Protein AF-0000000084338229 (afdb_homodimer)

Secondary structure (DSSP, 8-state):
-EEEEEEETTEEEEEE-PPPP--TT-EEEEEEEEE--HHHHHHHHH--S--TTPBP--EEEEEEEEE-TT--S--TT-EEEE------S-SHHHHTT-GGG-TT---EETBEE--SSSSEEEETT--BTTTEEEPPTT--HHHHTTHHHHHHHHHHHHHH---TT-EEEEE--SHHHHHHHHHHHHTT--EEEEE-S-HHHHHHHHHHT-SEEE-S-SSS-HHHHHHHHH-HHHHHHTSEEEEEE-S--HHHHHHHHHHEEEEEEEEE-S--SS-EEE-HHHHHHTT-EEEE--S-SSHHHHHHHHHHHT----GGGEEEEEEGGGHHHHHHHHH-TTT-SEEEEE--/-EEEEEEETTEEEEEE-PPPP--TT-EEEEEEEEE--HHHHHHHHH--S--TTPBP--EEEEEEEEE-TT--S--TT-EEEE------S-SHHHHTT-GGG-TT---EETBEE--SSSSEEEETT--BTTTEEEPPTT--HHHHHTHHHHHHHHHHHHHH---TT-EEEEE--SHHHHHHHHHHHHTT--EEEEE-S-HHHHHHHHHHT-SEEE-S-SSS-HHHHHHHHH-HHHHHHTSEEEEEE-S--HHHHHHHHHHEEEEEEEEE-S--SS-EEE-HHHHHHTT-EEEE--S-SSHHHHHHHHHHTT-S--GGGEEEEEEGGGHHHHHHHHH-TTT-SEEEEE--

Nearest PDB structures (foldseek):
  1e3j-assembly1_A  TM=9.088E-01  e=7.185E-34  Bemisia argentifolii
  3m6i-assembly1_A  TM=9.185E-01  e=7.037E-32  Neurospora crassa
  6dkh-assembly2_C  TM=8.997E-01  e=7.034E-29  Escherichia coli K-12
  7qul-assembly1_A-2  TM=8.688E-01  e=8.441E-23  Thauera aromatica
  7quy-assembly2_C-2  TM=8.622E-01  e=8.973E-23  Thauera aromatica

Foldseek 3Di:
DWFWFAAAAQDIATDDDDDDDEAQQKWKFQWFKFWDDPVNLCCNHPVDFADGGAGATALTWGFTQGHHNNAPPHDGGFTKAFQFDDADCPDPCNVVQNRLPHPPPDATARGNAHHDRARMGMRGNDHELFTIDGFDPPQDGLNSSLLQLLQLLLQLCVVQVDALDFAEEEEDQFSNSLSNQLNNVVRNHQQYEYEDQAPLSQVVSVVRRHPHYHPCPDPDQVLVVSQVSSHDVSVVQQAGQEYEYAHLDQSRQQSRLNRHGQQHEYEYSYDHPDDHDDPVVSCVVSVYHYYYGRRHGNCSVVSSVCVVVVSDDRVQQELEEDESNCVSVQSVQCVDSNRHRMYMYGDD/DWFWFAAAALDIATDDDDDDDAAQQKWKFQWFKFWDDPVNLCCNHPVPFADGGAGATALTWGFTQGHHNNAPPHDGGFTKAFQFDDFDCPDPCNVVQNRLVHPPPDATARGNAHHDRARMGMRGNDHELFTIDGFDPPQDGLNSSLLQLLQLLLQLCVVQVDALDFAEEEEDQFSNSLSNQLNNVVRNHQHYEYEDQAPLSQVVSVVRRHVHYHNCPDPDQVLVVSQVSSHDVSVVQQAGQEYEYAHLDQSSQQSRLNRHGQQHEYEYSYDHPDDHDDPVVSCVVSVYHYYYGRRHGNCSVVSSVCVVVVSGDRVQQELEEDESNCVSVQSVQCVDSNRHRMYMYRDD

Sequence (696 aa):
MQAVVFDGIEQIRVAEVPEPECGPEDVIVDVVLCGICGSDLASYRRGALIGPGQVMGHEFAGTVSTVGARVEGIEIGDRVTVNPLSHCGRCRQCRTGHAQLCLAGLPHVGYGLPGAFAPRVRVPRARLGANVHVLPDGVDFEAGALVEPYAVALHAVKLSAPDPHCSVAVLGMGPIGLAVTQVLRAHGVTNIVGVERSALRGDLACKLGATVVLDGAGARPLAEEIVDAAGPVAAALGGVDHVFETSGVGALLEAGIAAARPGGTVRVVALHAQPVPLDAGALVGKEITLGGSNCYHDEFAEVLELMRQGVLATSPLVSGVVALEDALTGFLAQLDPERGVKYMVRPAMQAVVFDGIEQIRVAEVPEPECGPEDVIVDVVLCGICGSDLASYRRGALIGPGQVMGHEFAGTVSTVGARVEGIEIGDRVTVNPLSHCGRCRQCRTGHAQLCLAGLPHVGYGLPGAFAPRVRVPRARLGANVHVLPDGVDFEAGALVEPYAVALHAVKLSAPDPHCSVAVLGMGPIGLAVTQVLRAHGVTNIVGVERSALRGDLACKLGATVVLDGAGARPLAEEIVDAAGPVAAALGGVDHVFETSGVGALLEAGIAAARPGGTVRVVALHAQPVPLDAGALVGKEITLGGSNCYHDEFAEVLELMRQGVLATSPLVSGVVALEDALTGFLAQLDPERGVKYMVRPA

Solvent-accessible surface area (backbone atoms only — not comparable to full-atom values): 33988 Å² total; per-residue (Å²): 76,62,27,34,26,32,64,41,63,75,34,70,44,71,41,82,43,82,73,74,75,69,47,49,38,14,26,27,29,39,30,51,30,21,32,64,47,73,67,54,52,43,23,34,69,64,45,73,70,54,59,67,71,37,30,32,35,50,22,29,9,25,30,29,68,41,67,17,84,70,38,63,93,64,52,71,66,42,46,30,23,44,52,38,73,47,60,75,66,68,46,70,35,30,67,68,74,35,34,63,54,32,81,75,72,55,58,17,39,30,36,83,34,56,14,39,40,11,39,53,29,51,41,72,71,43,34,66,78,71,34,32,37,72,53,54,81,90,46,52,50,71,52,33,15,43,38,52,56,40,13,33,22,45,39,44,47,59,76,64,60,73,54,44,85,42,34,35,36,36,35,23,45,43,58,51,24,42,33,32,41,29,48,40,40,72,58,51,32,59,46,31,33,33,32,27,68,34,64,62,34,28,54,49,33,43,74,53,48,28,67,44,62,39,52,75,75,62,96,57,62,54,24,59,52,52,17,57,71,59,30,69,66,23,48,75,55,55,14,24,46,34,26,38,33,40,56,42,46,55,70,55,48,46,31,42,60,65,19,30,12,63,63,13,36,38,38,36,58,35,73,36,91,59,64,26,70,34,58,48,47,58,29,15,70,29,29,22,39,37,28,25,33,46,60,41,69,75,37,54,64,57,43,52,49,40,46,59,71,61,67,52,81,55,68,83,46,54,61,45,76,30,46,42,88,40,40,66,59,37,55,58,41,41,72,33,53,79,71,34,47,28,28,30,31,29,40,105,75,61,27,35,26,33,63,42,63,75,34,71,43,73,41,81,42,82,73,74,73,70,47,50,39,14,26,28,31,38,30,50,30,21,31,65,46,73,66,56,52,43,23,34,69,63,45,72,70,53,59,68,69,37,29,31,35,50,23,29,8,26,29,28,68,40,66,17,83,71,39,62,94,64,52,71,66,41,45,29,23,43,53,37,74,46,62,76,66,69,46,70,36,32,66,69,72,35,33,66,54,33,82,75,72,56,58,16,38,30,34,82,34,55,13,39,41,12,39,54,28,52,41,71,72,44,34,65,78,71,33,33,36,71,53,53,83,89,46,48,51,71,51,32,15,43,38,52,54,41,12,33,21,45,38,43,48,60,76,64,60,74,55,45,86,42,33,34,36,36,35,22,46,42,59,52,24,42,34,31,40,29,49,40,40,72,58,53,31,60,47,28,33,32,32,29,68,33,62,63,33,29,55,50,34,44,74,52,46,26,68,44,61,40,54,74,77,63,95,58,61,54,24,59,52,52,17,57,73,58,29,68,68,22,49,72,54,55,13,24,47,32,28,39,32,40,57,43,46,53,69,54,49,47,30,42,61,64,19,28,10,63,62,13,35,36,38,35,57,33,73,36,90,58,64,26,70,34,58,48,47,58,29,16,68,29,30,24,40,36,27,25,35,46,61,42,70,74,36,54,65,57,43,53,49,39,45,59,72,61,68,51,80,55,67,84,46,54,60,45,77,30,46,44,88,40,40,66,58,37,55,57,40,40,71,32,54,80,71,35,48,29,27,29,30,29,42,106

Structure (mmCIF, N/CA/C/O backbone):
data_AF-0000000084338229-model_v1
#
loop_
_entity.id
_entity.type
_entity.pdbx_description
1 polymer 'Threonine dehydrogenase'
#
loop_
_atom_site.group_PDB
_atom_site.id
_atom_site.type_symbol
_atom_site.label_atom_id
_atom_site.label_alt_id
_atom_site.label_comp_id
_atom_site.label_asym_id
_atom_site.label_entity_id
_atom_site.label_seq_id
_atom_site.pdbx_PDB_ins_code
_atom_site.Cartn_x
_atom_site.Cartn_y
_atom_site.Cartn_z
_atom_site.occupancy
_atom_site.B_iso_or_equiv
_atom_site.auth_seq_id
_atom_site.auth_comp_id
_atom_site.auth_asym_id
_atom_site.auth_atom_id
_atom_site.pdbx_PDB_model_num
ATOM 1 N N . MET A 1 1 ? -13.203 41.5 12.695 1 96.69 1 MET A N 1
ATOM 2 C CA . MET A 1 1 ? -11.742 41.406 12.648 1 96.69 1 MET A CA 1
ATOM 3 C C . MET A 1 1 ? -11.266 41.062 11.242 1 96.69 1 MET A C 1
ATOM 5 O O . MET A 1 1 ? -12.047 40.594 10.414 1 96.69 1 MET A O 1
ATOM 9 N N . GLN A 1 2 ? -10.023 41.375 10.984 1 97.62 2 GLN A N 1
ATOM 10 C CA . GLN A 1 2 ? -9.461 41.031 9.68 1 97.62 2 GLN A CA 1
ATOM 11 C C . GLN A 1 2 ? -9.039 39.562 9.617 1 97.62 2 GLN A C 1
ATOM 13 O O . GLN A 1 2 ? -8.5 39.031 10.594 1 97.62 2 GLN A O 1
ATOM 18 N N . ALA A 1 3 ? -9.305 38.938 8.523 1 98.56 3 ALA A N 1
ATOM 19 C CA . ALA A 1 3 ? -8.914 37.562 8.328 1 98.56 3 ALA A CA 1
ATOM 20 C C . ALA A 1 3 ? -8.594 37.281 6.863 1 98.56 3 ALA A C 1
ATOM 22 O O . ALA A 1 3 ? -8.977 38.031 5.98 1 98.56 3 ALA A O 1
ATOM 23 N N . VAL A 1 4 ? -7.82 36.25 6.598 1 98.56 4 VAL A N 1
ATOM 24 C CA . VAL A 1 4 ? -7.566 35.812 5.234 1 98.56 4 VAL A CA 1
ATOM 25 C C . VAL A 1 4 ? -8.68 34.875 4.785 1 98.56 4 VAL A C 1
ATOM 27 O O . VAL A 1 4 ? -8.852 33.781 5.344 1 98.56 4 VAL A O 1
ATOM 30 N N . VAL A 1 5 ? -9.367 35.25 3.768 1 98.12 5 VAL A N 1
ATOM 31 C CA . VAL A 1 5 ? -10.547 34.531 3.297 1 98.12 5 VAL A CA 1
ATOM 32 C C . VAL A 1 5 ? -10.297 33.969 1.889 1 98.12 5 VAL A C 1
ATOM 34 O O . VAL A 1 5 ? -9.781 34.688 1.027 1 98.12 5 VAL A O 1
ATOM 37 N N . PHE A 1 6 ? -10.633 32.719 1.737 1 97.69 6 PHE A N 1
ATOM 38 C CA . PHE A 1 6 ? -10.555 32.094 0.418 1 97.69 6 PHE A CA 1
ATOM 39 C C . PHE A 1 6 ? -11.742 32.5 -0.447 1 97.69 6 PHE A C 1
ATOM 41 O O . PHE A 1 6 ? -12.898 32.344 -0.05 1 97.69 6 PHE A O 1
ATOM 48 N N . ASP A 1 7 ? -11.484 33 -1.623 1 95.19 7 ASP A N 1
ATOM 49 C CA . ASP A 1 7 ? -12.562 33.469 -2.49 1 95.19 7 ASP A CA 1
ATOM 50 C C . ASP A 1 7 ? -12.688 32.594 -3.736 1 95.19 7 ASP A C 1
ATOM 52 O O . ASP A 1 7 ? -13.648 32.719 -4.496 1 95.19 7 ASP A O 1
ATOM 56 N N . GLY A 1 8 ? -11.789 31.797 -3.967 1 94.38 8 GLY A N 1
ATOM 57 C CA . GLY A 1 8 ? -11.711 30.938 -5.133 1 94.38 8 GLY A CA 1
ATOM 58 C C . GLY A 1 8 ? -10.289 30.656 -5.582 1 94.38 8 GLY A C 1
ATOM 59 O O . GLY A 1 8 ? -9.336 31.125 -4.957 1 94.38 8 GLY A O 1
ATOM 60 N N . ILE A 1 9 ? -10.172 29.906 -6.609 1 95.38 9 ILE A N 1
ATOM 61 C CA . ILE A 1 9 ? -8.867 29.484 -7.113 1 95.38 9 ILE A CA 1
ATOM 62 C C . ILE A 1 9 ? -8 30.719 -7.359 1 95.38 9 ILE A C 1
ATOM 64 O O . ILE A 1 9 ? -8.398 31.625 -8.094 1 95.38 9 ILE A O 1
ATOM 68 N N . GLU A 1 10 ? -6.902 30.766 -6.68 1 96.19 10 GLU A N 1
ATOM 69 C CA . GLU A 1 10 ? -5.875 31.797 -6.77 1 96.19 10 GLU A CA 1
ATOM 70 C C . GLU A 1 10 ? -6.41 33.156 -6.312 1 96.19 10 GLU A C 1
ATOM 72 O O . GLU A 1 10 ? -5.945 34.188 -6.773 1 96.19 10 GLU A O 1
ATOM 77 N N . GLN A 1 11 ? -7.414 33.062 -5.496 1 95.75 11 GLN A N 1
ATOM 78 C CA . GLN A 1 11 ? -8.016 34.281 -4.969 1 95.75 11 GLN A CA 1
ATOM 79 C C . GLN A 1 11 ? -8.203 34.188 -3.459 1 95.75 11 GLN A C 1
ATOM 81 O O . GLN A 1 11 ? -9.133 33.531 -2.977 1 95.75 11 GLN A O 1
ATOM 86 N N . ILE A 1 12 ? -7.324 34.875 -2.725 1 96.25 12 ILE A N 1
ATOM 87 C CA . ILE A 1 12 ? -7.531 35.062 -1.295 1 96.25 12 ILE A CA 1
ATO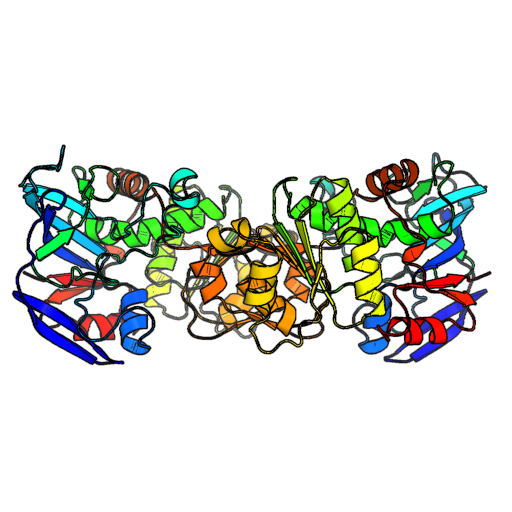M 88 C C . ILE A 1 12 ? -7.543 36.562 -0.987 1 96.25 12 ILE A C 1
ATOM 90 O O . ILE A 1 12 ? -6.879 37.344 -1.668 1 96.25 12 ILE A O 1
ATOM 94 N N . ARG A 1 13 ? -8.297 36.938 -0.105 1 95.44 13 ARG A N 1
ATOM 95 C CA . ARG A 1 13 ? -8.367 38.344 0.268 1 95.44 13 ARG A CA 1
ATOM 96 C C . ARG A 1 13 ? -8.391 38.5 1.783 1 95.44 13 ARG A C 1
ATOM 98 O O . ARG A 1 13 ? -8.805 37.594 2.506 1 95.44 13 ARG A O 1
ATOM 105 N N . VAL A 1 14 ? -7.902 39.594 2.252 1 97.31 14 VAL A N 1
ATOM 106 C CA . VAL A 1 14 ? -8.086 40.031 3.637 1 97.31 14 VAL A CA 1
ATOM 107 C C . VAL A 1 14 ? -9.406 40.781 3.777 1 97.31 14 VAL A C 1
ATOM 109 O O . VAL A 1 14 ? -9.648 41.75 3.074 1 97.31 14 VAL A O 1
ATOM 112 N N . ALA A 1 15 ? -10.25 40.25 4.605 1 97.12 15 ALA A N 1
ATOM 113 C CA . ALA A 1 15 ? -11.586 40.844 4.742 1 97.12 15 ALA A CA 1
ATOM 114 C C . ALA A 1 15 ? -12.008 40.906 6.207 1 97.12 15 ALA A C 1
ATOM 116 O O . ALA A 1 15 ? -11.477 40.156 7.047 1 97.12 15 ALA A O 1
ATOM 117 N N . GLU A 1 16 ? -12.906 41.844 6.438 1 97.69 16 GLU A N 1
ATOM 118 C CA . GLU A 1 16 ? -13.508 41.938 7.766 1 97.69 16 GLU A CA 1
ATOM 119 C C . GLU A 1 16 ? -14.508 40.781 7.984 1 97.69 16 GLU A C 1
ATOM 121 O O . GLU A 1 16 ? -15.375 40.562 7.145 1 97.69 16 GLU A O 1
ATOM 126 N N . VAL A 1 17 ? -14.328 40.062 9.047 1 97.62 17 VAL A N 1
ATOM 127 C CA . VAL A 1 17 ? -15.242 38.969 9.422 1 97.62 17 VAL A CA 1
ATOM 128 C C . VAL A 1 17 ? -15.68 39.156 10.875 1 97.62 17 VAL A C 1
ATOM 130 O O . VAL A 1 17 ? -15.023 39.844 11.648 1 97.62 17 VAL A O 1
ATOM 133 N N . PRO A 1 18 ? -16.812 38.594 11.219 1 97.06 18 PRO A N 1
ATOM 134 C CA . PRO A 1 18 ? -17.234 38.688 12.617 1 97.06 18 PRO A CA 1
ATOM 135 C C . PRO A 1 18 ? -16.266 38 13.57 1 97.06 18 PRO A C 1
ATOM 137 O O . PRO A 1 18 ? -15.641 37 13.219 1 97.06 18 PRO A O 1
ATOM 140 N N . GLU A 1 19 ? -16.125 38.562 14.758 1 97.38 19 GLU A N 1
ATOM 141 C CA . GLU A 1 19 ? -15.359 37.906 15.797 1 97.38 19 GLU A CA 1
ATOM 142 C C . GLU A 1 19 ? -16 36.562 16.172 1 97.38 19 GLU A C 1
ATOM 144 O O . GLU A 1 19 ? -17.234 36.438 16.156 1 97.38 19 GLU A O 1
ATOM 149 N N . PRO A 1 20 ? -15.195 35.625 16.516 1 97.88 20 PRO A N 1
ATOM 150 C CA . PRO A 1 20 ? -15.781 34.344 16.891 1 97.88 20 PRO A CA 1
ATOM 151 C C . PRO A 1 20 ? -16.516 34.406 18.234 1 97.88 20 PRO A C 1
ATOM 153 O O . PRO A 1 20 ? -16.109 35.156 19.125 1 97.88 20 PRO A O 1
ATOM 156 N N . GLU A 1 21 ? -17.531 33.625 18.344 1 97.75 21 GLU A N 1
ATOM 157 C CA . GLU A 1 21 ? -18.266 33.469 19.594 1 97.75 21 GLU A CA 1
ATOM 158 C C . GLU A 1 21 ? -17.844 32.188 20.328 1 97.75 21 GLU A C 1
ATOM 160 O O . GLU A 1 21 ? -17.641 31.156 19.688 1 97.75 21 GLU A O 1
ATOM 165 N N . CYS A 1 22 ? -17.734 32.344 21.578 1 98.25 22 CYS A N 1
ATOM 166 C CA . CYS A 1 22 ? -17.297 31.203 22.391 1 98.25 22 CYS A CA 1
ATOM 167 C C . CYS A 1 22 ? -18.484 30.469 22.984 1 98.25 22 CYS A C 1
ATOM 169 O O . CYS A 1 22 ? -19.188 31 23.844 1 98.25 22 CYS A O 1
ATOM 171 N N . GLY A 1 23 ? -18.75 29.266 22.547 1 98.06 23 GLY A N 1
ATOM 172 C CA . GLY A 1 23 ? -19.766 28.438 23.172 1 98.06 23 GLY A CA 1
ATOM 173 C C . GLY A 1 23 ? -19.312 27.828 24.484 1 98.06 23 GLY A C 1
ATOM 174 O O . GLY A 1 23 ? -18.156 27.969 24.875 1 98.06 23 GLY A O 1
ATOM 175 N N . PRO A 1 24 ? -20.188 27.094 25.156 1 98.31 24 PRO A N 1
ATOM 176 C CA . PRO A 1 24 ? -19.875 26.547 26.484 1 98.31 24 PRO A CA 1
ATOM 177 C C . PRO A 1 24 ? -18.734 25.531 26.453 1 98.31 24 PRO A C 1
ATOM 179 O O . PRO A 1 24 ? -18.078 25.312 27.469 1 98.31 24 PRO A O 1
ATOM 182 N N . GLU A 1 25 ? -18.5 24.922 25.328 1 98.06 25 GLU A N 1
ATOM 183 C CA . GLU A 1 25 ? -17.484 23.891 25.25 1 98.06 25 GLU A CA 1
ATOM 184 C C . GLU A 1 25 ? -16.297 24.328 24.406 1 98.06 25 GLU A C 1
ATOM 186 O O . GLU A 1 25 ? -15.445 23.516 24.031 1 98.06 25 GLU A O 1
ATOM 191 N N . ASP A 1 26 ? -16.203 25.578 24.109 1 98.56 26 ASP A N 1
ATOM 192 C CA . ASP A 1 26 ? -15.211 26.125 23.188 1 98.56 26 ASP A CA 1
ATOM 193 C C . ASP A 1 26 ? -14.156 26.938 23.938 1 98.56 26 ASP A C 1
ATOM 195 O O . ASP A 1 26 ? -14.312 27.234 25.125 1 98.56 26 ASP A O 1
ATOM 199 N N . VAL A 1 27 ? -13.117 27.219 23.312 1 98.81 27 VAL A N 1
ATOM 200 C CA . VAL A 1 27 ? -12.203 28.281 23.734 1 98.81 27 VAL A CA 1
ATOM 201 C C . VAL A 1 27 ? -11.906 29.203 22.547 1 98.81 27 VAL A C 1
ATOM 203 O O . VAL A 1 27 ? -12.078 28.828 21.391 1 98.81 27 VAL A O 1
ATOM 206 N N . ILE A 1 28 ? -11.594 30.375 22.828 1 98.88 28 ILE A N 1
ATOM 207 C CA . ILE A 1 28 ? -11.062 31.312 21.828 1 98.88 28 ILE A CA 1
ATOM 208 C C . ILE A 1 28 ? -9.562 31.5 22.062 1 98.88 28 ILE A C 1
ATOM 210 O O . ILE A 1 28 ? -9.117 31.688 23.188 1 98.88 28 ILE A O 1
ATOM 214 N N . VAL A 1 29 ? -8.859 31.344 21.062 1 98.88 29 VAL A N 1
ATOM 215 C CA . VAL A 1 29 ? -7.41 31.531 21.109 1 98.88 29 VAL A CA 1
ATOM 216 C C . VAL A 1 29 ? -7.031 32.812 20.359 1 98.88 29 VAL A C 1
ATOM 218 O O . VAL A 1 29 ? -7.457 33 19.219 1 98.88 29 VAL A O 1
ATOM 221 N N . ASP A 1 30 ? -6.324 33.688 21.016 1 98.88 30 ASP A N 1
ATOM 222 C CA . ASP A 1 30 ? -5.648 34.781 20.312 1 98.88 30 ASP A CA 1
ATOM 223 C C . ASP A 1 30 ? -4.41 34.281 19.578 1 98.88 30 ASP A C 1
ATOM 225 O O . ASP A 1 30 ? -3.398 33.969 20.203 1 98.88 30 ASP A O 1
ATOM 229 N N . VAL A 1 31 ? -4.512 34.281 18.266 1 98.88 31 VAL A N 1
ATOM 230 C CA . VAL A 1 31 ? -3.494 33.625 17.438 1 98.88 31 VAL A CA 1
ATOM 231 C C . VAL A 1 31 ? -2.246 34.5 17.375 1 98.88 31 VAL A C 1
ATOM 233 O O . VAL A 1 31 ? -2.33 35.688 17.047 1 98.88 31 VAL A O 1
ATOM 236 N N . VAL A 1 32 ? -1.115 33.938 17.703 1 98.81 32 VAL A N 1
ATOM 237 C CA . VAL A 1 32 ? 0.148 34.656 17.625 1 98.81 32 VAL A CA 1
ATOM 238 C C . VAL A 1 32 ? 0.813 34.406 16.281 1 98.81 32 VAL A C 1
ATOM 240 O O . VAL A 1 32 ? 1.266 35.312 15.602 1 98.81 32 VAL A O 1
ATOM 243 N N . LEU A 1 33 ? 0.894 33.125 15.898 1 98.81 33 LEU A N 1
ATOM 244 C CA . LEU A 1 33 ? 1.46 32.719 14.625 1 98.81 33 LEU A CA 1
ATOM 245 C C . LEU A 1 33 ? 0.657 31.547 14.031 1 98.81 33 LEU A C 1
ATOM 247 O O . LEU A 1 33 ? 0.151 30.703 14.766 1 98.81 33 LEU A O 1
ATOM 251 N N . CYS A 1 34 ? 0.521 31.531 12.75 1 98.88 34 CYS A N 1
ATOM 252 C CA . CYS A 1 34 ? -0.117 30.453 12 1 98.88 34 CYS A CA 1
ATOM 253 C C . CYS A 1 34 ? 0.663 30.141 10.734 1 98.88 34 CYS A C 1
ATOM 255 O O . CYS A 1 34 ? 0.918 31.031 9.914 1 98.88 34 CYS A O 1
ATOM 257 N N . GLY A 1 35 ? 1.025 28.906 10.594 1 98.75 35 GLY A N 1
ATOM 258 C CA . GLY A 1 35 ? 1.778 28.5 9.422 1 98.75 35 GLY A CA 1
ATOM 259 C C . GLY A 1 35 ? 0.907 28.281 8.195 1 98.75 35 GLY A C 1
ATOM 260 O O . GLY A 1 35 ? -0.278 27.969 8.32 1 98.75 35 GLY A O 1
ATOM 261 N N . ILE A 1 36 ? 1.485 28.516 7.023 1 98.44 36 ILE A N 1
ATOM 262 C CA . ILE A 1 36 ? 0.833 28.172 5.766 1 98.44 36 ILE A CA 1
ATOM 263 C C . ILE A 1 36 ? 1.116 26.703 5.414 1 98.44 36 ILE A C 1
ATOM 265 O O . ILE A 1 36 ? 2.271 26.328 5.219 1 98.44 36 ILE A O 1
ATOM 269 N N . CYS A 1 37 ? 0.104 25.906 5.387 1 97.38 37 CYS A N 1
ATOM 270 C CA . CYS A 1 37 ? 0.242 24.484 5.117 1 97.38 37 CYS A CA 1
ATOM 271 C C . CYS A 1 37 ? 0.168 24.203 3.621 1 97.38 37 CYS A C 1
ATOM 273 O O . CYS A 1 37 ? -0.405 24.984 2.865 1 97.38 37 CYS A O 1
ATOM 275 N N . GLY A 1 38 ? 0.843 23.078 3.215 1 95.06 38 GLY A N 1
ATOM 276 C CA . GLY A 1 38 ? 0.667 22.609 1.846 1 95.06 38 GLY A CA 1
ATOM 277 C C . GLY A 1 38 ? -0.79 22.484 1.443 1 95.06 38 GLY A C 1
ATOM 278 O O . GLY A 1 38 ? -1.146 22.734 0.29 1 95.06 38 GLY A O 1
ATOM 279 N N . SER A 1 39 ? -1.649 22.094 2.342 1 94.75 39 SER A N 1
ATOM 280 C CA . SER A 1 39 ? -3.074 21.984 2.045 1 94.75 39 SER A CA 1
ATOM 281 C C . SER A 1 39 ? -3.711 23.344 1.828 1 94.75 39 SER A C 1
ATOM 283 O O . SER A 1 39 ? -4.66 23.484 1.054 1 94.75 39 SER A O 1
ATOM 285 N N . ASP A 1 40 ? -3.246 24.375 2.482 1 96.31 40 ASP A N 1
ATOM 286 C CA . ASP A 1 40 ? -3.678 25.734 2.168 1 96.31 40 ASP A CA 1
ATOM 287 C C . ASP A 1 40 ? -3.314 26.109 0.733 1 96.31 40 ASP A C 1
ATOM 289 O O . ASP A 1 40 ? -4.129 26.688 0.011 1 96.31 40 ASP A O 1
ATOM 293 N N . LEU A 1 41 ? -2.096 25.797 0.397 1 96.25 41 LEU A N 1
ATOM 294 C CA . LEU A 1 41 ? -1.616 26.109 -0.946 1 96.25 41 LEU A CA 1
ATOM 295 C C . LEU A 1 41 ? -2.414 25.344 -1.997 1 96.25 41 LEU A C 1
ATOM 297 O O . LEU A 1 41 ? -2.721 25.875 -3.062 1 96.25 41 LEU A O 1
ATOM 301 N N . ALA A 1 42 ? -2.691 24.078 -1.682 1 93.94 42 ALA A N 1
ATOM 302 C CA . ALA A 1 42 ? -3.508 23.297 -2.598 1 93.94 42 ALA A CA 1
ATOM 303 C C . ALA A 1 42 ? -4.895 23.906 -2.766 1 93.94 42 ALA A C 1
ATOM 305 O O . ALA A 1 42 ? -5.441 23.938 -3.871 1 93.94 42 ALA A O 1
ATOM 306 N N . SER A 1 43 ? -5.48 24.312 -1.679 1 94.38 43 SER A N 1
ATOM 307 C CA . SER A 1 43 ? -6.77 25 -1.749 1 94.38 43 SER A CA 1
ATOM 308 C C . SER A 1 43 ? -6.68 26.266 -2.582 1 94.38 43 SER A C 1
ATOM 310 O O . SER A 1 43 ? -7.535 26.531 -3.434 1 94.38 43 SER A O 1
ATOM 312 N N . TYR A 1 44 ? -5.621 27.016 -2.398 1 95.88 44 TYR A N 1
ATOM 313 C CA . TYR A 1 44 ? -5.406 28.266 -3.125 1 95.88 44 TYR A CA 1
ATOM 314 C C . TYR A 1 44 ? -5.246 28 -4.617 1 95.88 44 TYR A C 1
ATOM 316 O O . TYR A 1 44 ? -5.875 28.672 -5.441 1 95.88 44 TYR A O 1
ATOM 324 N N . ARG A 1 45 ? -4.52 26.953 -4.93 1 94.56 45 ARG A N 1
ATOM 325 C CA . ARG A 1 45 ? -4.145 26.719 -6.32 1 94.56 45 ARG A CA 1
ATOM 326 C C . ARG A 1 45 ? -5.246 25.969 -7.062 1 94.56 45 ARG A C 1
ATOM 328 O O . ARG A 1 45 ? -5.426 26.141 -8.266 1 94.56 45 ARG A O 1
ATOM 335 N N . ARG A 1 46 ? -6.023 25.094 -6.281 1 90.94 46 ARG A N 1
ATOM 336 C CA . ARG A 1 46 ? -6.871 24.156 -7.008 1 90.94 46 ARG A CA 1
ATOM 337 C C . ARG A 1 46 ? -8.281 24.141 -6.43 1 90.94 46 ARG A C 1
ATOM 339 O O . ARG A 1 46 ? -9.172 23.469 -6.969 1 90.94 46 ARG A O 1
ATOM 346 N N . GLY A 1 47 ? -8.555 24.844 -5.48 1 85.88 47 GLY A N 1
ATOM 347 C CA . GLY A 1 47 ? -9.867 24.797 -4.855 1 85.88 47 GLY A CA 1
ATOM 348 C C . GLY A 1 47 ? -10.188 23.453 -4.242 1 85.88 47 GLY A C 1
ATOM 349 O O . GLY A 1 47 ? -11.336 23 -4.285 1 85.88 47 GLY A O 1
ATOM 350 N N . ALA A 1 48 ? -9.383 22.656 -3.73 1 75.69 48 ALA A N 1
ATOM 351 C CA . ALA A 1 48 ? -9.477 21.234 -3.4 1 75.69 48 ALA A CA 1
ATOM 352 C C . ALA A 1 48 ? -10.148 21.031 -2.045 1 75.69 48 ALA A C 1
ATOM 354 O O . ALA A 1 48 ? -10.992 20.141 -1.89 1 75.69 48 ALA A O 1
ATOM 355 N N . LEU A 1 49 ? -10.031 21.828 -0.921 1 84.25 49 LEU A N 1
ATOM 356 C CA . LEU A 1 49 ? -10.305 21.438 0.454 1 8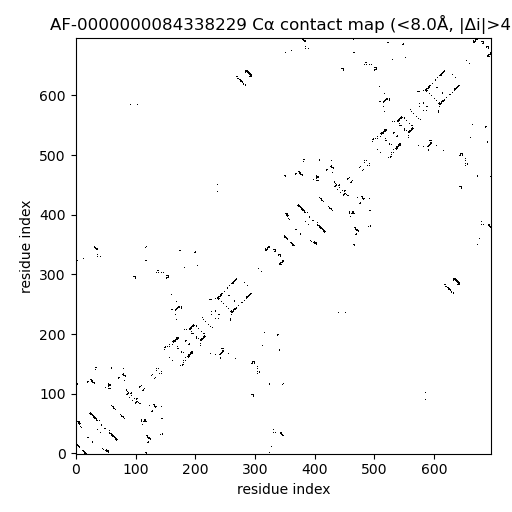4.25 49 LEU A CA 1
ATOM 357 C C . LEU A 1 49 ? -11.234 22.422 1.139 1 84.25 49 LEU A C 1
ATOM 359 O O . LEU A 1 49 ? -11.812 22.125 2.186 1 84.25 49 LEU A O 1
ATOM 363 N N . ILE A 1 50 ? -11.414 23.531 0.586 1 90.31 50 ILE A N 1
ATOM 364 C CA . ILE A 1 50 ? -12.219 24.547 1.262 1 90.31 50 ILE A CA 1
ATOM 365 C C . ILE A 1 50 ? -13.094 25.281 0.243 1 90.31 50 ILE A C 1
ATOM 367 O O . ILE A 1 50 ? -12.773 25.312 -0.948 1 90.31 50 ILE A O 1
ATOM 371 N N . GLY A 1 51 ? -14.234 25.766 0.692 1 90.69 51 GLY A N 1
ATOM 372 C CA . GLY A 1 51 ? -15.133 26.547 -0.155 1 90.69 51 GLY A CA 1
ATOM 373 C C . GLY A 1 51 ? -14.922 28.047 -0.043 1 90.69 51 GLY A C 1
ATOM 374 O O . GLY A 1 51 ? -14.258 28.516 0.88 1 90.69 51 GLY A O 1
ATOM 375 N N . PRO A 1 52 ? -15.484 28.703 -1.021 1 93.56 52 PRO A N 1
ATOM 376 C CA . PRO A 1 52 ? -15.383 30.156 -0.967 1 93.56 52 PRO A CA 1
ATOM 377 C C . PRO A 1 52 ? -15.977 30.75 0.31 1 93.56 52 PRO A C 1
ATOM 379 O O . PRO A 1 52 ? -17 30.266 0.8 1 93.56 52 PRO A O 1
ATOM 382 N N . GLY A 1 53 ? -15.32 31.797 0.794 1 95.19 53 GLY A N 1
ATOM 383 C CA . GLY A 1 53 ? -15.797 32.469 1.993 1 95.19 53 GLY A CA 1
ATOM 384 C C . GLY A 1 53 ? -15.156 31.938 3.266 1 95.19 53 GLY A C 1
ATOM 385 O O . GLY A 1 53 ? -15.297 32.562 4.328 1 95.19 53 GLY A O 1
ATOM 386 N N . GLN A 1 54 ? -14.414 30.938 3.191 1 95.69 54 GLN A N 1
ATOM 387 C CA . GLN A 1 54 ? -13.805 30.297 4.348 1 95.69 54 GLN A CA 1
ATOM 388 C C . GLN A 1 54 ? -12.562 31.047 4.816 1 95.69 54 GLN A C 1
ATOM 390 O O . GLN A 1 54 ? -11.719 31.438 4.008 1 95.69 54 GLN A O 1
ATOM 395 N N . VAL A 1 55 ? -12.523 31.359 6.156 1 98.19 55 VAL A N 1
ATOM 396 C CA . VAL A 1 55 ? -11.258 31.812 6.742 1 98.19 55 VAL A CA 1
ATOM 397 C C . VAL A 1 55 ? -10.258 30.672 6.762 1 98.19 55 VAL A C 1
ATOM 399 O O . VAL A 1 55 ? -10.562 29.578 7.258 1 98.19 55 VAL A O 1
ATOM 402 N N . MET A 1 56 ? -9.008 30.875 6.301 1 97.81 56 MET A N 1
ATOM 403 C CA . MET A 1 56 ? -8.023 29.812 6.113 1 97.81 56 MET A CA 1
ATOM 404 C C . MET A 1 56 ? -7.086 29.719 7.312 1 97.81 56 MET A C 1
ATOM 406 O O . MET A 1 56 ? -7.168 30.547 8.234 1 97.81 56 MET A O 1
ATOM 410 N N . GLY A 1 57 ? -6.277 28.672 7.305 1 98.31 57 GLY A N 1
ATOM 411 C CA . GLY A 1 57 ? -5.227 28.484 8.297 1 98.31 57 GLY A CA 1
ATOM 412 C C . GLY A 1 57 ? -5.59 27.5 9.383 1 98.31 57 GLY A C 1
ATOM 413 O O . GLY A 1 57 ? -6.68 27.578 9.961 1 98.31 57 GLY A O 1
ATOM 414 N N . HIS A 1 58 ? -4.617 26.578 9.703 1 98.38 58 HIS A N 1
ATOM 415 C CA . HIS A 1 58 ? -4.961 25.594 10.711 1 98.38 58 HIS A CA 1
ATOM 416 C C . HIS A 1 58 ? -3.734 25.156 11.5 1 98.38 58 HIS A C 1
ATOM 418 O O . HIS A 1 58 ? -3.836 24.312 12.398 1 98.38 58 HIS A O 1
ATOM 424 N N . GLU A 1 59 ? -2.549 25.672 11.188 1 98.75 59 GLU A N 1
ATOM 425 C CA . GLU A 1 59 ? -1.31 25.422 11.914 1 98.75 59 GLU A CA 1
ATOM 426 C C . GLU A 1 59 ? -0.957 26.594 12.828 1 98.75 59 GLU A C 1
ATOM 428 O O . GLU A 1 59 ? -0.222 27.5 12.43 1 98.75 59 GLU A O 1
ATOM 433 N N . PHE A 1 60 ? -1.41 26.516 14.148 1 98.81 60 PHE A N 1
ATOM 434 C CA . PHE A 1 60 ? -1.264 27.781 14.859 1 98.81 60 PHE A CA 1
ATOM 435 C C . PHE A 1 60 ? -0.998 27.547 16.344 1 98.81 60 PHE A C 1
ATOM 437 O O . PHE A 1 60 ? -1.221 26.453 16.844 1 98.81 60 PHE A O 1
ATOM 444 N N . ALA A 1 61 ? -0.454 28.578 16.953 1 98.88 61 ALA A N 1
ATOM 445 C CA . ALA A 1 61 ? -0.269 28.703 18.406 1 98.88 61 ALA A CA 1
ATOM 446 C C . ALA A 1 61 ? -0.653 30.109 18.875 1 98.88 61 ALA A C 1
ATOM 448 O O . ALA A 1 61 ? -0.597 31.062 18.109 1 98.88 61 ALA A O 1
ATOM 449 N N . GLY A 1 62 ? -1.045 30.172 20.047 1 98.81 62 GLY A N 1
ATOM 450 C CA . GLY A 1 62 ? -1.459 31.438 20.625 1 98.81 62 GLY A CA 1
ATOM 451 C C . GLY A 1 62 ? -1.807 31.344 22.094 1 98.81 62 GLY A C 1
ATOM 452 O O . GLY A 1 62 ? -1.318 30.453 22.797 1 98.81 62 GLY A O 1
ATOM 453 N N . THR A 1 63 ? -2.543 32.344 22.516 1 98.81 63 THR A N 1
ATOM 454 C CA . THR A 1 63 ? -2.926 32.406 23.906 1 98.81 63 THR A CA 1
ATOM 455 C C . THR A 1 63 ? -4.441 32.312 24.062 1 98.81 63 THR A C 1
ATOM 457 O O . THR A 1 63 ? -5.188 32.969 23.328 1 98.81 63 THR A O 1
ATOM 460 N N . VAL A 1 64 ? -4.848 31.5 25.047 1 98.88 64 VAL A N 1
ATOM 461 C CA . VAL A 1 64 ? -6.277 31.375 25.312 1 98.88 64 VAL A CA 1
ATOM 462 C C . VAL A 1 64 ? -6.82 32.688 25.859 1 98.88 64 VAL A C 1
ATOM 464 O O . VAL A 1 64 ? -6.289 33.25 26.828 1 98.88 64 VAL A O 1
ATOM 467 N N . SER A 1 65 ? -7.871 33.219 25.266 1 98.69 65 SER A N 1
ATOM 468 C CA . SER A 1 65 ? -8.414 34.5 25.719 1 98.69 65 SER A CA 1
ATOM 469 C C . SER A 1 65 ? -9.812 34.312 26.297 1 98.69 65 SER A C 1
ATOM 471 O O . SER A 1 65 ? -10.281 35.156 27.062 1 98.69 65 SER A O 1
ATOM 473 N N . THR A 1 66 ? -10.547 33.344 25.844 1 98.69 66 THR A N 1
ATOM 474 C CA . THR A 1 66 ? -11.875 33.031 26.359 1 98.69 66 THR A CA 1
ATOM 475 C C . THR A 1 66 ? -12.039 31.516 26.562 1 98.69 66 THR A C 1
ATOM 477 O O . THR A 1 66 ? -11.555 30.734 25.75 1 98.69 66 THR A O 1
ATOM 480 N N . VAL A 1 67 ? -12.656 31.156 27.672 1 98.75 67 VAL A N 1
ATOM 481 C CA . VAL A 1 67 ? -12.906 29.75 28 1 98.75 67 VAL A CA 1
ATOM 482 C C . VAL A 1 67 ? -14.398 29.547 28.266 1 98.75 67 VAL A C 1
ATOM 484 O O . VAL A 1 67 ? -14.992 30.25 29.078 1 98.75 67 VAL A O 1
ATOM 487 N N . GLY A 1 68 ? -14.938 28.609 27.516 1 98.62 68 GLY A N 1
ATOM 488 C CA . GLY A 1 68 ? -16.328 28.281 27.75 1 98.62 68 GLY A CA 1
ATOM 489 C C . GLY A 1 68 ? -16.578 27.703 29.141 1 98.62 68 GLY A C 1
ATOM 490 O O . GLY A 1 68 ? -15.68 27.125 29.75 1 98.62 68 GLY A O 1
ATOM 491 N N . ALA A 1 69 ? -17.828 27.734 29.531 1 98.19 69 ALA A N 1
ATOM 492 C CA . ALA A 1 69 ? -18.203 27.422 30.906 1 98.19 69 ALA A CA 1
ATOM 493 C C . ALA A 1 69 ? -18.016 25.938 31.203 1 98.19 69 ALA A C 1
ATOM 495 O O . ALA A 1 69 ? -17.859 25.547 32.375 1 98.19 69 ALA A O 1
ATOM 496 N N . ARG A 1 70 ? -18.016 25.047 30.203 1 98.31 70 ARG A N 1
ATOM 497 C CA . ARG A 1 70 ? -17.953 23.609 30.438 1 98.31 70 ARG A CA 1
ATOM 498 C C . ARG A 1 70 ? -16.562 23.062 30.109 1 98.31 70 ARG A C 1
ATOM 500 O O . ARG A 1 70 ? -16.359 21.844 30.141 1 98.31 70 ARG A O 1
ATOM 507 N N . VAL A 1 71 ? -15.656 23.953 29.781 1 98.31 71 VAL A N 1
ATOM 508 C CA . VAL A 1 71 ? -14.281 23.547 29.484 1 98.31 71 VAL A CA 1
ATOM 509 C C . VAL A 1 71 ? -13.5 23.406 30.781 1 98.31 71 VAL A C 1
ATOM 511 O O . VAL A 1 71 ? -13.586 24.25 31.672 1 98.31 71 VAL A O 1
ATOM 514 N N . GLU A 1 72 ? -12.781 22.328 30.938 1 98.06 72 GLU A N 1
ATOM 515 C CA . GLU A 1 72 ? -12.008 22.062 32.156 1 98.06 72 GLU A CA 1
ATOM 516 C C . GLU A 1 72 ? -10.508 22.031 31.844 1 98.06 72 GLU A C 1
ATOM 518 O O . GLU A 1 72 ? -10.094 21.547 30.797 1 98.06 72 GLU A O 1
ATOM 523 N N . GLY A 1 73 ? -9.703 22.562 32.75 1 98.06 73 GLY A N 1
ATOM 524 C CA . GLY A 1 73 ? -8.266 22.391 32.719 1 98.06 73 GLY A CA 1
ATOM 525 C C . GLY A 1 73 ? -7.566 23.391 31.797 1 98.06 73 GLY A C 1
ATOM 526 O O . GLY A 1 73 ? -6.336 23.406 31.719 1 98.06 73 GLY A O 1
ATOM 527 N N . ILE A 1 74 ? -8.258 24.156 31.062 1 98.62 74 ILE A N 1
ATOM 528 C CA . ILE A 1 74 ? -7.727 25.203 30.203 1 98.62 74 ILE A CA 1
ATOM 529 C C . ILE A 1 74 ? -8.055 26.562 30.797 1 98.62 74 ILE A C 1
ATOM 531 O O . ILE A 1 74 ? -9.195 26.828 31.188 1 98.62 74 ILE A O 1
ATOM 535 N N . GLU A 1 75 ? -7.051 27.422 30.844 1 98.44 75 GLU A N 1
ATOM 536 C CA . GLU A 1 75 ? -7.238 28.703 31.5 1 98.44 75 GLU A CA 1
ATOM 537 C C . GLU A 1 75 ? -6.887 29.859 30.547 1 98.44 75 GLU A C 1
ATOM 539 O O . GLU A 1 75 ? -6.07 29.688 29.641 1 98.44 75 GLU A O 1
ATOM 544 N N . ILE A 1 76 ? -7.543 30.969 30.844 1 98.69 76 ILE A N 1
ATOM 545 C CA . ILE A 1 76 ? -7.18 32.188 30.141 1 98.69 76 ILE A CA 1
ATOM 546 C C . ILE A 1 76 ? -5.703 32.5 30.375 1 98.69 76 ILE A C 1
ATOM 548 O O . ILE A 1 76 ? -5.215 32.406 31.5 1 98.69 76 ILE A O 1
ATOM 552 N N . GLY A 1 77 ? -4.988 32.75 29.297 1 98.62 77 GLY A N 1
ATOM 553 C CA . GLY A 1 77 ? -3.572 33.062 29.422 1 98.62 77 GLY A CA 1
ATOM 554 C C . GLY A 1 77 ? -2.678 31.906 29.031 1 98.62 77 GLY A C 1
ATOM 555 O O . GLY A 1 77 ? -1.481 32.094 28.797 1 98.62 77 GLY A O 1
ATOM 556 N N . ASP A 1 78 ? -3.24 30.688 29 1 98.69 78 ASP A N 1
ATOM 557 C CA . ASP A 1 78 ? -2.457 29.531 28.578 1 98.69 78 ASP A CA 1
ATOM 558 C C . ASP A 1 78 ? -1.89 29.719 27.172 1 98.69 78 ASP A C 1
ATOM 560 O O . ASP A 1 78 ? -2.604 30.141 26.266 1 98.69 78 ASP A O 1
ATOM 564 N N . ARG A 1 79 ? -0.546 29.5 26.984 1 98.88 79 ARG A N 1
ATOM 565 C CA . ARG A 1 79 ? 0.05 29.375 25.656 1 98.88 79 ARG A CA 1
ATOM 566 C C . ARG A 1 79 ? -0.242 28 25.047 1 98.88 79 ARG A C 1
ATOM 568 O O . ARG A 1 79 ? 0.143 26.969 25.609 1 98.88 79 ARG A O 1
ATOM 575 N N . VAL A 1 80 ? -0.923 27.984 23.875 1 98.94 80 VAL A N 1
ATOM 576 C CA . VAL A 1 80 ? -1.401 26.672 23.422 1 98.94 80 VAL A CA 1
ATOM 577 C C . VAL A 1 80 ? -1.104 26.5 21.938 1 98.94 80 VAL A C 1
ATOM 579 O O . VAL A 1 80 ? -0.906 27.484 21.219 1 98.94 80 VAL A O 1
ATOM 582 N N . THR A 1 81 ? -0.898 25.312 21.5 1 98.88 81 THR A N 1
ATOM 583 C CA . THR A 1 81 ? -1.098 24.859 20.125 1 98.88 81 THR A CA 1
ATOM 584 C C . THR A 1 81 ? -2.344 23.984 20.016 1 98.88 81 THR A C 1
ATOM 586 O O . THR A 1 81 ? -2.795 23.422 21.016 1 98.88 81 THR A O 1
ATOM 589 N N . VAL A 1 82 ? -2.914 23.906 18.844 1 98.62 82 VAL A N 1
ATOM 590 C CA . VAL A 1 82 ? -4.242 23.312 18.703 1 98.62 82 VAL A CA 1
ATOM 591 C C . VAL A 1 82 ? -4.227 22.266 17.609 1 98.62 82 VAL A C 1
ATOM 593 O O . VAL A 1 82 ? -3.727 22.516 16.5 1 98.62 82 VAL A O 1
ATOM 596 N N . ASN A 1 83 ? -4.602 21.016 17.938 1 98.38 83 ASN A N 1
ATOM 597 C CA . ASN A 1 83 ? -5.027 20.062 16.922 1 98.38 83 ASN A CA 1
ATOM 598 C C . ASN A 1 83 ? -6.34 20.5 16.266 1 98.38 83 ASN A C 1
ATOM 600 O O . ASN A 1 83 ? -7.395 20.453 16.891 1 98.38 83 ASN A O 1
ATOM 604 N N . PRO A 1 84 ? -6.309 20.875 15.016 1 97.88 84 PRO A N 1
ATOM 605 C CA . PRO A 1 84 ? -7.477 21.484 14.375 1 97.88 84 PRO A CA 1
ATOM 606 C C . PRO A 1 84 ? -8.539 20.453 14 1 97.88 84 PRO A C 1
ATOM 608 O O . PRO A 1 84 ? -9.648 20.812 13.594 1 97.88 84 PRO A O 1
ATOM 611 N N . LEU A 1 85 ? -8.281 19.172 14.141 1 96.69 85 LEU A N 1
ATOM 612 C CA . LEU A 1 85 ? -9.195 18.125 13.695 1 96.69 85 LEU A CA 1
ATOM 613 C C . LEU A 1 85 ? -10.359 17.969 14.672 1 96.69 85 LEU A C 1
ATOM 615 O O . LEU A 1 85 ? -10.18 18.125 15.883 1 96.69 85 LEU A O 1
ATOM 619 N N . SER A 1 86 ? -11.508 17.734 14.125 1 94.19 86 SER A N 1
ATOM 620 C CA . SER A 1 86 ? -12.703 17.406 14.906 1 94.19 86 SER A CA 1
ATOM 621 C C . SER A 1 86 ? -13.125 15.953 14.68 1 94.19 86 SER A C 1
ATOM 623 O O . SER A 1 86 ? -13.102 15.461 13.547 1 94.19 86 SER A O 1
ATOM 625 N N . HIS A 1 87 ? -13.438 15.266 15.695 1 94 87 HIS A N 1
ATOM 626 C CA . HIS A 1 87 ? -13.898 13.883 15.602 1 94 87 HIS A CA 1
ATOM 627 C C . HIS A 1 87 ? -15.062 13.625 16.562 1 94 87 HIS A C 1
ATOM 629 O O . HIS A 1 87 ? -15.266 14.375 17.516 1 94 87 HIS A O 1
ATOM 635 N N . CYS A 1 88 ? -15.859 12.586 16.328 1 93.69 88 CYS A N 1
ATOM 636 C CA . CYS A 1 88 ? -17.109 12.367 17.047 1 93.69 88 CYS A CA 1
ATOM 637 C C . CYS A 1 88 ? -16.844 11.656 18.375 1 93.69 88 CYS A C 1
ATOM 639 O O . CYS A 1 88 ? -17.672 11.711 19.281 1 93.69 88 CYS A O 1
ATOM 641 N N . GLY A 1 89 ? -15.844 10.953 18.453 1 92.81 89 GLY A N 1
ATOM 642 C CA . GLY A 1 89 ? -15.477 10.25 19.688 1 92.81 89 GLY A CA 1
ATOM 643 C C . GLY A 1 89 ? -16.25 8.969 19.891 1 92.81 89 GLY A C 1
ATOM 644 O O . GLY A 1 89 ? -16 8.227 20.844 1 92.81 89 GLY A O 1
ATOM 645 N N . ARG A 1 90 ? -17.172 8.664 18.938 1 93.5 90 ARG A N 1
ATOM 646 C CA . ARG A 1 90 ? -18.062 7.547 19.234 1 93.5 90 ARG A CA 1
ATOM 647 C C . ARG A 1 90 ? -18.031 6.512 18.109 1 93.5 90 ARG A C 1
ATOM 649 O O . ARG A 1 90 ? -18.422 5.359 18.312 1 93.5 90 ARG A O 1
ATOM 656 N N . CYS A 1 91 ? -17.656 6.871 16.953 1 93.88 91 CYS A N 1
ATOM 657 C CA . CYS A 1 91 ? -17.625 5.891 15.875 1 93.88 91 CYS A CA 1
ATOM 658 C C . CYS A 1 91 ? -16.5 4.891 16.078 1 93.88 91 CYS A C 1
ATOM 660 O O . CYS A 1 91 ? -15.664 5.059 16.969 1 93.88 91 CYS A O 1
ATOM 662 N N . ARG A 1 92 ? -16.5 3.859 15.359 1 91.69 92 ARG A N 1
ATOM 663 C CA . ARG A 1 92 ? -15.492 2.805 15.477 1 91.69 92 ARG A CA 1
ATOM 664 C C . ARG A 1 92 ? -14.086 3.367 15.328 1 91.69 92 ARG A C 1
ATOM 666 O O . ARG A 1 92 ? -13.188 3.014 16.094 1 91.69 92 ARG A O 1
ATOM 673 N N . GLN A 1 93 ? -13.906 4.25 14.391 1 94.06 93 GLN A N 1
ATOM 674 C CA . GLN A 1 93 ? -12.594 4.84 14.141 1 94.06 93 GLN A CA 1
ATOM 675 C C . GLN A 1 93 ? -12.109 5.625 15.359 1 94.06 93 GLN A C 1
ATOM 677 O O . GLN A 1 93 ? -10.961 5.477 15.773 1 94.06 93 GLN A O 1
ATOM 682 N N . CYS A 1 94 ? -12.93 6.402 15.891 1 93.88 94 CYS A N 1
ATOM 683 C CA . CYS A 1 94 ? -12.578 7.207 17.047 1 93.88 94 CYS A CA 1
ATOM 684 C C . CYS A 1 94 ? -12.266 6.324 18.25 1 93.88 94 CYS A C 1
ATOM 686 O O . CYS A 1 94 ? -11.328 6.598 19 1 93.88 94 CYS A O 1
ATOM 688 N N . ARG A 1 95 ? -12.953 5.238 18.359 1 93.06 95 ARG A N 1
ATOM 689 C CA . ARG A 1 95 ? -12.828 4.391 19.547 1 93.06 95 ARG A CA 1
ATOM 690 C C . ARG A 1 95 ? -11.609 3.477 19.438 1 93.06 95 ARG A C 1
ATOM 692 O O . ARG A 1 95 ? -11.156 2.914 20.438 1 93.06 95 ARG A O 1
ATOM 699 N N . THR A 1 96 ? -11.125 3.299 18.25 1 91.06 96 THR A N 1
ATOM 700 C CA . THR A 1 96 ? -10.016 2.369 18.062 1 91.06 96 THR A CA 1
ATOM 701 C C . THR A 1 96 ? -8.719 3.123 17.797 1 91.06 96 THR A C 1
ATOM 703 O O . THR A 1 96 ? -7.773 2.564 17.234 1 91.06 96 THR A O 1
ATOM 706 N N . GLY A 1 97 ? -8.656 4.355 18.062 1 90.31 97 GLY A N 1
ATOM 707 C CA . GLY A 1 97 ? -7.43 5.129 17.984 1 90.31 97 GLY A CA 1
ATOM 708 C C . GLY A 1 97 ? -7.105 5.605 16.594 1 90.31 97 GLY A C 1
ATOM 709 O O . GLY A 1 97 ? -5.938 5.688 16.203 1 90.31 97 GLY A O 1
ATOM 710 N N . HIS A 1 98 ? -8.102 5.801 15.766 1 93.81 98 HIS A N 1
ATOM 711 C CA . HIS A 1 98 ? -7.961 6.336 14.414 1 93.81 98 HIS A CA 1
ATOM 712 C C . HIS A 1 98 ? -8.898 7.52 14.188 1 93.81 98 HIS A C 1
ATOM 714 O O . HIS A 1 98 ? -9.625 7.559 13.195 1 93.81 98 HIS A O 1
ATOM 720 N N . ALA A 1 99 ? -8.867 8.445 15.094 1 93.75 99 ALA A N 1
ATOM 721 C CA . ALA A 1 99 ? -9.828 9.539 15.102 1 93.75 99 ALA A CA 1
ATOM 722 C C . ALA A 1 99 ? -9.695 10.406 13.852 1 93.75 99 ALA A C 1
ATOM 724 O O . ALA A 1 99 ? -10.664 11.008 13.391 1 93.75 99 ALA A O 1
ATOM 725 N N . GLN A 1 100 ? -8.453 10.477 13.266 1 94.81 100 GLN A N 1
ATOM 726 C CA . GLN A 1 100 ? -8.242 11.258 12.055 1 94.81 100 GLN A CA 1
ATOM 727 C C . GLN A 1 100 ? -9.055 10.688 10.891 1 94.81 100 GLN A C 1
ATOM 729 O O . GLN A 1 100 ? -9.227 11.352 9.867 1 94.81 100 GLN A O 1
ATOM 734 N N . LEU A 1 101 ? -9.578 9.453 11.086 1 96.56 101 LEU A N 1
ATOM 735 C CA . LEU A 1 101 ? -10.414 8.805 10.078 1 96.56 101 LEU A CA 1
ATOM 736 C C . LEU A 1 101 ? -11.867 8.758 10.531 1 96.56 101 LEU A C 1
ATOM 738 O O . LEU A 1 101 ? -12.617 7.863 10.141 1 96.56 101 LEU A O 1
ATOM 742 N N . CYS A 1 102 ? -12.266 9.672 11.375 1 95.81 102 CYS A N 1
ATOM 743 C CA . CYS A 1 102 ? -13.609 9.719 11.93 1 95.81 102 CYS A CA 1
ATOM 744 C C . CYS A 1 102 ? -14.656 9.68 10.82 1 95.81 102 CYS A C 1
ATOM 746 O O . CYS A 1 102 ? -14.516 10.367 9.805 1 95.81 102 CYS A O 1
ATOM 748 N N . LEU A 1 103 ? -15.734 8.945 11.039 1 94.62 103 LEU A N 1
ATOM 749 C CA . LEU A 1 103 ? -16.75 8.695 10.016 1 94.62 103 LEU A CA 1
ATOM 750 C C . LEU A 1 103 ? -17.812 9.781 10.031 1 94.62 103 LEU A C 1
ATOM 752 O O . LEU A 1 103 ? -18.625 9.875 9.102 1 94.62 103 LEU A O 1
ATOM 756 N N . ALA A 1 104 ? -17.797 10.688 10.977 1 93.44 104 ALA A N 1
ATOM 757 C CA . ALA A 1 104 ? -18.875 11.664 11.156 1 93.44 104 ALA A CA 1
ATOM 758 C C . ALA A 1 104 ? -18.703 12.836 10.188 1 93.44 104 ALA A C 1
ATOM 760 O O . ALA A 1 104 ? -19.656 13.57 9.93 1 93.44 104 ALA A O 1
ATOM 761 N N . GLY A 1 105 ? -17.516 13.016 9.672 1 90.38 105 GLY A N 1
ATOM 762 C CA . GLY A 1 105 ? -17.297 14.094 8.719 1 90.38 105 GLY A CA 1
ATOM 763 C C . GLY A 1 105 ? -17.531 15.469 9.312 1 90.38 105 GLY A C 1
ATOM 764 O O . GLY A 1 105 ? -18.25 16.297 8.727 1 90.38 105 GLY A O 1
ATOM 765 N N . LEU A 1 106 ? -17.016 15.672 10.469 1 93.25 106 LEU A N 1
ATOM 766 C CA . LEU A 1 106 ? -17.156 16.953 11.156 1 93.25 106 LEU A CA 1
ATOM 767 C C . LEU A 1 106 ? -16.219 18 10.555 1 93.25 106 LEU A C 1
ATOM 769 O O . LEU A 1 106 ? -15.117 17.672 10.117 1 93.25 106 LEU A O 1
ATOM 773 N N . PRO A 1 107 ? -16.688 19.234 10.531 1 94.75 107 PRO A N 1
ATOM 774 C CA . PRO A 1 107 ? -15.781 20.281 10.047 1 94.75 107 PRO A CA 1
ATOM 775 C C . PRO A 1 107 ? -14.625 20.547 11.008 1 94.75 107 PRO A C 1
ATOM 777 O O . PRO A 1 107 ? -14.789 20.406 12.227 1 94.75 107 PRO A O 1
ATOM 780 N N . HIS A 1 108 ? -13.469 20.984 10.492 1 96.44 108 HIS A N 1
ATOM 781 C CA . HIS A 1 108 ? -12.25 21.25 11.242 1 96.44 108 HIS A CA 1
ATOM 782 C C . HIS A 1 108 ? -11.938 22.75 11.25 1 96.44 108 HIS A C 1
ATOM 784 O O . HIS A 1 108 ? -12.414 23.5 10.391 1 96.44 108 HIS A O 1
ATOM 790 N N . VAL A 1 109 ? -11.172 23.141 12.227 1 97.69 109 VAL A N 1
ATOM 791 C CA . VAL A 1 109 ? -10.656 24.5 12.211 1 97.69 109 VAL A CA 1
ATOM 792 C C . VAL A 1 109 ? -9.828 24.719 10.945 1 97.69 109 VAL A C 1
ATOM 794 O O . VAL A 1 109 ? -8.875 23.984 10.68 1 97.69 109 VAL A O 1
ATOM 797 N N . GLY A 1 110 ? -10.188 25.688 10.141 1 96.81 110 GLY A N 1
ATOM 798 C CA . GLY A 1 110 ? -9.492 25.969 8.898 1 96.81 110 GLY A CA 1
ATOM 799 C C . GLY A 1 110 ? -10.023 25.172 7.723 1 96.81 110 GLY A C 1
ATOM 800 O O . GLY A 1 110 ? -9.688 25.438 6.57 1 96.81 110 GLY A O 1
ATOM 801 N N . TYR A 1 111 ? -10.828 24.172 8 1 95.25 111 TYR A N 1
ATOM 802 C CA . TYR A 1 111 ? -11.484 23.359 6.988 1 95.25 111 TYR A CA 1
ATOM 803 C C . TYR A 1 111 ? -12.938 23.094 7.363 1 95.25 111 TYR A C 1
ATOM 805 O O . TYR A 1 111 ? -13.258 22.062 7.953 1 95.25 111 TYR A O 1
ATOM 813 N N . GLY A 1 112 ? -13.867 23.875 6.902 1 94.62 112 GLY A N 1
ATOM 814 C CA . GLY A 1 112 ? -15.273 23.812 7.27 1 94.62 112 GLY A CA 1
ATOM 815 C C . GLY A 1 112 ? -15.641 24.781 8.375 1 94.62 112 GLY A C 1
ATOM 816 O O . GLY A 1 112 ? -16.781 25.25 8.438 1 94.62 112 GLY A O 1
ATOM 817 N N . LEU A 1 113 ? -14.766 25.031 9.297 1 96.62 113 LEU A N 1
ATOM 818 C CA . LEU A 1 113 ? -14.883 26.094 10.305 1 96.62 113 LEU A CA 1
ATOM 819 C C . LEU A 1 113 ? -13.875 27.203 10.039 1 96.62 113 LEU A C 1
ATOM 821 O O . LEU A 1 113 ? -12.852 26.984 9.391 1 96.62 113 LEU A O 1
ATOM 825 N N . PRO A 1 114 ? -14.148 28.391 10.555 1 97.81 114 PRO A N 1
ATOM 826 C CA . PRO A 1 114 ? -13.164 29.453 10.383 1 97.81 114 PRO A CA 1
ATOM 827 C C . PRO A 1 114 ? -11.789 29.078 10.922 1 97.81 114 PRO A C 1
ATOM 829 O O . PRO A 1 114 ? -11.688 28.438 11.977 1 97.81 114 PRO A O 1
ATOM 832 N N . GLY A 1 115 ? -10.734 29.547 10.172 1 98.38 115 GLY A N 1
ATOM 833 C CA . GLY A 1 115 ? -9.375 29.172 10.523 1 98.38 115 GLY A CA 1
ATOM 834 C C . GLY A 1 115 ? -8.617 30.25 11.266 1 98.38 115 GLY A C 1
ATOM 835 O O . GLY A 1 115 ? -9.227 31.188 11.797 1 98.38 115 GLY A O 1
ATOM 836 N N . ALA A 1 116 ? -7.301 30.062 11.273 1 98.75 116 ALA A N 1
ATOM 837 C CA . ALA A 1 116 ? -6.461 30.812 12.211 1 98.75 116 ALA A CA 1
ATOM 838 C C . ALA A 1 116 ? -5.676 31.906 11.484 1 98.75 116 ALA A C 1
ATOM 840 O O . ALA A 1 116 ? -4.84 32.594 12.094 1 98.75 116 ALA A O 1
ATOM 841 N N . PHE A 1 117 ? -5.891 32.031 10.172 1 98.75 117 PHE A N 1
ATOM 842 C CA . PHE A 1 117 ? -5.402 33.281 9.562 1 98.75 117 PHE A CA 1
ATOM 843 C C . PHE A 1 117 ? -6.289 34.469 9.945 1 98.75 117 PHE A C 1
ATOM 845 O O . PHE A 1 117 ? -6.887 35.094 9.078 1 98.75 117 PHE A O 1
ATOM 852 N N . ALA A 1 118 ? -6.375 34.688 11.172 1 98.69 118 ALA A N 1
ATOM 853 C CA . ALA A 1 118 ? -7.16 35.688 11.875 1 98.69 118 ALA A CA 1
ATOM 854 C C . ALA A 1 118 ? -6.609 35.938 13.281 1 98.69 118 ALA A C 1
ATOM 856 O O . ALA A 1 118 ? -5.93 35.094 13.844 1 98.69 118 ALA A O 1
ATOM 857 N N . PRO A 1 119 ? -6.887 37.156 13.852 1 98.62 119 PRO A N 1
ATOM 858 C CA . PRO A 1 119 ? -6.355 37.438 15.188 1 98.62 119 PRO A CA 1
ATOM 859 C C . PRO A 1 119 ? -6.914 36.531 16.266 1 98.62 119 PRO A C 1
ATOM 861 O O . PRO A 1 119 ? -6.262 36.312 17.281 1 98.62 119 PRO A O 1
ATOM 864 N N . ARG A 1 120 ? -8.156 36.031 16.047 1 98.69 120 ARG A N 1
ATOM 865 C CA . ARG A 1 120 ? -8.812 35.125 17 1 98.69 120 ARG A CA 1
ATOM 866 C C . ARG A 1 120 ? -9.445 33.969 16.266 1 98.69 120 ARG A C 1
ATOM 868 O O . ARG A 1 120 ? -9.961 34.125 15.156 1 98.69 120 ARG A O 1
ATOM 875 N N . VAL A 1 121 ? -9.453 32.812 16.922 1 98.69 121 VAL A N 1
ATOM 876 C CA . VAL A 1 121 ? -10.062 31.625 16.328 1 98.69 121 VAL A CA 1
ATOM 877 C C . VAL A 1 121 ? -10.789 30.812 17.406 1 98.69 121 VAL A C 1
ATOM 879 O O . VAL A 1 121 ? -10.32 30.734 18.547 1 98.69 121 VAL A O 1
ATOM 882 N N . ARG A 1 122 ? -11.953 30.344 17.078 1 98.75 122 ARG A N 1
ATOM 883 C CA . ARG A 1 122 ? -12.711 29.453 17.953 1 98.75 122 ARG A CA 1
ATOM 884 C C . ARG A 1 122 ? -12.25 28 17.797 1 98.75 122 ARG A C 1
ATOM 886 O O . ARG A 1 122 ? -12.156 27.5 16.672 1 98.75 122 ARG A O 1
ATOM 893 N N . VAL A 1 123 ? -11.93 27.359 18.859 1 98.56 123 VAL A N 1
ATOM 894 C CA . VAL A 1 123 ? -11.664 25.922 18.906 1 98.56 123 VAL A CA 1
ATOM 895 C C . VAL A 1 123 ? -12.852 25.203 19.547 1 98.56 123 VAL A C 1
ATOM 897 O O . VAL A 1 123 ? -13.055 25.281 20.75 1 98.56 123 VAL A O 1
ATOM 900 N N . PRO A 1 124 ? -13.578 24.516 18.766 1 97.31 124 PRO A N 1
ATOM 901 C CA . PRO A 1 124 ? -14.773 23.844 19.297 1 97.31 124 PRO A CA 1
ATOM 902 C C . PRO A 1 124 ? -14.438 22.609 20.141 1 97.31 124 PRO A C 1
ATOM 904 O O . PRO A 1 124 ? -13.367 22.016 19.953 1 97.31 124 PRO A O 1
ATOM 907 N N . ARG A 1 125 ? -15.258 22.281 21.078 1 95.31 125 ARG A N 1
ATOM 908 C CA . ARG A 1 125 ? -15.125 21.078 21.906 1 95.31 125 ARG A CA 1
ATOM 909 C C . ARG A 1 125 ? -13.711 20.953 22.453 1 95.31 125 ARG A C 1
ATOM 911 O O . ARG A 1 125 ? -13.07 19.906 22.297 1 95.31 125 ARG A O 1
ATOM 918 N N . ALA A 1 126 ? -13.312 22.016 23.016 1 98.19 126 ALA A N 1
ATOM 919 C CA . ALA A 1 126 ? -11.938 22.109 23.5 1 98.19 126 ALA A CA 1
ATOM 920 C C . ALA A 1 126 ? -11.68 21.141 24.641 1 98.19 126 ALA A C 1
ATOM 922 O O . ALA A 1 126 ? -12.43 21.109 25.625 1 98.19 126 ALA A O 1
ATOM 923 N N . ARG A 1 127 ? -10.68 20.375 24.516 1 96.75 127 ARG A N 1
ATOM 924 C CA . ARG A 1 127 ? -10.242 19.438 25.547 1 96.75 127 ARG A CA 1
ATOM 925 C C . ARG A 1 127 ? -8.727 19.469 25.719 1 96.75 127 ARG A C 1
ATOM 927 O O . ARG A 1 127 ? -7.98 19.281 24.766 1 96.75 127 ARG A O 1
ATOM 934 N N . LEU A 1 128 ? -8.32 19.656 26.969 1 97.69 128 LEU A N 1
ATOM 935 C CA . LEU A 1 128 ? -6.898 19.672 27.297 1 97.69 128 LEU A CA 1
ATOM 936 C C . LEU A 1 128 ? -6.262 18.328 27 1 97.69 128 LEU A C 1
ATOM 938 O O . LEU A 1 128 ? -6.789 17.281 27.391 1 97.69 128 LEU A O 1
ATOM 942 N N . GLY A 1 129 ? -5.215 18.328 26.234 1 95.94 129 GLY A N 1
ATOM 943 C CA . GLY A 1 129 ? -4.488 17.109 25.953 1 95.94 129 GLY A CA 1
ATOM 944 C C . GLY A 1 129 ? -5.023 16.375 24.734 1 95.94 129 GLY A C 1
ATOM 945 O O . GLY A 1 129 ? -4.418 15.398 24.281 1 95.94 129 GLY A O 1
ATOM 946 N N . ALA A 1 130 ? -6.109 16.797 24.234 1 94.38 130 ALA A N 1
ATOM 947 C CA . ALA A 1 130 ? -6.688 16.203 23.031 1 94.38 130 ALA A CA 1
ATOM 948 C C . ALA A 1 130 ? -6.543 17.125 21.828 1 94.38 130 ALA A C 1
ATOM 950 O O . ALA A 1 130 ? -5.656 16.953 21 1 94.38 130 ALA A O 1
ATOM 951 N N . ASN A 1 131 ? -7.27 18.25 21.891 1 96.88 131 ASN A N 1
ATOM 952 C CA . ASN A 1 131 ? -7.125 19.172 20.766 1 96.88 131 ASN A CA 1
ATOM 953 C C . ASN A 1 131 ? -6.543 20.516 21.203 1 96.88 131 ASN A C 1
ATOM 955 O O . ASN A 1 131 ? -6.188 21.344 20.359 1 96.88 131 ASN A O 1
ATOM 959 N N . VAL A 1 132 ? -6.422 20.734 22.469 1 98.5 132 VAL A N 1
ATOM 960 C CA . VAL A 1 132 ? -5.719 21.891 23 1 98.5 132 VAL A CA 1
ATOM 961 C C . VAL A 1 132 ? -4.527 21.438 23.844 1 98.5 132 VAL A C 1
ATOM 963 O O . VAL A 1 132 ? -4.688 20.688 24.797 1 98.5 132 VAL A O 1
ATOM 966 N N . HIS A 1 133 ? -3.379 21.906 23.484 1 98.81 133 HIS A N 1
ATOM 967 C CA . HIS A 1 133 ? -2.148 21.516 24.172 1 98.81 133 HIS A CA 1
ATOM 968 C C . HIS A 1 133 ? -1.393 22.75 24.672 1 98.81 133 HIS A C 1
ATOM 970 O O . HIS A 1 133 ? -1.065 23.641 23.891 1 98.81 133 HIS A O 1
ATOM 976 N N . VAL A 1 134 ? -1.111 22.734 25.922 1 98.69 134 VAL A N 1
ATOM 977 C CA . VAL A 1 134 ? -0.337 23.828 26.5 1 98.69 134 VAL A CA 1
ATOM 978 C C . VAL A 1 134 ? 1.127 23.703 26.094 1 98.69 134 VAL A C 1
ATOM 980 O O . VAL A 1 134 ? 1.699 22.609 26.141 1 98.69 134 VAL A O 1
ATOM 983 N N . LEU A 1 135 ? 1.697 24.781 25.609 1 98.69 135 LEU A N 1
ATOM 984 C CA . LEU A 1 135 ? 3.111 24.766 25.266 1 98.69 135 LEU A CA 1
ATOM 985 C C . LEU A 1 135 ? 3.982 24.641 26.5 1 98.69 135 LEU A C 1
ATOM 987 O O . LEU A 1 135 ? 3.828 25.391 27.453 1 98.69 135 LEU A O 1
ATOM 991 N N . PRO A 1 136 ? 4.82 23.656 26.516 1 97.75 136 PRO A N 1
ATOM 992 C CA . PRO A 1 136 ? 5.742 23.562 27.641 1 97.75 136 PRO A CA 1
ATOM 993 C C . PRO A 1 136 ? 6.719 24.75 27.703 1 97.75 136 PRO A C 1
ATOM 995 O O . PRO A 1 136 ? 6.852 25.484 26.719 1 97.75 136 PRO A O 1
ATOM 998 N N . ASP A 1 137 ? 7.359 24.766 28.844 1 94.88 137 ASP A N 1
ATOM 999 C CA . ASP A 1 137 ? 8.398 25.781 28.984 1 94.88 137 ASP A CA 1
ATOM 1000 C C . ASP A 1 137 ? 9.5 25.578 27.938 1 94.88 137 ASP A C 1
ATOM 1002 O O . ASP A 1 137 ? 9.891 24.438 27.656 1 94.88 137 ASP A O 1
ATOM 1006 N N . GLY A 1 138 ? 9.906 26.578 27.328 1 94.94 138 GLY A N 1
ATOM 1007 C CA . GLY A 1 138 ? 10.992 26.484 26.375 1 94.94 138 GLY A CA 1
ATOM 1008 C C . GLY A 1 138 ? 10.5 26.359 24.938 1 94.94 138 GLY A C 1
ATOM 1009 O O . GLY A 1 138 ? 11.289 26.5 24 1 94.94 138 GLY A O 1
ATOM 1010 N N . VAL A 1 139 ? 9.242 26.031 24.75 1 97.94 139 VAL A N 1
ATOM 1011 C CA . VAL A 1 139 ? 8.672 25.969 23.422 1 97.94 139 VAL A CA 1
ATOM 1012 C C . VAL A 1 139 ? 7.93 27.281 23.109 1 97.94 139 VAL A C 1
ATOM 1014 O O . VAL A 1 139 ? 6.93 27.594 23.766 1 97.94 139 VAL A O 1
ATOM 1017 N N . ASP A 1 140 ? 8.453 28.031 22.156 1 98.31 140 ASP A N 1
ATOM 1018 C CA . ASP A 1 140 ? 7.859 29.328 21.844 1 98.31 140 ASP A CA 1
ATOM 1019 C C . ASP A 1 140 ? 6.703 29.172 20.859 1 98.31 140 ASP A C 1
ATOM 1021 O O . ASP A 1 140 ? 6.355 28.062 20.469 1 98.31 140 ASP A O 1
ATOM 1025 N N . PHE A 1 141 ? 6.074 30.234 20.516 1 98.56 141 PHE A N 1
ATOM 1026 C CA . PHE A 1 141 ? 4.883 30.219 19.672 1 98.56 141 PHE A CA 1
ATOM 1027 C C . PHE A 1 141 ? 5.227 29.766 18.25 1 98.56 141 PHE A C 1
ATOM 1029 O O . PHE A 1 141 ? 4.418 29.109 17.594 1 98.56 141 PHE A O 1
ATOM 1036 N N . GLU A 1 142 ? 6.422 30.125 17.766 1 98.5 142 GLU A N 1
ATOM 1037 C CA . GLU A 1 142 ? 6.828 29.688 16.438 1 98.5 142 GLU A CA 1
ATOM 1038 C C . GLU A 1 142 ? 6.895 28.156 16.359 1 98.5 142 GLU A C 1
ATOM 1040 O O . GLU A 1 142 ? 6.328 27.562 15.445 1 98.5 142 GLU A O 1
ATOM 1045 N N . ALA A 1 143 ? 7.59 27.578 17.344 1 98.62 143 ALA A N 1
ATOM 1046 C CA . ALA A 1 143 ? 7.633 26.109 17.422 1 98.62 143 ALA A CA 1
ATOM 1047 C C . ALA A 1 143 ? 6.238 25.531 17.625 1 98.62 143 ALA A C 1
ATOM 1049 O O . ALA A 1 143 ? 5.891 24.516 17.031 1 98.62 143 ALA A O 1
ATOM 1050 N N . GLY A 1 144 ? 5.453 26.188 18.484 1 98.81 144 GLY A N 1
ATOM 1051 C CA . GLY A 1 144 ? 4.086 25.734 18.719 1 98.81 144 GLY A CA 1
ATOM 1052 C C . GLY A 1 144 ? 3.258 25.656 17.453 1 98.81 144 GLY A C 1
ATOM 1053 O O . GLY A 1 144 ? 2.48 24.719 17.266 1 98.81 144 GLY A O 1
ATOM 1054 N N . ALA A 1 145 ? 3.414 26.641 16.547 1 98.81 145 ALA A N 1
ATOM 1055 C CA . ALA A 1 145 ? 2.656 26.688 15.305 1 98.81 145 ALA A CA 1
ATOM 1056 C C . ALA A 1 145 ? 3.129 25.625 14.328 1 98.81 145 ALA A C 1
ATOM 1058 O O . ALA A 1 145 ? 2.467 25.344 13.32 1 98.81 145 ALA A O 1
ATOM 1059 N N . LEU A 1 146 ? 4.254 24.984 14.656 1 98.81 146 LEU A N 1
ATOM 1060 C CA . LEU A 1 146 ? 4.805 23.953 13.781 1 98.81 146 LEU A CA 1
ATOM 1061 C C . LEU A 1 146 ? 4.492 22.562 14.32 1 98.81 146 LEU A C 1
ATOM 1063 O O . LEU A 1 146 ? 4.828 21.562 13.695 1 98.81 146 LEU A O 1
ATOM 1067 N N . VAL A 1 147 ? 3.791 22.484 15.453 1 98.88 147 VAL A N 1
ATOM 1068 C CA . VAL A 1 147 ? 3.479 21.172 16.047 1 98.88 147 VAL A CA 1
ATOM 1069 C C . VAL A 1 147 ? 2.637 20.359 15.062 1 98.88 147 VAL A C 1
ATOM 1071 O O . VAL A 1 147 ? 2.867 19.156 14.891 1 98.88 147 VAL A O 1
ATOM 1074 N N . GLU A 1 148 ? 1.7 20.984 14.445 1 98.69 148 GLU A N 1
ATOM 1075 C CA . GLU A 1 148 ? 0.783 20.297 13.547 1 98.69 148 GLU A CA 1
ATOM 1076 C C . GLU A 1 148 ? 1.534 19.625 12.406 1 98.69 148 GLU A C 1
ATOM 1078 O O . GLU A 1 148 ? 1.389 18.422 12.188 1 98.69 148 GLU A O 1
ATOM 1083 N N . PRO A 1 149 ? 2.4 20.281 11.617 1 98.62 149 PRO A N 1
ATOM 1084 C CA . PRO A 1 149 ? 3.107 19.594 10.531 1 98.62 149 PRO A CA 1
ATOM 1085 C C . PRO A 1 149 ? 4.074 18.531 11.039 1 98.62 149 PRO A C 1
ATOM 1087 O O . PRO A 1 149 ? 4.301 17.516 10.359 1 98.62 149 PRO A O 1
ATOM 1090 N N . TYR A 1 150 ? 4.668 18.734 12.21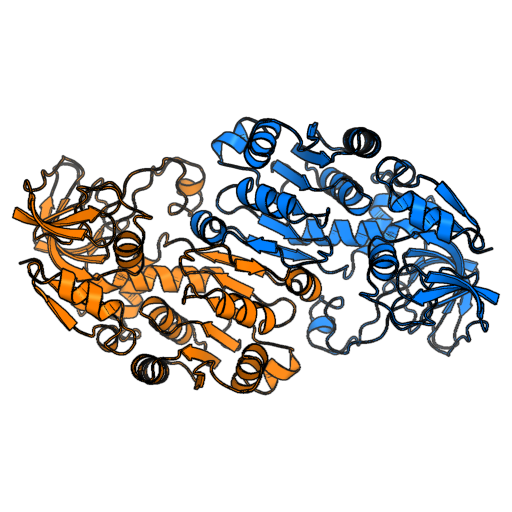9 1 98.88 150 TYR A N 1
ATOM 1091 C CA . TYR A 1 150 ? 5.512 17.688 12.781 1 98.88 150 TYR A CA 1
ATOM 1092 C C . TYR A 1 150 ? 4.676 16.484 13.203 1 98.88 150 TYR A C 1
ATOM 1094 O O . TYR A 1 150 ? 5.156 15.344 13.172 1 98.88 150 TYR A O 1
ATOM 1102 N N . ALA A 1 151 ? 3.43 16.766 13.625 1 98.81 151 ALA A N 1
ATOM 1103 C CA . ALA A 1 151 ? 2.531 15.648 13.938 1 98.81 151 ALA A CA 1
ATOM 1104 C C . ALA A 1 151 ? 2.219 14.836 12.68 1 98.81 151 ALA A C 1
ATOM 1106 O O . ALA A 1 151 ? 2.139 13.602 12.742 1 98.81 151 ALA A O 1
ATOM 1107 N N . VAL A 1 152 ? 2.062 15.492 11.539 1 98.69 152 VAL A N 1
ATOM 1108 C CA . VAL A 1 152 ? 1.882 14.82 10.258 1 98.69 152 VAL A CA 1
ATOM 1109 C C . VAL A 1 152 ? 3.07 13.898 9.984 1 98.69 152 VAL A C 1
ATOM 1111 O O . VAL A 1 152 ? 2.891 12.719 9.672 1 98.69 152 VAL A O 1
ATOM 1114 N N . ALA A 1 153 ? 4.27 14.43 10.133 1 98.88 153 ALA A N 1
ATOM 1115 C CA . ALA A 1 153 ? 5.5 13.68 9.883 1 98.88 153 ALA A CA 1
ATOM 1116 C C . ALA A 1 153 ? 5.617 12.484 10.82 1 98.88 153 ALA A C 1
ATOM 1118 O O . ALA A 1 153 ? 5.934 11.375 10.391 1 98.88 153 ALA A O 1
ATOM 1119 N N . LEU A 1 154 ? 5.363 12.766 12.109 1 98.81 154 LEU A N 1
ATOM 1120 C CA . LEU A 1 154 ? 5.504 11.711 13.109 1 98.81 154 LEU A CA 1
ATOM 1121 C C . LEU A 1 154 ? 4.52 10.578 12.844 1 98.81 154 LEU A C 1
ATOM 1123 O O . LEU A 1 154 ? 4.871 9.406 12.977 1 98.81 154 LEU A O 1
ATOM 1127 N N . HIS A 1 155 ? 3.301 10.945 12.508 1 98.69 155 HIS A N 1
ATOM 1128 C CA . HIS A 1 155 ? 2.307 9.93 12.195 1 98.69 155 HIS A CA 1
ATOM 1129 C C . HIS A 1 155 ? 2.771 9.039 11.055 1 98.69 155 HIS A C 1
ATOM 1131 O O . HIS A 1 155 ? 2.699 7.809 11.148 1 98.69 155 HIS A O 1
ATOM 1137 N N . ALA A 1 156 ? 3.26 9.602 10 1 98.69 156 ALA A N 1
ATOM 1138 C CA . ALA A 1 156 ? 3.752 8.859 8.844 1 98.69 156 ALA A CA 1
ATOM 1139 C C . ALA A 1 156 ? 4.895 7.922 9.234 1 98.69 156 ALA A C 1
ATOM 1141 O O . ALA A 1 156 ? 4.938 6.77 8.805 1 98.69 156 ALA A O 1
ATOM 1142 N N . VAL A 1 157 ? 5.816 8.445 10.055 1 98.75 157 VAL A N 1
ATOM 1143 C CA . VAL A 1 157 ? 6.969 7.656 10.484 1 98.75 157 VAL A CA 1
ATOM 1144 C C . VAL A 1 157 ? 6.504 6.488 11.352 1 98.75 157 VAL A C 1
ATOM 1146 O O . VAL A 1 157 ? 6.969 5.359 11.18 1 98.75 157 VAL A O 1
ATOM 1149 N N . LYS A 1 158 ? 5.562 6.777 12.234 1 97.75 158 LYS A N 1
ATOM 1150 C CA . LYS A 1 158 ? 5.059 5.719 13.109 1 97.75 158 LYS A CA 1
ATOM 1151 C C . LYS A 1 158 ? 4.375 4.621 12.305 1 97.75 158 LYS A C 1
ATOM 1153 O O . LYS A 1 158 ? 4.539 3.436 12.594 1 97.75 158 LYS A O 1
ATOM 1158 N N . LEU A 1 159 ? 3.598 5.016 11.312 1 97.12 159 LEU A N 1
ATOM 1159 C CA . LEU A 1 159 ? 2.922 4.047 10.453 1 97.12 159 LEU A CA 1
ATOM 1160 C C . LEU A 1 159 ? 3.93 3.133 9.766 1 97.12 159 LEU A C 1
ATOM 1162 O O . LEU A 1 159 ? 3.627 1.973 9.477 1 97.12 159 LEU A O 1
ATOM 1166 N N . SER A 1 160 ? 5.109 3.643 9.445 1 97.44 160 SER A N 1
ATOM 1167 C CA . SER A 1 160 ? 6.129 2.902 8.711 1 97.44 160 SER A CA 1
ATOM 1168 C C . SER A 1 160 ? 7.027 2.111 9.656 1 97.44 160 SER A C 1
ATOM 1170 O O . SER A 1 160 ? 7.762 1.223 9.219 1 97.44 160 SER A O 1
ATOM 1172 N N . ALA A 1 161 ? 7.102 2.428 10.898 1 95.62 161 ALA A N 1
ATOM 1173 C CA . ALA A 1 161 ? 7.82 1.742 11.969 1 95.62 161 ALA A CA 1
ATOM 1174 C C . ALA A 1 161 ? 9.258 1.441 11.555 1 95.62 161 ALA A C 1
ATOM 1176 O O . ALA A 1 161 ? 9.711 0.297 11.648 1 95.62 161 ALA A O 1
ATOM 1177 N N . PRO A 1 162 ? 10.039 2.434 11.195 1 96.38 162 PRO A N 1
ATOM 1178 C CA . PRO A 1 162 ? 11.43 2.191 10.805 1 96.38 162 PRO A CA 1
ATOM 1179 C C . PRO A 1 162 ? 12.305 1.765 11.984 1 96.38 162 PRO A C 1
ATOM 1181 O O . PRO A 1 162 ? 12.086 2.215 13.109 1 96.38 162 PRO A O 1
ATOM 1184 N N . ASP A 1 163 ? 13.281 0.873 11.742 1 95.62 163 ASP A N 1
ATOM 1185 C CA . ASP A 1 163 ? 14.312 0.568 12.727 1 95.62 163 ASP A CA 1
ATOM 1186 C C . ASP A 1 163 ? 15.539 1.456 12.539 1 95.62 163 ASP A C 1
ATOM 1188 O O . ASP A 1 163 ? 15.773 1.974 11.438 1 95.62 163 ASP A O 1
ATOM 1192 N N . PRO A 1 164 ? 16.281 1.657 13.586 1 96.19 164 PRO A N 1
ATOM 1193 C CA . PRO A 1 164 ? 17.422 2.576 13.508 1 96.19 164 PRO A CA 1
ATOM 1194 C C . PRO A 1 164 ? 18.438 2.17 12.438 1 96.19 164 PRO A C 1
ATOM 1196 O O . PRO A 1 164 ? 19.234 3 11.992 1 96.19 164 PRO A O 1
ATOM 1199 N N . HIS A 1 165 ? 18.453 0.914 12.008 1 95.12 165 HIS A N 1
ATOM 1200 C CA . HIS A 1 165 ? 19.469 0.429 11.094 1 95.12 165 HIS A CA 1
ATOM 1201 C C . HIS A 1 165 ? 18.969 0.414 9.656 1 95.12 165 HIS A C 1
ATOM 1203 O O . HIS A 1 165 ? 19.703 0.064 8.734 1 95.12 165 HIS A O 1
ATOM 1209 N N . CYS A 1 166 ? 17.75 0.909 9.438 1 97.5 166 CYS A N 1
ATOM 1210 C CA . CYS A 1 166 ? 17.172 0.854 8.102 1 97.5 166 CYS A CA 1
ATOM 1211 C C . CYS A 1 166 ? 17.656 2.008 7.242 1 97.5 166 CYS A C 1
ATOM 1213 O O . CYS A 1 166 ? 18.266 2.957 7.75 1 97.5 166 CYS A O 1
ATOM 1215 N N . SER A 1 167 ? 17.547 1.869 5.926 1 98.62 167 SER A N 1
ATOM 1216 C CA . SER A 1 167 ? 17.734 2.951 4.969 1 98.62 167 SER A CA 1
ATOM 1217 C C . SER A 1 167 ? 16.406 3.559 4.535 1 98.62 167 SER A C 1
ATOM 1219 O O . SER A 1 167 ? 15.422 2.842 4.363 1 98.62 167 SER A O 1
ATOM 1221 N N . VAL A 1 168 ? 16.438 4.891 4.414 1 98.88 168 VAL A N 1
ATOM 1222 C CA . VAL A 1 168 ? 15.188 5.594 4.121 1 98.88 168 VAL A CA 1
ATOM 1223 C C . VAL A 1 168 ? 15.414 6.605 3 1 98.88 168 VAL A C 1
ATOM 1225 O O . VAL A 1 168 ? 16.453 7.27 2.957 1 98.88 168 VAL A O 1
ATOM 1228 N N . ALA A 1 169 ? 14.477 6.652 2.057 1 98.94 169 ALA A N 1
ATOM 1229 C CA . ALA A 1 169 ? 14.422 7.746 1.093 1 98.94 169 ALA A CA 1
ATOM 1230 C C . ALA A 1 169 ? 13.258 8.688 1.4 1 98.94 169 ALA A C 1
ATOM 1232 O O . ALA A 1 169 ? 12.141 8.234 1.673 1 98.94 169 ALA A O 1
ATOM 1233 N N . VAL A 1 170 ? 13.492 9.914 1.46 1 98.94 170 VAL A N 1
ATOM 1234 C CA . VAL A 1 170 ? 12.469 10.945 1.6 1 98.94 170 VAL A CA 1
ATOM 1235 C C . VAL A 1 170 ? 12.391 11.781 0.323 1 98.94 170 VAL A C 1
ATOM 1237 O O . VAL A 1 170 ? 13.352 12.469 -0.028 1 98.94 170 VAL A O 1
ATOM 1240 N N . LEU A 1 171 ? 11.234 11.719 -0.365 1 98.81 171 LEU A N 1
ATOM 1241 C CA . LEU A 1 171 ? 11.055 12.383 -1.649 1 98.81 171 LEU A CA 1
ATOM 1242 C C . LEU A 1 171 ? 10.367 13.734 -1.468 1 98.81 171 LEU A C 1
ATOM 1244 O O . LEU A 1 171 ? 9.164 13.797 -1.207 1 98.81 171 LEU A O 1
ATOM 1248 N N . GLY A 1 172 ? 11.07 14.797 -1.719 1 98.44 172 GLY A N 1
ATOM 1249 C CA . GLY A 1 172 ? 10.617 16.156 -1.438 1 98.44 172 GLY A CA 1
ATOM 1250 C C . GLY A 1 172 ? 11.078 16.672 -0.086 1 98.44 172 GLY A C 1
ATOM 1251 O O . GLY A 1 172 ? 10.852 16.016 0.938 1 98.44 172 GLY A O 1
ATOM 1252 N N . MET A 1 173 ? 11.734 17.812 -0.182 1 98.44 173 MET A N 1
ATOM 1253 C CA . MET A 1 173 ? 12.25 18.391 1.058 1 98.44 173 MET A CA 1
ATOM 1254 C C . MET A 1 173 ? 11.586 19.734 1.359 1 98.44 173 MET A C 1
ATOM 1256 O O . MET A 1 173 ? 12.266 20.719 1.65 1 98.44 173 MET A O 1
ATOM 1260 N N . GLY A 1 174 ? 10.266 19.75 1.15 1 98.19 174 GLY A N 1
ATOM 1261 C CA . GLY A 1 174 ? 9.453 20.812 1.71 1 98.19 174 GLY A CA 1
ATOM 1262 C C . GLY A 1 174 ? 9.266 20.703 3.209 1 98.19 174 GLY A C 1
ATOM 1263 O O . GLY A 1 174 ? 10.008 19.984 3.881 1 98.19 174 GLY A O 1
ATOM 1264 N N . PRO A 1 175 ? 8.281 21.422 3.75 1 98.31 175 PRO A N 1
ATOM 1265 C CA . PRO A 1 175 ? 8.086 21.422 5.199 1 98.31 175 PRO A CA 1
ATOM 1266 C C . PRO A 1 175 ? 7.895 20.016 5.762 1 98.31 175 PRO A C 1
ATOM 1268 O O . PRO A 1 175 ? 8.531 19.641 6.754 1 98.31 175 PRO A O 1
ATOM 1271 N N . ILE A 1 176 ? 7.082 19.219 5.109 1 98.75 176 ILE A N 1
ATOM 1272 C CA . ILE A 1 176 ? 6.77 17.891 5.621 1 98.75 176 ILE A CA 1
ATOM 1273 C C . ILE A 1 176 ? 7.98 16.984 5.457 1 98.75 176 ILE A C 1
ATOM 1275 O O . ILE A 1 176 ? 8.297 16.188 6.352 1 98.75 176 ILE A O 1
ATOM 1279 N N . GLY A 1 177 ? 8.641 17.047 4.32 1 98.88 177 GLY A N 1
ATOM 1280 C CA . GLY A 1 177 ? 9.828 16.234 4.117 1 98.88 177 GLY A CA 1
ATOM 1281 C C . GLY A 1 177 ? 10.922 16.516 5.133 1 98.88 177 GLY A C 1
ATOM 1282 O O . GLY A 1 177 ? 11.555 15.594 5.641 1 98.88 177 GLY A O 1
ATOM 1283 N N . LEU A 1 178 ? 11.148 17.75 5.387 1 98.88 178 LEU A N 1
ATOM 1284 C CA . LEU A 1 178 ? 12.141 18.141 6.387 1 98.88 178 LEU A CA 1
ATOM 1285 C C . LEU A 1 178 ? 11.727 17.672 7.777 1 98.88 178 LEU A C 1
ATOM 1287 O O . LEU A 1 178 ? 12.562 17.234 8.562 1 98.88 178 LEU A O 1
ATOM 1291 N N . ALA A 1 179 ? 10.43 17.797 8.07 1 98.88 179 ALA A N 1
ATOM 1292 C CA . ALA A 1 179 ? 9.922 17.297 9.352 1 98.88 179 ALA A CA 1
ATOM 1293 C C . ALA A 1 179 ? 10.102 15.789 9.469 1 98.88 179 ALA A C 1
ATOM 1295 O O . ALA A 1 179 ? 10.539 15.289 10.508 1 98.88 179 ALA A O 1
ATOM 1296 N N . VAL A 1 180 ? 9.797 15.031 8.422 1 98.94 180 VAL A N 1
ATOM 1297 C CA . VAL A 1 180 ? 9.984 13.586 8.398 1 98.94 180 VAL A CA 1
ATOM 1298 C C . VAL A 1 180 ? 11.453 13.25 8.656 1 98.94 180 VAL A C 1
ATOM 1300 O O . VAL A 1 180 ? 11.766 12.352 9.453 1 98.94 180 VAL A O 1
ATOM 1303 N N . THR A 1 181 ? 12.328 13.977 8 1 98.88 181 THR A N 1
ATOM 1304 C CA . THR A 1 181 ? 13.766 13.758 8.156 1 98.88 181 THR A CA 1
ATOM 1305 C C . THR A 1 181 ? 14.172 13.891 9.617 1 98.88 181 THR A C 1
ATOM 1307 O O . THR A 1 181 ? 14.859 13.023 10.156 1 98.88 181 THR A O 1
ATOM 1310 N N . GLN A 1 182 ? 13.727 14.906 10.258 1 98.88 182 GLN A N 1
ATOM 1311 C CA . GLN A 1 182 ? 14.102 15.133 11.648 1 98.88 182 GLN A CA 1
ATOM 1312 C C . GLN A 1 182 ? 13.477 14.086 12.562 1 98.88 182 GLN A C 1
ATOM 1314 O O . GLN A 1 182 ? 14.117 13.625 13.508 1 98.88 182 GLN A O 1
ATOM 1319 N N . VAL A 1 183 ? 12.219 13.75 12.328 1 98.81 183 VAL A N 1
ATOM 1320 C CA . VAL A 1 183 ? 11.547 12.75 13.148 1 98.81 183 VAL A CA 1
ATOM 1321 C C . VAL A 1 183 ? 12.258 11.406 13.008 1 98.81 183 VAL A C 1
ATOM 1323 O O . VAL A 1 183 ? 12.43 10.68 13.992 1 98.81 183 VAL A O 1
ATOM 1326 N N . LEU A 1 184 ? 12.664 11.047 11.766 1 98.81 184 LEU A N 1
ATOM 1327 C CA . LEU A 1 184 ? 13.445 9.828 11.547 1 98.81 184 LEU A CA 1
ATOM 1328 C C . LEU A 1 184 ? 14.727 9.852 12.375 1 98.81 184 LEU A C 1
ATOM 1330 O O . LEU A 1 184 ? 15.047 8.867 13.047 1 98.81 184 LEU A O 1
ATOM 1334 N N . ARG A 1 185 ? 15.438 10.984 12.383 1 98.62 185 ARG A N 1
ATOM 1335 C CA . ARG A 1 185 ? 16.656 11.133 13.172 1 98.62 185 ARG A CA 1
ATOM 1336 C C . ARG A 1 185 ? 16.359 10.969 14.656 1 98.62 185 ARG A C 1
ATOM 1338 O O . ARG A 1 185 ? 17.125 10.312 15.375 1 98.62 185 ARG A O 1
ATOM 1345 N N . ALA A 1 186 ? 15.297 11.562 15.07 1 97.81 186 ALA A N 1
ATOM 1346 C CA . ALA A 1 186 ? 14.914 11.469 16.469 1 97.81 186 ALA A CA 1
ATOM 1347 C C . ALA A 1 186 ? 14.641 10.023 16.875 1 97.81 186 ALA A C 1
ATOM 1349 O O . ALA A 1 186 ? 14.742 9.672 18.062 1 97.81 186 ALA A O 1
ATOM 1350 N N . HIS A 1 187 ? 14.32 9.172 15.898 1 96.5 187 HIS A N 1
ATOM 1351 C CA . HIS A 1 187 ? 14.047 7.762 16.156 1 96.5 187 HIS A CA 1
ATOM 1352 C C . HIS A 1 187 ? 15.273 6.898 15.891 1 96.5 187 HIS A C 1
ATOM 1354 O O . HIS A 1 187 ? 15.172 5.672 15.844 1 96.5 187 HIS A O 1
ATOM 1360 N N . GLY A 1 188 ? 16.375 7.5 15.648 1 97.56 188 GLY A N 1
ATOM 1361 C CA . GLY A 1 188 ? 17.656 6.805 15.578 1 97.56 188 GLY A CA 1
ATOM 1362 C C . GLY A 1 188 ? 18.062 6.434 14.164 1 97.56 188 GLY A C 1
ATOM 1363 O O . GLY A 1 188 ? 19.109 5.836 13.945 1 97.56 188 GLY A O 1
ATOM 1364 N N . VAL A 1 189 ? 17.266 6.781 13.164 1 98.38 189 VAL A N 1
ATOM 1365 C CA . VAL A 1 189 ? 17.594 6.48 11.773 1 98.38 189 VAL A CA 1
ATOM 1366 C C . VAL A 1 189 ? 18.672 7.438 11.281 1 98.38 189 VAL A C 1
ATOM 1368 O O . VAL A 1 189 ? 18.531 8.656 11.406 1 98.38 189 VAL A O 1
ATOM 1371 N N . THR A 1 190 ? 19.719 6.883 10.703 1 97.31 190 THR A N 1
ATOM 1372 C CA . THR A 1 190 ? 20.828 7.75 10.328 1 97.31 190 THR A CA 1
ATOM 1373 C C . THR A 1 190 ? 21.078 7.699 8.82 1 97.31 190 THR A C 1
ATOM 1375 O O . THR A 1 190 ? 21.766 8.555 8.273 1 97.31 190 THR A O 1
ATOM 1378 N N . ASN A 1 191 ? 20.594 6.695 8.133 1 98.56 191 ASN A N 1
ATOM 1379 C CA . ASN A 1 191 ? 20.734 6.582 6.688 1 98.56 191 ASN A CA 1
ATOM 1380 C C . ASN A 1 191 ? 19.5 7.105 5.965 1 98.56 191 ASN A C 1
ATOM 1382 O O . ASN A 1 191 ? 18.562 6.344 5.68 1 98.56 191 ASN A O 1
ATOM 1386 N N . ILE A 1 192 ? 19.531 8.406 5.688 1 98.88 192 ILE A N 1
ATOM 1387 C CA . ILE A 1 192 ? 18.391 9.086 5.086 1 98.88 192 ILE A CA 1
ATOM 1388 C C . ILE A 1 192 ? 18.828 9.758 3.783 1 98.88 192 ILE A C 1
ATOM 1390 O O . ILE A 1 192 ? 19.594 10.734 3.803 1 98.88 192 ILE A O 1
ATOM 1394 N N . VAL A 1 193 ? 18.344 9.281 2.639 1 98.94 193 VAL A N 1
ATOM 1395 C CA . VAL A 1 193 ? 18.578 9.883 1.33 1 98.94 193 VAL A CA 1
ATOM 1396 C C . VAL A 1 193 ? 17.406 10.781 0.947 1 98.94 193 VAL A C 1
ATOM 1398 O O . VAL A 1 193 ? 16.266 10.328 0.851 1 98.94 193 VAL A O 1
ATOM 1401 N N . GLY A 1 194 ? 17.672 12.055 0.738 1 98.81 194 GLY A N 1
ATOM 1402 C CA . GLY A 1 194 ? 16.656 12.977 0.272 1 98.81 194 GLY A CA 1
ATOM 1403 C C . GLY A 1 194 ? 16.672 13.188 -1.229 1 98.81 194 GLY A C 1
ATOM 1404 O O . GLY A 1 194 ? 17.703 12.977 -1.874 1 98.81 194 GLY A O 1
ATOM 1405 N N . VAL A 1 195 ? 15.562 13.508 -1.762 1 98.75 195 VAL A N 1
ATOM 1406 C CA . VAL A 1 195 ? 15.461 13.969 -3.143 1 98.75 195 VAL A CA 1
ATOM 1407 C C . VAL A 1 195 ? 14.812 15.352 -3.182 1 98.75 195 VAL A C 1
ATOM 1409 O O . VAL A 1 195 ? 13.688 15.531 -2.701 1 98.75 195 VAL A O 1
ATOM 1412 N N . GLU A 1 196 ? 15.453 16.312 -3.686 1 98.56 196 GLU A N 1
ATOM 1413 C CA . GLU A 1 196 ? 15 17.703 -3.736 1 98.56 196 GLU A CA 1
ATOM 1414 C C . GLU A 1 196 ? 15.758 18.5 -4.793 1 98.56 196 GLU A C 1
ATOM 1416 O O . GLU A 1 196 ? 16.984 18.5 -4.805 1 98.56 196 GLU A O 1
ATOM 1421 N N . ARG A 1 197 ? 15.016 19.172 -5.637 1 96.38 197 ARG A N 1
ATOM 1422 C CA . ARG A 1 197 ? 15.625 19.953 -6.715 1 96.38 197 ARG A CA 1
ATOM 1423 C C . ARG A 1 197 ? 16.219 21.25 -6.195 1 96.38 197 ARG A C 1
ATOM 1425 O O . ARG A 1 197 ? 17.25 21.703 -6.676 1 96.38 197 ARG A O 1
ATOM 1432 N N . SER A 1 198 ? 15.555 21.906 -5.281 1 97.75 198 SER A N 1
ATOM 1433 C CA . SER A 1 198 ? 15.992 23.172 -4.719 1 97.75 198 SER A CA 1
ATOM 1434 C C . SER A 1 198 ? 17.25 23 -3.887 1 97.75 198 SER A C 1
ATOM 1436 O O . SER A 1 198 ? 17.266 22.266 -2.9 1 97.75 198 SER A O 1
ATOM 1438 N N . ALA A 1 199 ? 18.25 23.797 -4.238 1 97 199 ALA A N 1
ATOM 1439 C CA . ALA A 1 199 ? 19.484 23.75 -3.461 1 97 199 ALA A CA 1
ATOM 1440 C C . ALA A 1 199 ? 19.266 24.25 -2.037 1 97 199 ALA A C 1
ATOM 1442 O O . ALA A 1 199 ? 19.828 23.703 -1.084 1 97 199 ALA A O 1
ATOM 1443 N N . LEU A 1 200 ? 18.453 25.219 -1.967 1 97.44 200 LEU A N 1
ATOM 1444 C CA . LEU A 1 200 ? 18.125 25.797 -0.667 1 97.44 200 LEU A CA 1
ATOM 1445 C C . LEU A 1 200 ? 17.531 24.75 0.265 1 97.44 200 LEU A C 1
ATOM 1447 O O . LEU A 1 200 ? 18.016 24.547 1.372 1 97.44 200 LEU A O 1
ATOM 1451 N N . ARG A 1 201 ? 16.531 24.062 -0.175 1 98.31 201 ARG A N 1
ATOM 1452 C CA . ARG A 1 201 ? 15.852 23.062 0.639 1 98.31 201 ARG A CA 1
ATOM 1453 C C . ARG A 1 201 ? 16.719 21.828 0.84 1 98.31 201 ARG A C 1
ATOM 1455 O O . ARG A 1 201 ? 16.703 21.219 1.911 1 98.31 201 ARG A O 1
ATOM 1462 N N . GLY A 1 202 ? 17.5 21.5 -0.198 1 98.25 202 GLY A N 1
ATOM 1463 C CA . GLY A 1 202 ? 18.422 20.375 -0.081 1 98.25 202 GLY A CA 1
ATOM 1464 C C . GLY A 1 202 ? 19.5 20.594 0.963 1 98.25 202 GLY A C 1
ATOM 1465 O O . GLY A 1 202 ? 19.766 19.703 1.779 1 98.25 202 GLY A O 1
ATOM 1466 N N . ASP A 1 203 ? 20.094 21.781 0.927 1 98.25 203 ASP A N 1
ATOM 1467 C CA . ASP A 1 203 ? 21.125 22.125 1.906 1 98.25 203 ASP A CA 1
ATOM 1468 C C . ASP A 1 203 ? 20.562 22.094 3.326 1 98.25 203 ASP A C 1
ATOM 1470 O O . ASP A 1 203 ? 21.203 21.594 4.242 1 98.25 203 ASP A O 1
ATOM 1474 N N . LEU A 1 204 ? 19.406 22.594 3.436 1 98.56 204 LEU A N 1
ATOM 1475 C CA . LEU A 1 204 ? 18.766 22.578 4.746 1 98.56 204 LEU A CA 1
ATOM 1476 C C . LEU A 1 204 ? 18.484 21.156 5.203 1 98.56 204 LEU A C 1
ATOM 1478 O O . LEU A 1 204 ? 18.656 20.828 6.383 1 98.56 204 LEU A O 1
ATOM 1482 N N . ALA A 1 205 ? 18.094 20.266 4.32 1 98.75 205 ALA A N 1
ATOM 1483 C CA . ALA A 1 205 ? 17.828 18.875 4.645 1 98.75 205 ALA A CA 1
ATOM 1484 C C . ALA A 1 205 ? 19.062 18.188 5.203 1 98.75 205 ALA A C 1
ATOM 1486 O O . ALA A 1 205 ? 18.984 17.438 6.172 1 98.75 205 ALA A O 1
ATOM 1487 N N . CYS A 1 206 ? 20.188 18.484 4.605 1 98.56 206 CYS A N 1
ATOM 1488 C CA . CYS A 1 206 ? 21.438 17.906 5.086 1 98.56 206 CYS A CA 1
ATOM 1489 C C . CYS A 1 206 ? 21.75 18.406 6.496 1 98.56 206 CYS A C 1
ATOM 1491 O O . CYS A 1 206 ? 22.156 17.625 7.355 1 98.56 206 CYS A O 1
ATOM 1493 N N . LYS A 1 207 ? 21.469 19.625 6.738 1 98.31 207 LYS A N 1
ATOM 1494 C CA . LYS A 1 207 ? 21.703 20.203 8.055 1 98.31 207 LYS A CA 1
ATOM 1495 C C . LYS A 1 207 ? 20.781 19.578 9.102 1 98.31 207 LYS A C 1
ATOM 1497 O O . LYS A 1 207 ? 21.141 19.484 10.273 1 98.31 207 LYS A O 1
ATOM 1502 N N . LEU A 1 208 ? 19.656 19.156 8.609 1 98.44 208 LEU A N 1
ATOM 1503 C CA . LEU A 1 208 ? 18.641 18.688 9.555 1 98.44 208 LEU A CA 1
ATOM 1504 C C . LEU A 1 208 ? 18.656 17.172 9.68 1 98.44 208 LEU A C 1
ATOM 1506 O O . LEU A 1 208 ? 17.875 16.609 10.438 1 98.44 208 LEU A O 1
ATOM 1510 N N . GLY A 1 209 ? 19.5 16.484 8.898 1 98.38 209 GLY A N 1
ATOM 1511 C CA . GLY A 1 209 ? 19.656 15.078 9.25 1 98.38 209 GLY A CA 1
ATOM 1512 C C . GLY A 1 209 ? 19.766 14.172 8.039 1 98.38 209 GLY A C 1
ATOM 1513 O O . GLY A 1 209 ? 20.125 13 8.172 1 98.38 209 GLY A O 1
ATOM 1514 N N . ALA A 1 210 ? 19.469 14.664 6.836 1 98.69 210 ALA A N 1
ATOM 1515 C CA . ALA A 1 210 ? 19.656 13.836 5.645 1 98.69 210 ALA A CA 1
ATOM 1516 C C . ALA A 1 210 ? 21.125 13.562 5.391 1 98.69 210 ALA A C 1
ATOM 1518 O O . ALA A 1 210 ? 21.969 14.453 5.555 1 98.69 210 ALA A O 1
ATOM 1519 N N . THR A 1 211 ? 21.438 12.328 5.035 1 98.25 211 THR A N 1
ATOM 1520 C CA . THR A 1 211 ? 22.812 11.969 4.762 1 98.25 211 THR A CA 1
ATOM 1521 C C . THR A 1 211 ? 23.281 12.578 3.443 1 98.25 211 THR A C 1
ATOM 1523 O O . THR A 1 211 ? 24.438 12.992 3.322 1 98.25 211 THR A O 1
ATOM 1526 N N . VAL A 1 212 ? 22.453 12.57 2.498 1 98 212 VAL A N 1
ATOM 1527 C CA . VAL A 1 212 ? 22.688 13.133 1.175 1 98 212 VAL A CA 1
ATOM 1528 C C . VAL A 1 212 ? 21.359 13.531 0.532 1 98 212 VAL A C 1
ATOM 1530 O O . VAL A 1 212 ? 20.312 12.984 0.866 1 98 212 VAL A O 1
ATOM 1533 N N . VAL A 1 213 ? 21.406 14.539 -0.287 1 98.56 213 VAL A N 1
ATOM 1534 C CA . VAL A 1 213 ? 20.219 14.945 -1.038 1 98.56 213 VAL A CA 1
ATOM 1535 C C . VAL A 1 213 ? 20.531 14.938 -2.533 1 98.56 213 VAL A C 1
ATOM 1537 O O . VAL A 1 213 ? 21.484 15.57 -2.975 1 98.56 213 VAL A O 1
ATOM 1540 N N . LEU A 1 214 ? 19.719 14.164 -3.23 1 98.25 214 LEU A N 1
ATOM 1541 C CA . LEU A 1 214 ? 19.828 14.094 -4.684 1 98.25 214 LEU A CA 1
ATOM 1542 C C . LEU A 1 214 ? 18.922 15.133 -5.344 1 98.25 214 LEU A C 1
ATOM 1544 O O . LEU A 1 214 ? 17.812 15.383 -4.871 1 98.25 214 LEU A O 1
ATOM 1548 N N . ASP A 1 215 ? 19.281 15.719 -6.445 1 94.62 215 ASP A N 1
ATOM 1549 C CA . ASP A 1 215 ? 18.453 16.734 -7.109 1 94.62 215 ASP A CA 1
ATOM 1550 C C . ASP A 1 215 ? 17.469 16.094 -8.086 1 94.62 215 ASP A C 1
ATOM 1552 O O . ASP A 1 215 ? 16.547 16.75 -8.547 1 94.62 215 ASP A O 1
ATOM 1556 N N . GLY A 1 216 ? 17.641 14.781 -8.359 1 88.06 216 GLY A N 1
ATOM 1557 C CA . GLY A 1 216 ? 16.719 14.055 -9.195 1 88.06 216 GLY A CA 1
ATOM 1558 C C . GLY A 1 216 ? 16.891 14.344 -10.68 1 88.06 216 GLY A C 1
ATOM 1559 O O . GLY A 1 216 ? 16.062 13.961 -11.5 1 88.06 216 GLY A O 1
ATOM 1560 N N . ALA A 1 217 ? 17.891 15.133 -11.109 1 84.31 217 ALA A N 1
ATOM 1561 C CA . ALA A 1 217 ? 18.062 15.562 -12.5 1 84.31 217 ALA A CA 1
ATOM 1562 C C . ALA A 1 217 ? 19.188 14.797 -13.172 1 84.31 217 ALA A C 1
ATOM 1564 O O . ALA A 1 217 ? 19.594 15.117 -14.297 1 84.31 217 ALA A O 1
ATOM 1565 N N . GLY A 1 218 ? 19.641 13.797 -12.641 1 82.06 218 GLY A N 1
ATOM 1566 C CA . GLY A 1 218 ? 20.766 13.07 -13.203 1 82.06 218 GLY A CA 1
ATOM 1567 C C . GLY A 1 218 ? 20.391 12.258 -14.43 1 82.06 218 GLY A C 1
ATOM 1568 O O . GLY A 1 218 ? 19.219 12.188 -14.805 1 82.06 218 GLY A O 1
ATOM 1569 N N . ALA A 1 219 ? 21.422 11.758 -15.133 1 86.69 219 ALA A N 1
ATOM 1570 C CA . ALA A 1 219 ? 21.266 10.984 -16.359 1 86.69 219 ALA A CA 1
ATOM 1571 C C . ALA A 1 219 ? 20.781 9.562 -16.062 1 86.69 219 ALA A C 1
ATOM 1573 O O . ALA A 1 219 ? 20.219 8.898 -16.938 1 86.69 219 ALA A O 1
ATOM 1574 N N . ARG A 1 220 ? 20.984 9.172 -14.898 1 92.12 220 ARG A N 1
ATOM 1575 C CA . ARG A 1 220 ? 20.562 7.832 -14.484 1 92.12 220 ARG A CA 1
ATOM 1576 C C . ARG A 1 220 ? 19.156 7.848 -13.914 1 92.12 220 ARG A C 1
ATOM 1578 O O . ARG A 1 220 ? 18.672 8.891 -13.461 1 92.12 220 ARG A O 1
ATOM 1585 N N . PRO A 1 221 ? 18.484 6.602 -13.953 1 95.94 221 PRO A N 1
ATOM 1586 C CA . PRO A 1 221 ? 17.188 6.531 -13.281 1 95.94 221 PRO A CA 1
ATOM 1587 C C . PRO A 1 221 ? 17.266 6.898 -11.805 1 95.94 221 PRO A C 1
ATOM 1589 O O . PRO A 1 221 ? 18.156 6.426 -11.094 1 95.94 221 PRO A O 1
ATOM 1592 N N . LEU A 1 222 ? 16.422 7.758 -11.367 1 97.69 222 LEU A N 1
ATOM 1593 C CA . LEU A 1 222 ? 16.438 8.281 -10.008 1 97.69 222 LEU A CA 1
ATOM 1594 C C . LEU A 1 222 ? 16.422 7.152 -8.984 1 97.69 222 LEU A C 1
ATOM 1596 O O . LEU A 1 222 ? 17.078 7.242 -7.941 1 97.69 222 LEU A O 1
ATOM 1600 N N . ALA A 1 223 ? 15.664 6.105 -9.258 1 98 223 ALA A N 1
ATOM 1601 C CA . ALA A 1 223 ? 15.602 4.969 -8.344 1 98 223 ALA A CA 1
ATOM 1602 C C . ALA A 1 223 ? 16.984 4.395 -8.078 1 98 223 ALA A C 1
ATOM 1604 O O . ALA A 1 223 ? 17.328 4.07 -6.938 1 98 223 ALA A O 1
ATOM 1605 N N . GLU A 1 224 ? 17.766 4.23 -9.125 1 97.81 224 GLU A N 1
ATOM 1606 C CA . GLU A 1 224 ? 19.109 3.703 -8.992 1 97.81 224 GLU A CA 1
ATOM 1607 C C . GLU A 1 224 ? 20 4.656 -8.203 1 97.81 224 GLU A C 1
ATOM 1609 O O . GLU A 1 224 ? 20.812 4.219 -7.383 1 97.81 224 GLU A O 1
ATOM 1614 N N . GLU A 1 225 ? 19.859 5.945 -8.453 1 98.12 225 GLU A N 1
ATOM 1615 C CA . GLU A 1 225 ? 20.641 6.941 -7.715 1 98.12 225 GLU A CA 1
ATOM 1616 C C . GLU A 1 225 ? 20.328 6.891 -6.223 1 98.12 225 GLU A C 1
ATOM 1618 O O . GLU A 1 225 ? 21.219 7 -5.391 1 98.12 225 GLU A O 1
ATOM 1623 N N . ILE A 1 226 ? 19.047 6.723 -5.891 1 98.69 226 ILE A N 1
ATOM 1624 C CA . ILE A 1 226 ? 18.625 6.633 -4.5 1 98.69 226 ILE A CA 1
ATOM 1625 C C . ILE A 1 226 ? 19.281 5.434 -3.828 1 98.69 226 ILE A C 1
ATOM 1627 O O . ILE A 1 226 ? 19.844 5.555 -2.736 1 98.69 226 ILE A O 1
ATOM 1631 N N . VAL A 1 227 ? 19.25 4.289 -4.477 1 98.56 227 VAL A N 1
ATOM 1632 C CA . VAL A 1 227 ? 19.781 3.051 -3.918 1 98.56 227 VAL A CA 1
ATOM 1633 C C . VAL A 1 227 ? 21.281 3.17 -3.738 1 98.56 227 VAL A C 1
ATOM 1635 O O . VAL A 1 227 ? 21.828 2.797 -2.693 1 98.56 227 VAL A O 1
ATOM 1638 N N . ASP A 1 228 ? 21.953 3.709 -4.75 1 97.94 228 ASP A N 1
ATOM 1639 C CA . ASP A 1 228 ? 23.406 3.902 -4.664 1 97.94 228 ASP A CA 1
ATOM 1640 C C . ASP A 1 228 ? 23.766 4.832 -3.51 1 97.94 228 ASP A C 1
ATOM 1642 O O . ASP A 1 228 ? 24.703 4.559 -2.756 1 97.94 228 ASP A O 1
ATOM 1646 N N . ALA A 1 229 ? 23.047 5.895 -3.377 1 98.25 229 ALA A N 1
ATOM 1647 C CA . ALA A 1 229 ? 23.312 6.883 -2.334 1 98.25 229 ALA A CA 1
ATOM 1648 C C . ALA A 1 229 ? 23.062 6.293 -0.947 1 98.25 229 ALA A C 1
ATOM 1650 O O . ALA A 1 229 ? 23.719 6.695 0.024 1 98.25 229 ALA A O 1
ATOM 1651 N N . ALA A 1 230 ? 22.141 5.363 -0.824 1 98.5 230 ALA A N 1
ATOM 1652 C CA . ALA A 1 230 ? 21.812 4.738 0.454 1 98.5 230 ALA A CA 1
ATOM 1653 C C . ALA A 1 230 ? 22.906 3.781 0.9 1 98.5 230 ALA A C 1
ATOM 1655 O O . ALA A 1 230 ? 22.953 3.379 2.064 1 98.5 230 ALA A O 1
ATOM 1656 N N . GLY A 1 231 ? 23.781 3.289 -0.107 1 97.94 231 GLY A N 1
ATOM 1657 C CA . GLY A 1 231 ? 24.969 2.531 0.271 1 97.94 231 GLY A CA 1
ATOM 1658 C C . GLY A 1 231 ? 24.906 1.08 -0.164 1 97.94 231 GLY A C 1
ATOM 1659 O O . GLY A 1 231 ? 23.922 0.647 -0.775 1 97.94 231 GLY A O 1
ATOM 1660 N N . PRO A 1 232 ? 25.969 0.368 0.149 1 97.06 232 PRO A N 1
ATOM 1661 C CA . PRO A 1 232 ? 26.125 -0.996 -0.36 1 97.06 232 PRO A CA 1
ATOM 1662 C C . PRO A 1 232 ? 25.094 -1.965 0.213 1 97.06 232 PRO A C 1
ATOM 1664 O O . PRO A 1 232 ? 24.688 -2.91 -0.467 1 97.06 232 PRO A O 1
ATOM 1667 N N . VAL A 1 233 ? 24.766 -1.734 1.428 1 96.12 233 VAL A N 1
ATOM 1668 C CA . VAL A 1 233 ? 23.797 -2.625 2.045 1 96.12 233 VAL A CA 1
ATOM 1669 C C . VAL A 1 233 ? 22.453 -2.51 1.316 1 96.12 233 VAL A C 1
ATOM 1671 O O . VAL A 1 233 ? 21.844 -3.521 0.976 1 96.12 233 VAL A O 1
ATOM 1674 N N . ALA A 1 234 ? 22 -1.288 1.07 1 96.88 234 ALA A N 1
ATOM 1675 C CA . ALA A 1 234 ? 20.766 -1.074 0.319 1 96.88 234 ALA A CA 1
ATOM 1676 C C . ALA A 1 234 ? 20.859 -1.692 -1.073 1 96.88 234 ALA A C 1
ATOM 1678 O O . ALA A 1 234 ? 19.906 -2.312 -1.549 1 96.88 234 ALA A O 1
ATOM 1679 N N . ALA A 1 235 ? 21.953 -1.497 -1.722 1 96.25 235 ALA A N 1
ATOM 1680 C CA . ALA A 1 235 ? 22.172 -2.094 -3.037 1 96.25 235 ALA A CA 1
ATOM 1681 C C . ALA A 1 235 ? 22.047 -3.613 -2.977 1 96.25 235 ALA A C 1
ATOM 1683 O O . ALA A 1 235 ? 21.391 -4.227 -3.82 1 96.25 235 ALA A O 1
ATOM 1684 N N . ALA A 1 236 ? 22.703 -4.176 -1.993 1 94.62 236 ALA A N 1
ATOM 1685 C CA . ALA A 1 236 ? 22.688 -5.625 -1.835 1 94.62 236 ALA A CA 1
ATOM 1686 C C . ALA A 1 236 ? 21.281 -6.137 -1.546 1 94.62 236 ALA A C 1
ATOM 1688 O O . ALA A 1 236 ? 20.922 -7.242 -1.953 1 94.62 236 ALA A O 1
ATOM 1689 N N . LEU A 1 237 ? 20.5 -5.316 -0.912 1 95.5 237 LEU A N 1
ATOM 1690 C CA . LEU A 1 237 ? 19.141 -5.707 -0.554 1 95.5 237 LEU A CA 1
ATOM 1691 C C . LEU A 1 237 ? 18.172 -5.426 -1.698 1 95.5 237 LEU A C 1
ATOM 1693 O O . LEU A 1 237 ? 16.984 -5.773 -1.62 1 95.5 237 LEU A O 1
ATOM 1697 N N . GLY A 1 238 ? 18.672 -4.762 -2.697 1 95.12 238 GLY A N 1
ATOM 1698 C CA . GLY A 1 238 ? 17.859 -4.445 -3.855 1 95.12 238 GLY A CA 1
ATOM 1699 C C . GLY A 1 238 ? 17.047 -3.17 -3.686 1 95.12 238 GLY A C 1
ATOM 1700 O O . GLY A 1 238 ? 16.047 -2.967 -4.375 1 95.12 238 GLY A O 1
ATOM 1701 N N . GLY A 1 239 ? 17.375 -2.312 -2.717 1 98.12 239 GLY A N 1
ATOM 1702 C CA . GLY A 1 239 ? 16.656 -1.058 -2.521 1 98.12 239 GLY A CA 1
ATOM 1703 C C . GLY A 1 239 ? 16.688 -0.572 -1.085 1 98.12 239 GLY A C 1
ATOM 1704 O O . GLY A 1 239 ? 17.359 -1.166 -0.238 1 98.12 239 GLY A O 1
ATOM 1705 N N . VAL A 1 240 ? 15.961 0.501 -0.868 1 98.69 240 VAL A N 1
ATOM 1706 C CA . VAL A 1 240 ? 15.883 1.071 0.473 1 98.69 240 VAL A CA 1
ATOM 1707 C C . VAL A 1 240 ? 14.695 0.467 1.222 1 98.69 240 VAL A C 1
ATOM 1709 O O . VAL A 1 240 ? 13.727 0.012 0.604 1 98.69 240 VAL A O 1
ATOM 1712 N N . ASP A 1 241 ? 14.719 0.496 2.566 1 98.44 241 ASP A N 1
ATOM 1713 C CA . ASP A 1 241 ? 13.719 -0.14 3.414 1 98.44 241 ASP A CA 1
ATOM 1714 C C . ASP A 1 241 ? 12.398 0.638 3.387 1 98.44 241 ASP A C 1
ATOM 1716 O O . ASP A 1 241 ? 11.32 0.043 3.338 1 98.44 241 ASP A O 1
ATOM 1720 N N . HIS A 1 242 ? 12.508 1.944 3.477 1 98.81 242 HIS A N 1
ATOM 1721 C CA . HIS A 1 242 ? 11.336 2.807 3.543 1 98.81 242 HIS A CA 1
ATOM 1722 C C . HIS A 1 242 ? 11.461 3.986 2.584 1 98.81 242 HIS A C 1
ATOM 1724 O O . HIS A 1 242 ? 12.562 4.516 2.387 1 98.81 242 HIS A O 1
ATOM 1730 N N . VAL A 1 243 ? 10.367 4.359 1.989 1 98.94 243 VAL A N 1
ATOM 1731 C CA . VAL A 1 243 ? 10.266 5.574 1.186 1 98.94 243 VAL A CA 1
ATOM 1732 C C . VAL A 1 243 ? 9.125 6.445 1.703 1 98.94 243 VAL A C 1
ATOM 1734 O O . VAL A 1 243 ? 8.023 5.945 1.958 1 98.94 243 VAL A O 1
ATOM 1737 N N . PHE A 1 244 ? 9.375 7.652 1.949 1 98.94 244 PHE A N 1
ATOM 1738 C CA . PHE A 1 244 ? 8.352 8.641 2.26 1 98.94 244 PHE A CA 1
ATOM 1739 C C . PHE A 1 244 ? 8.164 9.617 1.102 1 98.94 244 PHE A C 1
ATOM 1741 O O . PHE A 1 244 ? 9.094 10.344 0.743 1 98.94 244 PHE A O 1
ATOM 1748 N N . GLU A 1 245 ? 7.031 9.578 0.528 1 98.81 245 GLU A N 1
ATOM 1749 C CA . GLU A 1 245 ? 6.695 10.5 -0.551 1 98.81 245 GLU A CA 1
ATOM 1750 C C . GLU A 1 245 ? 5.98 11.742 -0.015 1 98.81 245 GLU A C 1
ATOM 1752 O O . GLU A 1 245 ? 4.816 11.672 0.382 1 98.81 245 GLU A O 1
ATOM 1757 N N . THR A 1 246 ? 6.66 12.828 0.009 1 98.56 246 THR A N 1
ATOM 1758 C CA . THR A 1 246 ? 6.141 14.062 0.596 1 98.56 246 THR A CA 1
ATOM 1759 C C . THR A 1 246 ? 6.109 15.18 -0.439 1 98.56 246 THR A C 1
ATOM 1761 O O . THR A 1 246 ? 5.887 16.344 -0.096 1 98.56 246 THR A O 1
ATOM 1764 N N . SER A 1 247 ? 6.297 14.898 -1.702 1 97.06 247 SER A N 1
ATOM 1765 C CA . SER A 1 247 ? 6.453 15.922 -2.725 1 97.06 247 SER A CA 1
ATOM 1766 C C . SER A 1 247 ? 5.145 16.172 -3.463 1 97.06 247 SER A C 1
ATOM 1768 O O . SER A 1 247 ? 4.902 17.281 -3.953 1 97.06 247 SER A O 1
ATOM 1770 N N . GLY A 1 248 ? 4.34 15.172 -3.643 1 96.12 248 GLY A N 1
ATOM 1771 C CA . GLY A 1 248 ? 3.15 15.258 -4.477 1 96.12 248 GLY A CA 1
ATOM 1772 C C . GLY A 1 248 ? 3.455 15.172 -5.961 1 96.12 248 GLY A C 1
ATOM 1773 O O . GLY A 1 248 ? 2.605 15.5 -6.793 1 96.12 248 GLY A O 1
ATOM 1774 N N . VAL A 1 249 ? 4.688 14.781 -6.289 1 95.69 249 VAL A N 1
ATOM 1775 C CA . VAL A 1 249 ? 5.109 14.672 -7.68 1 95.69 249 VAL A CA 1
ATOM 1776 C C . VAL A 1 249 ? 5.035 13.219 -8.133 1 95.69 249 VAL A C 1
ATOM 1778 O O . VAL A 1 249 ? 5.719 12.352 -7.582 1 95.69 249 VAL A O 1
ATOM 1781 N N . GLY A 1 250 ? 4.262 12.93 -9.172 1 95.62 250 GLY A N 1
ATOM 1782 C CA . GLY A 1 250 ? 4.02 11.57 -9.641 1 95.62 250 GLY A CA 1
ATOM 1783 C C . GLY A 1 250 ? 5.293 10.82 -9.977 1 95.62 250 GLY A C 1
ATOM 1784 O O . GLY A 1 250 ? 5.473 9.672 -9.57 1 95.62 250 GLY A O 1
ATOM 1785 N N . ALA A 1 251 ? 6.18 11.461 -10.68 1 94.81 251 ALA A N 1
ATOM 1786 C CA . ALA A 1 251 ? 7.426 10.836 -11.102 1 94.81 251 ALA A CA 1
ATOM 1787 C C . ALA A 1 251 ? 8.266 10.406 -9.906 1 94.81 251 ALA A C 1
ATOM 1789 O O . ALA A 1 251 ? 8.961 9.391 -9.953 1 94.81 251 ALA A O 1
ATOM 1790 N N . LEU A 1 252 ? 8.188 11.141 -8.852 1 96.88 252 LEU A N 1
ATOM 1791 C CA . LEU A 1 252 ? 8.945 10.805 -7.656 1 96.88 252 LEU A CA 1
ATOM 1792 C C . LEU A 1 252 ? 8.344 9.586 -6.961 1 96.88 252 LEU A C 1
ATOM 1794 O O . LEU A 1 252 ? 9.078 8.727 -6.457 1 96.88 252 LEU A O 1
ATOM 1798 N N . LEU A 1 253 ? 7.035 9.578 -6.914 1 97.06 253 LEU A N 1
ATOM 1799 C CA . LEU A 1 253 ? 6.402 8.398 -6.344 1 97.06 253 LEU A CA 1
ATOM 1800 C C . LEU A 1 253 ? 6.793 7.145 -7.125 1 97.06 253 LEU A C 1
ATOM 1802 O O . LEU A 1 253 ? 7.129 6.117 -6.531 1 97.06 253 LEU A O 1
ATOM 1806 N N . GLU A 1 254 ? 6.738 7.242 -8.438 1 95.94 254 GLU A N 1
ATOM 1807 C CA . GLU A 1 254 ? 7.141 6.121 -9.281 1 95.94 254 GLU A CA 1
ATOM 1808 C C . GLU A 1 254 ? 8.578 5.691 -8.977 1 95.94 254 GLU A C 1
ATOM 1810 O O . GLU A 1 254 ? 8.852 4.5 -8.82 1 95.94 254 GLU A O 1
ATOM 1815 N N . ALA A 1 255 ? 9.492 6.629 -8.914 1 96.94 255 ALA A N 1
ATOM 1816 C CA . ALA A 1 255 ? 10.891 6.348 -8.602 1 96.94 255 ALA A CA 1
ATOM 1817 C C . ALA A 1 255 ? 11.039 5.742 -7.207 1 96.94 255 ALA A C 1
ATOM 1819 O O . ALA A 1 255 ? 11.883 4.875 -6.984 1 96.94 255 ALA A O 1
ATOM 1820 N N . GLY A 1 256 ? 10.25 6.277 -6.277 1 98 256 GLY A N 1
ATOM 1821 C CA . GLY A 1 256 ? 10.273 5.758 -4.922 1 98 256 GLY A CA 1
ATOM 1822 C C . GLY A 1 256 ? 9.867 4.297 -4.832 1 98 256 GLY A C 1
ATOM 1823 O O . GLY A 1 256 ? 10.516 3.508 -4.145 1 98 256 GLY A O 1
ATOM 1824 N N . ILE A 1 257 ? 8.82 3.938 -5.504 1 97.75 257 ILE A N 1
ATOM 1825 C CA . ILE A 1 257 ? 8.367 2.551 -5.539 1 97.75 257 ILE A CA 1
ATOM 1826 C C . ILE A 1 257 ? 9.461 1.668 -6.137 1 97.75 257 ILE A C 1
ATOM 1828 O O . ILE A 1 257 ? 9.766 0.601 -5.602 1 97.75 257 ILE A O 1
ATOM 1832 N N . ALA A 1 258 ? 10.047 2.146 -7.195 1 97.62 258 ALA A N 1
ATOM 1833 C CA . ALA A 1 258 ? 11.117 1.404 -7.859 1 97.62 258 ALA A CA 1
ATOM 1834 C C . ALA A 1 258 ? 12.336 1.27 -6.949 1 97.62 258 ALA A C 1
ATOM 1836 O O . ALA A 1 258 ? 13.047 0.262 -6.996 1 97.62 258 ALA A O 1
ATOM 1837 N N . ALA A 1 259 ? 12.57 2.223 -6.059 1 98.5 259 ALA A N 1
ATOM 1838 C CA . ALA A 1 259 ? 13.758 2.268 -5.211 1 98.5 259 ALA A CA 1
ATOM 1839 C C . ALA A 1 259 ? 13.57 1.423 -3.955 1 98.5 259 ALA A C 1
ATOM 1841 O O . ALA A 1 259 ? 14.531 1.13 -3.246 1 98.5 259 ALA A O 1
ATOM 1842 N N . ALA A 1 260 ? 12.352 1.134 -3.605 1 98.44 260 ALA A N 1
ATOM 1843 C CA . ALA A 1 260 ? 12.094 0.322 -2.42 1 98.44 260 ALA A CA 1
ATOM 1844 C C . ALA A 1 260 ? 12.594 -1.108 -2.615 1 98.44 260 ALA A C 1
ATOM 1846 O O . ALA A 1 260 ? 12.438 -1.683 -3.697 1 98.44 260 ALA A O 1
ATOM 1847 N N . ARG A 1 261 ? 13.164 -1.703 -1.613 1 97.88 261 ARG A N 1
ATOM 1848 C CA . ARG A 1 261 ? 13.633 -3.084 -1.695 1 97.88 261 ARG A CA 1
ATOM 1849 C C . ARG A 1 261 ? 12.453 -4.055 -1.695 1 97.88 261 ARG A C 1
ATOM 1851 O O . ARG A 1 261 ? 11.336 -3.689 -1.322 1 97.88 261 ARG A O 1
ATOM 1858 N N . PRO A 1 262 ? 12.68 -5.336 -2.137 1 97.38 262 PRO A N 1
ATOM 1859 C CA . PRO A 1 262 ? 11.633 -6.34 -1.933 1 97.38 262 PRO A CA 1
ATOM 1860 C C . PRO A 1 262 ? 11.156 -6.406 -0.484 1 97.38 262 PRO A C 1
ATOM 1862 O O . PRO A 1 262 ? 11.977 -6.512 0.435 1 97.38 262 PRO A O 1
ATOM 1865 N N . GLY A 1 263 ? 9.812 -6.301 -0.346 1 96.88 263 GLY A N 1
ATOM 1866 C CA . GLY A 1 263 ? 9.234 -6.285 0.989 1 96.88 263 GLY A CA 1
ATOM 1867 C C . GLY A 1 263 ? 9.289 -4.918 1.646 1 96.88 263 GLY A C 1
ATOM 1868 O O . GLY A 1 263 ? 8.914 -4.77 2.812 1 96.88 263 GLY A O 1
ATOM 1869 N N . GLY A 1 264 ? 9.766 -3.904 0.916 1 97.69 264 GLY A N 1
ATOM 1870 C CA . GLY A 1 264 ? 9.898 -2.564 1.465 1 97.69 264 GLY A CA 1
ATOM 1871 C C . GLY A 1 264 ? 8.57 -1.838 1.597 1 97.69 264 GLY A C 1
ATOM 1872 O O . GLY A 1 264 ? 7.531 -2.361 1.197 1 97.69 264 GLY A O 1
ATOM 1873 N N . THR A 1 265 ? 8.609 -0.603 2.186 1 98.5 265 THR A N 1
ATOM 1874 C CA . THR A 1 265 ? 7.414 0.185 2.461 1 98.5 265 THR A CA 1
ATOM 1875 C C . THR A 1 265 ? 7.52 1.57 1.831 1 98.5 265 THR A C 1
ATOM 1877 O O . THR A 1 265 ? 8.562 2.223 1.928 1 98.5 265 THR A O 1
ATOM 1880 N N . VAL A 1 266 ? 6.477 1.964 1.155 1 98.69 266 VAL A N 1
ATOM 1881 C CA . VAL A 1 266 ? 6.344 3.305 0.594 1 98.69 266 VAL A CA 1
ATOM 1882 C C . VAL A 1 266 ? 5.148 4.012 1.225 1 98.69 266 VAL A C 1
ATOM 1884 O O . VAL A 1 266 ? 4.023 3.51 1.176 1 98.69 266 VAL A O 1
ATOM 1887 N N . ARG A 1 267 ? 5.363 5.105 1.864 1 98.81 267 ARG A N 1
ATOM 1888 C CA . ARG A 1 267 ? 4.328 5.891 2.533 1 98.81 267 ARG A CA 1
ATOM 1889 C C . ARG A 1 267 ? 4.059 7.191 1.782 1 98.81 267 ARG A C 1
ATOM 1891 O O . ARG A 1 267 ? 4.965 8.008 1.594 1 98.81 267 ARG A O 1
ATOM 1898 N N . VAL A 1 268 ? 2.848 7.344 1.317 1 98.69 268 VAL A N 1
ATOM 1899 C CA . VAL A 1 268 ? 2.449 8.578 0.649 1 98.69 268 VAL A CA 1
ATOM 1900 C C . VAL A 1 268 ? 1.848 9.547 1.667 1 98.69 268 VAL A C 1
ATOM 1902 O O . VAL A 1 268 ? 0.824 9.242 2.287 1 98.69 268 VAL A O 1
ATOM 1905 N N . VAL A 1 269 ? 2.465 10.68 1.783 1 98.38 269 VAL A N 1
ATOM 1906 C CA . VAL A 1 269 ? 2.033 11.688 2.746 1 98.38 269 VAL A CA 1
ATOM 1907 C C . VAL A 1 269 ? 1.465 12.898 2.01 1 98.38 269 VAL A C 1
ATOM 1909 O O . VAL A 1 269 ? 0.52 13.531 2.482 1 98.38 269 VAL A O 1
ATOM 1912 N N . ALA A 1 270 ? 1.992 13.156 0.847 1 96.38 270 ALA A N 1
ATOM 1913 C CA . ALA A 1 270 ? 1.649 14.359 0.099 1 96.38 270 ALA A CA 1
ATOM 1914 C C . ALA A 1 270 ? 0.289 14.219 -0.578 1 96.38 270 ALA A C 1
ATOM 1916 O O . ALA A 1 270 ? -0.151 13.102 -0.872 1 96.38 270 ALA A O 1
ATOM 1917 N N . LEU A 1 271 ? -0.3 15.344 -0.801 1 89.62 271 LEU A N 1
ATOM 1918 C CA . LEU A 1 271 ? -1.521 15.43 -1.594 1 89.62 271 LEU A CA 1
ATOM 1919 C C . LEU A 1 271 ? -1.198 15.531 -3.08 1 89.62 271 LEU A C 1
ATOM 1921 O O . LEU A 1 271 ? -0.637 16.531 -3.529 1 89.62 271 LEU A O 1
ATOM 1925 N N . HIS A 1 272 ? -1.546 14.516 -3.793 1 92.38 272 HIS A N 1
ATOM 1926 C CA . HIS A 1 272 ? -1.333 14.547 -5.234 1 92.38 272 HIS A CA 1
ATOM 1927 C C . HIS A 1 272 ? -2.516 15.188 -5.953 1 92.38 272 HIS A C 1
ATOM 1929 O O . HIS A 1 272 ? -3.67 14.945 -5.594 1 92.38 272 HIS A O 1
ATOM 1935 N N . ALA A 1 273 ? -2.219 16 -6.918 1 87.75 273 ALA A N 1
ATOM 1936 C CA . ALA A 1 273 ? -3.252 16.75 -7.641 1 87.75 273 ALA A CA 1
ATOM 1937 C C . ALA A 1 273 ? -3.928 15.859 -8.688 1 87.75 273 ALA A C 1
ATOM 1939 O O . ALA A 1 273 ? -5.07 16.109 -9.07 1 87.75 273 ALA A O 1
ATOM 1940 N N . GLN A 1 274 ? -3.199 14.906 -9.18 1 91 274 GLN A N 1
ATOM 1941 C CA . GLN A 1 274 ? -3.67 14.016 -10.234 1 91 274 GLN A CA 1
ATOM 1942 C C . GLN A 1 274 ? -3.312 12.562 -9.93 1 91 274 GLN A C 1
ATOM 1944 O O . GLN A 1 274 ? -2.391 12.297 -9.148 1 91 274 GLN A O 1
ATOM 1949 N N . PRO A 1 275 ? -4.102 11.664 -10.523 1 93.38 275 PRO A N 1
ATOM 1950 C CA . PRO A 1 275 ? -3.701 10.266 -10.375 1 93.38 275 PRO A CA 1
ATOM 1951 C C . PRO A 1 275 ? -2.291 9.992 -10.891 1 93.38 275 PRO A C 1
ATOM 1953 O O . PRO A 1 275 ? -1.826 10.672 -11.812 1 93.38 275 PRO A O 1
ATOM 1956 N N . VAL A 1 276 ? -1.68 9.07 -10.289 1 94.69 276 VAL A N 1
ATOM 1957 C CA . VAL A 1 276 ? -0.307 8.719 -10.648 1 94.69 276 VAL A CA 1
ATOM 1958 C C . VAL A 1 276 ? -0.27 7.332 -11.273 1 94.69 276 VAL A C 1
ATOM 1960 O O . VAL A 1 276 ? -0.96 6.418 -10.82 1 94.69 276 VAL A O 1
ATOM 1963 N N . PRO A 1 277 ? 0.492 7.195 -12.344 1 93.81 277 PRO A N 1
ATOM 1964 C CA . PRO A 1 277 ? 0.642 5.84 -12.875 1 93.81 277 PRO A CA 1
ATOM 1965 C C . PRO A 1 277 ? 1.318 4.895 -11.891 1 93.81 277 PRO A C 1
ATOM 1967 O O . PRO A 1 277 ? 2.424 5.172 -11.414 1 93.81 277 PRO A O 1
ATOM 1970 N N . LEU A 1 278 ? 0.66 3.854 -11.539 1 94.62 278 LEU A N 1
ATOM 1971 C CA . LEU A 1 278 ? 1.162 2.836 -10.617 1 94.62 278 LEU A CA 1
ATOM 1972 C C . LEU A 1 278 ? 1.688 1.627 -11.383 1 94.62 278 LEU A C 1
ATOM 1974 O O . LEU A 1 278 ? 0.953 1.008 -12.156 1 94.62 278 LEU A O 1
ATOM 1978 N N . ASP A 1 279 ? 2.914 1.344 -11.242 1 93.75 279 ASP A N 1
ATOM 1979 C CA . ASP A 1 279 ? 3.453 0.076 -11.719 1 93.75 279 ASP A CA 1
ATOM 1980 C C . ASP A 1 279 ? 3.059 -1.075 -10.797 1 93.75 279 ASP A C 1
ATOM 1982 O O . ASP A 1 279 ? 3.811 -1.437 -9.891 1 93.75 279 ASP A O 1
ATOM 1986 N N . ALA A 1 280 ? 1.949 -1.715 -11.078 1 92.62 280 ALA A N 1
ATOM 1987 C CA . ALA A 1 280 ? 1.438 -2.793 -10.234 1 92.62 280 ALA A CA 1
ATOM 1988 C C . ALA A 1 280 ? 2.342 -4.02 -10.305 1 92.62 280 ALA A C 1
ATOM 1990 O O . ALA A 1 280 ? 2.377 -4.824 -9.367 1 92.62 280 ALA A O 1
ATOM 1991 N N . GLY A 1 281 ? 3.035 -4.207 -11.422 1 91.56 281 GLY A N 1
ATOM 1992 C CA . GLY A 1 281 ? 3.998 -5.289 -11.531 1 91.56 281 GLY A CA 1
ATOM 1993 C C . GLY A 1 281 ? 5.117 -5.199 -10.516 1 91.56 281 GLY A C 1
ATOM 1994 O O . GLY A 1 281 ? 5.492 -6.207 -9.906 1 91.56 281 GLY A O 1
ATOM 1995 N N . ALA A 1 282 ? 5.613 -3.945 -10.32 1 91.94 282 ALA A N 1
ATOM 1996 C CA . ALA A 1 282 ? 6.648 -3.73 -9.312 1 91.94 282 ALA A CA 1
ATOM 1997 C C . ALA A 1 282 ? 6.105 -3.973 -7.906 1 91.94 282 ALA A C 1
ATOM 1999 O O . ALA A 1 282 ? 6.789 -4.555 -7.062 1 91.94 282 ALA A O 1
ATOM 2000 N N . LEU A 1 283 ? 4.902 -3.557 -7.691 1 96.5 283 LEU A N 1
ATOM 2001 C CA . LEU A 1 283 ? 4.262 -3.742 -6.395 1 96.5 283 LEU A CA 1
ATOM 2002 C C . LEU A 1 283 ? 4.156 -5.223 -6.047 1 96.5 283 LEU A C 1
ATOM 2004 O O . LEU A 1 283 ? 4.5 -5.629 -4.934 1 96.5 283 LEU A O 1
ATOM 2008 N N . VAL A 1 284 ? 3.709 -5.996 -6.984 1 97.06 284 VAL A N 1
ATOM 2009 C CA . VAL A 1 284 ? 3.516 -7.426 -6.766 1 97.06 284 VAL A CA 1
ATOM 2010 C C . VAL A 1 284 ? 4.871 -8.133 -6.73 1 97.06 284 VAL A C 1
ATOM 2012 O O . VAL A 1 284 ? 5.152 -8.898 -5.809 1 97.06 284 VAL A O 1
ATOM 2015 N N . GLY A 1 285 ? 5.734 -7.852 -7.723 1 95.69 285 GLY A N 1
ATOM 2016 C CA . GLY A 1 285 ? 7.02 -8.523 -7.848 1 95.69 285 GLY A CA 1
ATOM 2017 C C . GLY A 1 285 ? 7.887 -8.383 -6.613 1 95.69 285 GLY A C 1
ATOM 2018 O O . GLY A 1 285 ? 8.586 -9.32 -6.223 1 95.69 285 GLY A O 1
ATOM 2019 N N . LYS A 1 286 ? 7.805 -7.219 -5.953 1 96.75 286 LYS A N 1
ATOM 2020 C CA . LYS A 1 286 ? 8.617 -6.953 -4.773 1 96.75 286 LYS A CA 1
ATOM 2021 C C . LYS A 1 286 ? 7.793 -7.062 -3.496 1 96.75 286 LYS A C 1
ATOM 2023 O O . LYS A 1 286 ? 8.305 -6.836 -2.396 1 96.75 286 LYS A O 1
ATOM 2028 N N . GLU A 1 287 ? 6.508 -7.383 -3.711 1 98.06 287 GLU A N 1
ATOM 2029 C CA . GLU A 1 287 ? 5.594 -7.43 -2.57 1 98.06 287 GLU A CA 1
ATOM 2030 C C . GLU A 1 287 ? 5.742 -6.188 -1.694 1 98.06 287 GLU A C 1
ATOM 2032 O O . GLU A 1 287 ? 5.914 -6.297 -0.479 1 98.06 287 GLU A O 1
ATOM 2037 N N . ILE A 1 288 ? 5.66 -5.062 -2.311 1 98 288 ILE A N 1
ATOM 2038 C CA . ILE A 1 288 ? 5.789 -3.766 -1.657 1 98 288 ILE A CA 1
ATOM 2039 C C . ILE A 1 288 ? 4.508 -3.445 -0.89 1 98 288 ILE A C 1
ATOM 2041 O O . ILE A 1 288 ? 3.408 -3.781 -1.337 1 98 288 ILE A O 1
ATOM 2045 N N . THR A 1 289 ? 4.625 -2.805 0.29 1 98.19 289 THR A N 1
ATOM 2046 C CA . THR A 1 289 ? 3.504 -2.17 0.973 1 98.19 289 THR A CA 1
ATOM 2047 C C . THR A 1 289 ? 3.463 -0.674 0.67 1 98.19 289 THR A C 1
ATOM 2049 O O . THR A 1 289 ? 4.371 0.067 1.05 1 98.19 289 THR A O 1
ATOM 2052 N N . LEU A 1 290 ? 2.539 -0.295 -0.079 1 98.38 290 LEU A N 1
ATOM 2053 C CA . LEU A 1 290 ? 2.248 1.107 -0.356 1 98.38 290 LEU A CA 1
ATOM 2054 C C . LEU A 1 290 ? 1.072 1.596 0.482 1 98.38 290 LEU A C 1
ATOM 2056 O O . LEU A 1 290 ? 0.029 0.94 0.539 1 98.38 290 LEU A O 1
ATOM 2060 N N . GLY A 1 291 ? 1.218 2.672 1.192 1 97.75 291 GLY A N 1
ATOM 2061 C CA . GLY A 1 291 ? 0.136 3.139 2.045 1 97.75 291 GLY A CA 1
ATOM 2062 C C . GLY A 1 291 ? 0.065 4.648 2.145 1 97.75 291 GLY A C 1
ATOM 2063 O O . GLY A 1 291 ? 1.076 5.336 1.982 1 97.75 291 GLY A O 1
ATOM 2064 N N . GLY A 1 292 ? -1.104 5.105 2.42 1 98.12 292 GLY A N 1
ATOM 2065 C CA . GLY A 1 292 ? -1.287 6.52 2.701 1 98.12 292 GLY A CA 1
ATOM 2066 C C . GLY A 1 292 ? -1.126 6.863 4.172 1 98.12 292 GLY A C 1
ATOM 2067 O O . GLY A 1 292 ? -1.185 5.98 5.027 1 98.12 292 GLY A O 1
ATOM 2068 N N . SER A 1 293 ? -0.832 8.078 4.441 1 98.38 293 SER A N 1
ATOM 2069 C CA . SER A 1 293 ? -0.82 8.641 5.785 1 98.38 293 SER A CA 1
ATOM 2070 C C . SER A 1 293 ? -1.732 9.859 5.879 1 98.38 293 SER A C 1
ATOM 2072 O O . SER A 1 293 ? -1.55 10.836 5.145 1 98.38 293 SER A O 1
ATOM 2074 N N . ASN A 1 294 ? -2.682 9.805 6.742 1 97.69 294 ASN A N 1
ATOM 2075 C CA . ASN A 1 294 ? -3.668 10.867 6.875 1 97.69 294 ASN A CA 1
ATOM 2076 C C . ASN A 1 294 ? -3.492 11.641 8.18 1 97.69 294 ASN A C 1
ATOM 2078 O O . ASN A 1 294 ? -3.814 11.125 9.258 1 97.69 294 ASN A O 1
ATOM 2082 N N . CYS A 1 295 ? -3.057 12.789 8.078 1 97.12 295 CYS A N 1
ATOM 2083 C CA . CYS A 1 295 ? -2.969 13.734 9.188 1 97.12 295 CYS A CA 1
ATOM 2084 C C . CYS A 1 295 ? -2.229 13.125 10.367 1 97.12 295 CYS A C 1
ATOM 2086 O O . CYS A 1 295 ? -1.031 12.844 10.273 1 97.12 295 CYS A O 1
ATOM 2088 N N . TYR A 1 296 ? -2.918 13.023 11.508 1 97 296 TYR A N 1
ATOM 2089 C CA . TYR A 1 296 ? -2.4 12.562 12.789 1 97 296 TYR A CA 1
ATOM 2090 C C . TYR A 1 296 ? -3.537 12.234 13.75 1 97 296 TYR A C 1
ATOM 2092 O O . TYR A 1 296 ? -4.699 12.555 13.477 1 97 296 TYR A O 1
ATOM 2100 N N . HIS A 1 297 ? -3.154 11.43 14.789 1 89.94 297 HIS A N 1
ATOM 2101 C CA . HIS A 1 297 ? -4.16 11.078 15.789 1 89.94 297 HIS A CA 1
ATOM 2102 C C . HIS A 1 297 ? -3.787 11.633 17.156 1 89.94 297 HIS A C 1
ATOM 2104 O O . HIS A 1 297 ? -4.395 12.602 17.625 1 89.94 297 HIS A O 1
ATOM 2110 N N . ASP A 1 298 ? -2.76 11.219 17.766 1 90.75 298 ASP A N 1
ATOM 2111 C CA . ASP A 1 298 ? -2.361 11.625 19.109 1 90.75 298 ASP A CA 1
ATOM 2112 C C . ASP A 1 298 ? -0.897 12.055 19.141 1 90.75 298 ASP A C 1
ATOM 2114 O O . ASP A 1 298 ? -0.263 12.039 20.203 1 90.75 298 ASP A O 1
ATOM 2118 N N . GLU A 1 299 ? -0.438 12.492 18.047 1 97.69 299 GLU A N 1
ATOM 2119 C CA . GLU A 1 299 ? 0.997 12.727 17.906 1 97.69 299 GLU A CA 1
ATOM 2120 C C . GLU A 1 299 ? 1.398 14.07 18.516 1 97.69 299 GLU A C 1
ATOM 2122 O O . GLU A 1 299 ? 2.582 14.32 18.75 1 97.69 299 GLU A O 1
ATOM 2127 N N . PHE A 1 300 ? 0.461 14.984 18.766 1 98.38 300 PHE A N 1
ATOM 2128 C CA . PHE A 1 300 ? 0.784 16.328 19.219 1 98.38 300 PHE A CA 1
ATOM 2129 C C . PHE A 1 300 ? 1.597 16.297 20.5 1 98.38 300 PHE A C 1
ATOM 2131 O O . PHE A 1 300 ? 2.619 16.984 20.609 1 98.38 300 PHE A O 1
ATOM 2138 N N . ALA A 1 301 ? 1.172 15.516 21.453 1 97.88 301 ALA A N 1
ATOM 2139 C CA . ALA A 1 301 ? 1.856 15.445 22.734 1 97.88 301 ALA A CA 1
ATOM 2140 C C . ALA A 1 301 ? 3.299 14.984 22.562 1 97.88 301 ALA A C 1
ATOM 2142 O O . ALA A 1 301 ? 4.211 15.523 23.188 1 97.88 301 ALA A O 1
ATOM 2143 N N . GLU A 1 302 ? 3.457 13.977 21.766 1 98.06 302 GLU A N 1
ATOM 2144 C CA . GLU A 1 302 ? 4.801 13.453 21.547 1 98.06 302 GLU A CA 1
ATOM 2145 C C . GLU A 1 302 ? 5.68 14.461 20.828 1 98.06 302 GLU A C 1
ATOM 2147 O O . GLU A 1 302 ? 6.863 14.602 21.141 1 98.06 302 GLU A O 1
ATOM 2152 N N . VAL A 1 303 ? 5.141 15.141 19.859 1 98.75 303 VAL A N 1
ATOM 2153 C CA . VAL A 1 303 ? 5.891 16.172 19.156 1 98.75 303 VAL A CA 1
ATOM 2154 C C . VAL A 1 303 ? 6.336 17.266 20.141 1 98.75 303 VAL A C 1
ATOM 2156 O O . VAL A 1 303 ? 7.492 17.688 20.125 1 98.75 303 VAL A O 1
ATOM 2159 N N . LEU A 1 304 ? 5.43 17.703 21 1 98.62 304 LEU A N 1
ATOM 2160 C CA . LEU A 1 304 ? 5.75 18.719 22 1 98.62 304 LEU A CA 1
ATOM 2161 C C . LEU A 1 304 ? 6.875 18.25 22.906 1 98.62 304 LEU A C 1
ATOM 2163 O O . LEU A 1 304 ? 7.754 19.047 23.266 1 98.62 304 LEU A O 1
ATOM 2167 N N . GLU A 1 305 ? 6.82 17.031 23.266 1 98.12 305 GLU A N 1
ATOM 2168 C CA . GLU A 1 305 ? 7.879 16.469 24.094 1 98.12 305 GLU A CA 1
ATOM 2169 C C . GLU A 1 305 ? 9.227 16.5 23.375 1 98.12 305 GLU A C 1
ATOM 2171 O O . GLU A 1 305 ? 10.25 16.844 23.969 1 98.12 305 GLU A O 1
ATOM 2176 N N . LEU A 1 306 ? 9.227 16.109 22.125 1 98.31 306 LEU A N 1
ATOM 2177 C CA . LEU A 1 306 ? 10.445 16.141 21.344 1 98.31 306 LEU A CA 1
ATOM 2178 C C . LEU A 1 306 ? 10.984 17.562 21.203 1 98.31 306 LEU A C 1
ATOM 2180 O O . LEU A 1 306 ? 12.195 17.781 21.266 1 98.31 306 LEU A O 1
ATOM 2184 N N . MET A 1 307 ? 10.102 18.516 21 1 98.19 307 MET A N 1
ATOM 2185 C CA . MET A 1 307 ? 10.508 19.922 20.922 1 98.19 307 MET A CA 1
ATOM 2186 C C . MET A 1 307 ? 11.086 20.391 22.25 1 98.19 307 MET A C 1
ATOM 2188 O O . MET A 1 307 ? 12.109 21.078 22.281 1 98.19 307 MET A O 1
ATOM 2192 N N . ARG A 1 308 ? 10.438 20.016 23.328 1 97.62 308 ARG A N 1
ATOM 2193 C CA . ARG A 1 308 ? 10.898 20.391 24.656 1 97.62 308 ARG A CA 1
ATOM 2194 C C . ARG A 1 308 ? 12.305 19.844 24.922 1 97.62 308 ARG A C 1
ATOM 2196 O O . ARG A 1 308 ? 13.133 20.531 25.531 1 97.62 308 ARG A O 1
ATOM 2203 N N . GLN A 1 309 ? 12.578 18.656 24.406 1 97.25 309 GLN A N 1
ATOM 2204 C CA . GLN A 1 309 ? 13.867 18.016 24.578 1 97.25 309 GLN A CA 1
ATOM 2205 C C . GLN A 1 309 ? 14.922 18.625 23.656 1 97.25 309 GLN A C 1
ATOM 2207 O O . GLN A 1 309 ? 16.109 18.344 23.797 1 97.25 309 GLN A O 1
ATOM 2212 N N . GLY A 1 310 ? 14.531 19.375 22.734 1 96.44 310 GLY A N 1
ATOM 2213 C CA . GLY A 1 310 ? 15.453 20.062 21.859 1 96.44 310 GLY A CA 1
ATOM 2214 C C . GLY A 1 310 ? 15.938 19.203 20.703 1 96.44 310 GLY A C 1
ATOM 2215 O O . GLY A 1 310 ? 16.969 19.5 20.094 1 96.44 310 GLY A O 1
ATOM 2216 N N . VAL A 1 311 ? 15.203 18.172 20.359 1 96.06 311 VAL A N 1
ATOM 2217 C CA . VAL A 1 311 ? 15.68 17.25 19.344 1 96.06 311 VAL A CA 1
ATOM 2218 C C . VAL A 1 311 ? 15.141 17.656 17.984 1 96.06 311 VAL A C 1
ATOM 2220 O O . VAL A 1 311 ? 15.648 17.203 16.953 1 96.06 311 VAL A O 1
ATOM 2223 N N . LEU A 1 312 ? 14.172 18.484 17.906 1 98.25 312 LEU A N 1
ATOM 2224 C CA . LEU A 1 312 ? 13.648 19.031 16.656 1 98.25 312 LEU A CA 1
ATOM 2225 C C . LEU A 1 312 ? 14.055 20.484 16.484 1 98.25 312 LEU A C 1
ATOM 2227 O O . LEU A 1 312 ? 13.742 21.328 17.312 1 98.25 312 LEU A O 1
ATOM 2231 N N . ALA A 1 313 ? 14.789 20.719 15.438 1 98.25 313 ALA A N 1
ATOM 2232 C CA . ALA A 1 313 ? 15.117 22.094 15.055 1 98.25 313 ALA A CA 1
ATOM 2233 C C . ALA A 1 313 ? 14.008 22.703 14.195 1 98.25 313 ALA A C 1
ATOM 2235 O O . ALA A 1 313 ? 14 22.531 12.977 1 98.25 313 ALA A O 1
ATOM 2236 N N . THR A 1 314 ? 13.18 23.516 14.781 1 98.19 314 THR A N 1
ATOM 2237 C CA . THR A 1 314 ? 11.984 23.984 14.094 1 98.19 314 THR A CA 1
ATOM 2238 C C . THR A 1 314 ? 12.25 25.328 13.406 1 98.19 314 THR A C 1
ATOM 2240 O O . THR A 1 314 ? 11.75 25.578 12.305 1 98.19 314 THR A O 1
ATOM 2243 N N . SER A 1 315 ? 13.078 26.109 13.977 1 97.81 315 SER A N 1
ATOM 2244 C CA . SER A 1 315 ? 13.289 27.484 13.516 1 97.81 315 SER A CA 1
ATOM 2245 C C . SER A 1 315 ? 13.836 27.5 12.086 1 97.81 315 SER A C 1
ATOM 2247 O O . SER A 1 315 ? 13.461 28.359 11.289 1 97.81 315 SER A O 1
ATOM 2249 N N . PRO A 1 316 ? 14.75 26.547 11.727 1 98.12 316 PRO A N 1
ATOM 2250 C CA . PRO A 1 316 ? 15.297 26.578 10.367 1 98.12 316 PRO A CA 1
ATOM 2251 C C . PRO A 1 316 ? 14.234 26.375 9.297 1 98.12 316 PRO A C 1
ATOM 2253 O O . PRO A 1 316 ? 14.453 26.703 8.125 1 98.12 316 PRO A O 1
ATOM 2256 N N . LEU A 1 317 ? 13.094 25.812 9.641 1 98.31 317 LEU A N 1
ATOM 2257 C CA . LEU A 1 317 ? 12.039 25.578 8.656 1 98.31 317 LEU A CA 1
ATOM 2258 C C . LEU A 1 317 ? 11.359 26.891 8.281 1 98.31 317 LEU A C 1
ATOM 2260 O O . LEU A 1 317 ? 10.742 27 7.223 1 98.31 317 LEU A O 1
ATOM 2264 N N . VAL A 1 318 ? 11.375 27.859 9.195 1 98.62 318 VAL A N 1
ATOM 2265 C CA . VAL A 1 318 ? 10.633 29.094 9.008 1 98.62 318 VAL A CA 1
ATOM 2266 C C . VAL A 1 318 ? 11.453 30.078 8.164 1 98.62 318 VAL A C 1
ATOM 2268 O O . VAL A 1 318 ? 12.453 30.609 8.633 1 98.62 318 VAL A O 1
ATOM 2271 N N . SER A 1 319 ? 11 30.281 6.98 1 98.38 319 SER A N 1
ATOM 2272 C CA . SER A 1 319 ? 11.727 31.125 6.047 1 98.38 319 SER A CA 1
ATOM 2273 C C . SER A 1 319 ? 11.297 32.594 6.184 1 98.38 319 SER A C 1
ATOM 2275 O O . SER A 1 319 ? 12.023 33.5 5.773 1 98.38 319 SER A O 1
ATOM 2277 N N . GLY A 1 320 ? 10.125 32.781 6.734 1 98.12 320 GLY A N 1
ATOM 2278 C CA . GLY A 1 320 ? 9.641 34.156 6.891 1 98.12 320 GLY A CA 1
ATOM 2279 C C . GLY A 1 320 ? 8.312 34.219 7.617 1 98.12 320 GLY A C 1
ATOM 2280 O O . GLY A 1 320 ? 7.578 33.25 7.695 1 98.12 320 GLY A O 1
ATOM 2281 N N . VAL A 1 321 ? 8.086 35.375 8.203 1 98.5 321 VAL A N 1
ATOM 2282 C CA . VAL A 1 321 ? 6.812 35.719 8.828 1 98.5 321 VAL A CA 1
ATOM 2283 C C . VAL A 1 321 ? 6.223 36.969 8.148 1 98.5 321 VAL A C 1
ATOM 2285 O O . VAL A 1 321 ? 6.914 37.969 7.961 1 98.5 321 VAL A O 1
ATOM 2288 N N . VAL A 1 322 ? 4.996 36.844 7.703 1 98.5 322 VAL A N 1
ATOM 2289 C CA . VAL A 1 322 ? 4.336 37.969 7.062 1 98.5 322 VAL A CA 1
ATOM 2290 C C . VAL A 1 322 ? 3.152 38.438 7.914 1 98.5 322 VAL A C 1
ATOM 2292 O O . VAL A 1 322 ? 2.6 37.656 8.688 1 98.5 322 VAL A O 1
ATOM 2295 N N . ALA A 1 323 ? 2.787 39.688 7.73 1 98.38 323 ALA A N 1
ATOM 2296 C CA . ALA A 1 323 ? 1.573 40.188 8.359 1 98.38 323 ALA A CA 1
ATOM 2297 C C . ALA A 1 323 ? 0.326 39.625 7.676 1 98.38 323 ALA A C 1
ATOM 2299 O O . ALA A 1 323 ? 0.392 39.156 6.539 1 98.38 323 ALA A O 1
ATOM 2300 N N . LEU A 1 324 ? -0.746 39.656 8.422 1 98.44 324 LEU A N 1
ATOM 2301 C CA . LEU A 1 324 ? -2.014 39.125 7.914 1 98.44 324 LEU A CA 1
ATOM 2302 C C . LEU A 1 324 ? -2.365 39.781 6.582 1 98.44 324 LEU A C 1
ATOM 2304 O O . LEU A 1 324 ? -2.824 39.094 5.656 1 98.44 324 LEU A O 1
ATOM 2308 N N . GLU A 1 325 ? -2.109 41.062 6.449 1 97.25 325 GLU A N 1
ATOM 2309 C CA . GLU A 1 325 ? -2.457 41.844 5.258 1 97.25 325 GLU A CA 1
ATOM 2310 C C . GLU A 1 325 ? -1.611 41.406 4.059 1 97.25 325 GLU A C 1
ATOM 2312 O O . GLU A 1 325 ? -1.984 41.656 2.91 1 97.25 325 GLU A O 1
ATOM 2317 N N . ASP A 1 326 ? -0.482 40.812 4.371 1 97.31 326 ASP A N 1
ATOM 2318 C CA . ASP A 1 326 ? 0.446 40.375 3.326 1 97.31 326 ASP A CA 1
ATOM 2319 C C . ASP A 1 326 ? 0.422 38.875 3.154 1 97.31 326 ASP A C 1
ATOM 2321 O O . ASP A 1 326 ? 1.396 38.281 2.684 1 97.31 326 ASP A O 1
ATOM 2325 N N . ALA A 1 327 ? -0.658 38.219 3.604 1 97.69 327 ALA A N 1
ATOM 2326 C CA . ALA A 1 327 ? -0.746 36.781 3.584 1 97.69 327 ALA A CA 1
ATOM 2327 C C . ALA A 1 327 ? -0.48 36.219 2.186 1 97.69 327 ALA A C 1
ATOM 2329 O O . ALA A 1 327 ? 0.201 35.219 2.027 1 97.69 327 ALA A O 1
ATOM 2330 N N . LEU A 1 328 ? -0.973 36.875 1.154 1 97.31 328 LEU A N 1
ATOM 2331 C CA . LEU A 1 328 ? -0.786 36.406 -0.216 1 97.31 328 LEU A CA 1
ATOM 2332 C C . LEU A 1 328 ? 0.697 36.344 -0.565 1 97.31 328 LEU A C 1
ATOM 2334 O O . LEU A 1 328 ? 1.127 35.406 -1.26 1 97.31 328 LEU A O 1
ATOM 2338 N N . THR A 1 329 ? 1.44 37.281 -0.106 1 97.31 329 THR A N 1
ATOM 2339 C CA . THR A 1 329 ? 2.883 37.281 -0.326 1 97.31 329 THR A CA 1
ATOM 2340 C C . THR A 1 329 ? 3.508 36 0.269 1 97.31 329 THR A C 1
ATOM 2342 O O . THR A 1 329 ? 4.383 35.406 -0.345 1 97.31 329 THR A O 1
ATOM 2345 N N . GLY A 1 330 ? 3.078 35.625 1.448 1 97.81 330 GLY A N 1
ATOM 2346 C CA . GLY A 1 330 ? 3.555 34.406 2.068 1 97.81 330 GLY A CA 1
ATOM 2347 C C . GLY A 1 330 ? 3.188 33.156 1.283 1 97.81 330 GLY A C 1
ATOM 2348 O O . GLY A 1 330 ? 4.016 32.25 1.106 1 97.81 330 GLY A O 1
ATOM 2349 N N . PHE A 1 331 ? 1.923 33.125 0.794 1 97.88 331 PHE A N 1
ATOM 2350 C CA . PHE A 1 331 ? 1.462 32 -0.023 1 97.88 331 PHE A CA 1
ATOM 2351 C C . PHE A 1 331 ? 2.342 31.828 -1.257 1 97.88 331 PHE A C 1
ATOM 2353 O O . PHE A 1 331 ? 2.846 30.734 -1.522 1 97.88 331 PHE A O 1
ATOM 2360 N N . LEU A 1 332 ? 2.58 32.906 -1.967 1 97.69 332 LEU A N 1
ATOM 2361 C CA . LEU A 1 332 ? 3.332 32.875 -3.217 1 97.69 332 LEU A CA 1
ATOM 2362 C C . LEU A 1 332 ? 4.797 32.531 -2.965 1 97.69 332 LEU A C 1
ATOM 2364 O O . LEU A 1 332 ? 5.406 31.812 -3.742 1 97.69 332 LEU A O 1
ATOM 2368 N N . ALA A 1 333 ? 5.293 33.062 -1.868 1 97.56 333 ALA A N 1
ATOM 2369 C CA . ALA A 1 333 ? 6.684 32.75 -1.528 1 97.56 333 ALA A CA 1
ATOM 2370 C C . ALA A 1 333 ? 6.863 31.281 -1.236 1 97.56 333 ALA A C 1
ATOM 2372 O O . ALA A 1 333 ? 7.84 30.672 -1.677 1 97.56 333 ALA A O 1
ATOM 2373 N N . GLN A 1 334 ? 5.977 30.688 -0.539 1 97.5 334 GLN A N 1
ATOM 2374 C CA . GLN A 1 334 ? 6.102 29.297 -0.144 1 97.5 334 GLN A CA 1
ATOM 2375 C C . GLN A 1 334 ? 5.902 28.359 -1.339 1 97.5 334 GLN A C 1
ATOM 2377 O O . GLN A 1 334 ? 6.387 27.234 -1.338 1 97.5 334 GLN A O 1
ATOM 2382 N N . LEU A 1 335 ? 5.207 28.844 -2.33 1 96.62 335 LEU A N 1
ATOM 2383 C CA . LEU A 1 335 ? 5 28.062 -3.545 1 96.62 335 LEU A CA 1
ATOM 2384 C C . LEU A 1 335 ? 6.293 27.938 -4.344 1 96.62 335 LEU A C 1
ATOM 2386 O O . LEU A 1 335 ? 6.41 27.078 -5.215 1 96.62 335 LEU A O 1
ATOM 2390 N N . ASP A 1 336 ? 7.242 28.828 -4.07 1 96.62 336 ASP A N 1
ATOM 2391 C CA . ASP A 1 336 ? 8.531 28.828 -4.762 1 96.62 336 ASP A CA 1
ATOM 2392 C C . ASP A 1 336 ? 9.602 28.125 -3.932 1 96.62 336 ASP A C 1
ATOM 2394 O O . ASP A 1 336 ? 10.141 28.719 -2.986 1 96.62 336 ASP A O 1
ATOM 2398 N N . PRO A 1 337 ? 10 26.938 -4.328 1 95.81 337 PRO A N 1
ATOM 2399 C CA . PRO A 1 337 ? 10.969 26.188 -3.535 1 95.81 337 PRO A CA 1
ATOM 2400 C C . PRO A 1 337 ? 12.336 26.859 -3.463 1 95.81 337 PRO A C 1
ATOM 2402 O O . PRO A 1 337 ? 13.156 26.516 -2.611 1 95.81 337 PRO A O 1
ATOM 2405 N N . GLU A 1 338 ? 12.547 27.797 -4.301 1 96.31 338 GLU A N 1
ATOM 2406 C CA . GLU A 1 338 ? 13.828 28.5 -4.293 1 96.31 338 GLU A CA 1
ATOM 2407 C C . GLU A 1 338 ? 13.797 29.672 -3.332 1 96.31 338 GLU A C 1
ATOM 2409 O O . GLU A 1 338 ? 14.844 30.25 -3.006 1 96.31 338 GLU A O 1
ATOM 2414 N N . ARG A 1 339 ? 12.641 29.984 -2.83 1 95.31 339 ARG A N 1
ATOM 2415 C CA . ARG A 1 339 ? 12.523 31.156 -1.983 1 95.31 339 ARG A CA 1
ATOM 2416 C C . ARG A 1 339 ? 12.5 30.781 -0.508 1 95.31 339 ARG A C 1
ATOM 2418 O O . ARG A 1 339 ? 12.898 31.562 0.35 1 95.31 339 ARG A O 1
ATOM 2425 N N . GLY A 1 340 ? 12.008 29.688 -0.278 1 96.56 340 GLY A N 1
ATOM 2426 C CA . GLY A 1 340 ? 11.953 29.297 1.123 1 96.56 340 GLY A CA 1
ATOM 2427 C C . GLY A 1 340 ? 11.297 27.953 1.344 1 96.56 340 GLY A C 1
ATOM 2428 O O . GLY A 1 340 ? 11.109 27.188 0.397 1 96.56 340 GLY A O 1
ATOM 2429 N N . VAL A 1 341 ? 11.047 27.625 2.611 1 98.06 341 VAL A N 1
ATOM 2430 C CA . VAL A 1 341 ? 10.477 26.344 3.029 1 98.06 341 VAL A CA 1
ATOM 2431 C C . VAL A 1 341 ? 9.07 26.562 3.578 1 98.06 341 VAL A C 1
ATOM 2433 O O . VAL A 1 341 ? 8.078 26.203 2.934 1 98.06 341 VAL A O 1
ATOM 2436 N N . LYS A 1 342 ? 8.961 27.281 4.629 1 98.44 342 LYS A N 1
ATOM 2437 C CA . LYS A 1 342 ? 7.688 27.516 5.301 1 98.44 342 LYS A CA 1
ATOM 2438 C C . LYS A 1 342 ? 7.52 28.984 5.656 1 98.44 342 LYS A C 1
ATOM 2440 O O . LYS A 1 342 ? 8.461 29.625 6.125 1 98.44 342 LYS A O 1
ATOM 2445 N N . TYR A 1 343 ? 6.375 29.516 5.395 1 98.62 343 TYR A N 1
ATOM 2446 C CA . TYR A 1 343 ? 6.023 30.875 5.785 1 98.62 343 TYR A CA 1
ATOM 2447 C C . TYR A 1 343 ? 4.887 30.875 6.797 1 98.62 343 TYR A C 1
ATOM 2449 O O . TYR A 1 343 ? 4.023 30 6.777 1 98.62 343 TYR A O 1
ATOM 2457 N N . MET A 1 344 ? 4.957 31.797 7.699 1 98.5 344 MET A N 1
ATOM 2458 C CA . MET A 1 344 ? 3.963 31.969 8.75 1 98.5 344 MET A CA 1
ATOM 2459 C C . MET A 1 344 ? 3.254 33.312 8.617 1 98.5 344 MET A C 1
ATOM 2461 O O . MET A 1 344 ? 3.816 34.25 8.078 1 98.5 344 MET A O 1
ATOM 2465 N N . VAL A 1 345 ? 2.076 33.312 9.078 1 98.81 345 VAL A N 1
ATOM 2466 C CA . VAL A 1 345 ? 1.294 34.562 9.125 1 98.81 345 VAL A CA 1
ATOM 2467 C C . VAL A 1 345 ? 1.127 35 10.57 1 98.81 345 VAL A C 1
ATOM 2469 O O . VAL A 1 345 ? 0.759 34.219 11.438 1 98.81 345 VAL A O 1
ATOM 2472 N N . ARG A 1 346 ? 1.468 36.188 10.852 1 98.5 346 ARG A N 1
ATOM 2473 C CA . ARG A 1 346 ? 1.193 36.812 12.133 1 98.5 346 ARG A CA 1
ATOM 2474 C C . ARG A 1 346 ? -0.054 37.688 12.047 1 98.5 346 ARG A C 1
ATOM 2476 O O . ARG A 1 346 ? -0.019 38.781 11.453 1 98.5 346 ARG A O 1
ATOM 2483 N N . PRO A 1 347 ? -1.163 37.219 12.555 1 95.38 347 PRO A N 1
ATOM 2484 C CA . PRO A 1 347 ? -2.426 37.938 12.344 1 95.38 347 PRO A CA 1
ATOM 2485 C C . PRO A 1 347 ? -2.486 39.25 13.086 1 95.38 347 PRO A C 1
ATOM 2487 O O . PRO A 1 347 ? -3.129 40.219 12.625 1 95.38 347 PRO A O 1
ATOM 2490 N N . ALA A 1 348 ? -2.033 39.406 14.453 1 86.06 348 ALA A N 1
ATOM 2491 C CA . ALA A 1 348 ? -2.041 40.656 15.219 1 86.06 348 ALA A CA 1
ATOM 2492 C C . ALA A 1 348 ? -0.626 41.188 15.414 1 86.06 348 ALA A C 1
ATOM 2494 O O . ALA A 1 348 ? 0.336 40.406 15.453 1 86.06 348 ALA A O 1
ATOM 2495 N N . MET B 1 1 ? 11.602 -35.938 -25.969 1 96.69 1 MET B N 1
ATOM 2496 C CA . MET B 1 1 ? 10.195 -36 -25.594 1 96.69 1 MET B CA 1
ATOM 2497 C C . MET B 1 1 ? 9.445 -34.781 -26.125 1 96.69 1 MET B C 1
ATOM 2499 O O . MET B 1 1 ? 10.062 -33.75 -26.469 1 96.69 1 MET B O 1
ATOM 2503 N N . GLN B 1 2 ? 8.156 -34.906 -26.219 1 97.56 2 GLN B N 1
ATOM 2504 C CA . GLN B 1 2 ? 7.359 -33.781 -26.672 1 97.56 2 GLN B CA 1
ATOM 2505 C C . GLN B 1 2 ? 7.086 -32.812 -25.531 1 97.56 2 GLN B C 1
ATOM 2507 O O . GLN B 1 2 ? 6.836 -33.219 -24.391 1 97.56 2 GLN B O 1
ATOM 2512 N N . ALA B 1 3 ? 7.164 -31.547 -25.812 1 98.56 3 ALA B N 1
ATOM 2513 C CA . ALA B 1 3 ? 6.891 -30.516 -24.812 1 98.56 3 ALA B CA 1
ATOM 2514 C C . ALA B 1 3 ? 6.273 -29.281 -25.453 1 98.56 3 ALA B C 1
ATOM 2516 O O . ALA B 1 3 ? 6.355 -29.094 -26.672 1 98.56 3 ALA B O 1
ATOM 2517 N N . VAL B 1 4 ? 5.57 -28.484 -24.703 1 98.56 4 VAL B N 1
ATOM 2518 C CA . VAL B 1 4 ? 5.062 -27.203 -25.172 1 98.56 4 VAL B CA 1
ATOM 2519 C C . VAL B 1 4 ? 6.141 -26.141 -25 1 98.56 4 VAL B C 1
ATOM 2521 O O . VAL B 1 4 ? 6.547 -25.812 -23.891 1 98.56 4 VAL B O 1
ATOM 2524 N N . VAL B 1 5 ? 6.543 -25.547 -26.078 1 98.12 5 VAL B N 1
ATOM 2525 C CA . VAL B 1 5 ? 7.652 -24.609 -26.109 1 98.12 5 VAL B CA 1
ATOM 2526 C C . VAL B 1 5 ? 7.148 -23.234 -26.531 1 98.12 5 VAL B C 1
ATOM 2528 O O . VAL B 1 5 ? 6.391 -23.109 -27.5 1 98.12 5 VAL B O 1
ATOM 2531 N N . PHE B 1 6 ? 7.574 -22.25 -25.766 1 97.62 6 PHE B N 1
ATOM 2532 C CA . PHE B 1 6 ? 7.27 -20.859 -26.125 1 97.62 6 PHE B CA 1
ATOM 2533 C C . PHE B 1 6 ? 8.18 -20.375 -27.234 1 97.62 6 PHE B C 1
ATOM 2535 O O . PHE B 1 6 ? 9.406 -20.453 -27.125 1 97.62 6 PHE B O 1
ATOM 2542 N N . ASP B 1 7 ? 7.625 -19.828 -28.281 1 95.12 7 ASP B N 1
ATOM 2543 C CA . ASP B 1 7 ? 8.422 -19.391 -29.422 1 95.12 7 ASP B CA 1
ATOM 2544 C C . ASP B 1 7 ? 8.359 -17.875 -29.594 1 95.12 7 ASP B C 1
ATOM 2546 O O . ASP B 1 7 ? 9.109 -17.297 -30.375 1 95.12 7 ASP B O 1
ATOM 2550 N N . GLY B 1 8 ? 7.512 -17.266 -28.938 1 94.19 8 GLY B N 1
ATOM 2551 C CA . GLY B 1 8 ? 7.266 -15.844 -29.031 1 94.19 8 GLY B CA 1
ATOM 2552 C C . GLY B 1 8 ? 5.812 -15.477 -28.781 1 94.19 8 GLY B C 1
ATOM 2553 O O . GLY B 1 8 ? 4.98 -16.344 -28.516 1 94.19 8 GLY B O 1
ATOM 2554 N N . ILE B 1 9 ? 5.543 -14.227 -28.844 1 95.25 9 ILE B N 1
ATOM 2555 C CA . ILE B 1 9 ? 4.207 -13.719 -28.562 1 95.25 9 ILE B CA 1
ATOM 2556 C C . ILE B 1 9 ? 3.184 -14.445 -29.438 1 95.25 9 ILE B C 1
ATOM 2558 O O . ILE B 1 9 ? 3.311 -14.461 -30.656 1 95.25 9 ILE B O 1
ATOM 2562 N N . GLU B 1 10 ? 2.266 -15.086 -28.797 1 96.12 10 GLU B N 1
ATOM 2563 C CA . GLU B 1 10 ? 1.142 -15.805 -29.391 1 96.12 10 GLU B CA 1
ATOM 2564 C C . GLU B 1 10 ? 1.624 -16.984 -30.219 1 96.12 10 GLU B C 1
ATOM 2566 O O . GLU B 1 10 ? 0.963 -17.375 -31.188 1 96.12 10 GLU B O 1
ATOM 2571 N N . GLN B 1 11 ? 2.793 -17.422 -29.859 1 95.62 11 GLN B N 1
ATOM 2572 C CA . GLN B 1 11 ? 3.369 -18.562 -30.562 1 95.62 11 GLN B CA 1
ATOM 2573 C C . GLN B 1 11 ? 3.898 -19.609 -29.594 1 95.62 11 GLN B C 1
ATOM 2575 O O . GLN B 1 11 ? 4.98 -19.453 -29.031 1 95.62 11 GLN B O 1
ATOM 2580 N N . ILE B 1 12 ? 3.133 -20.688 -29.438 1 96.12 12 ILE B N 1
ATOM 2581 C CA . ILE B 1 12 ? 3.627 -21.875 -28.734 1 96.12 12 ILE B CA 1
ATOM 2582 C C . ILE B 1 12 ? 3.553 -23.094 -29.656 1 96.12 12 ILE B C 1
ATOM 2584 O O . ILE B 1 12 ? 2.672 -23.172 -30.516 1 96.12 12 ILE B O 1
ATOM 2588 N N . ARG B 1 13 ? 4.457 -23.906 -29.531 1 95.38 13 ARG B N 1
ATOM 2589 C CA . ARG B 1 13 ? 4.465 -25.109 -30.359 1 95.38 13 ARG B CA 1
ATOM 2590 C C . ARG B 1 13 ? 4.809 -26.344 -29.531 1 95.38 13 ARG B C 1
ATOM 2592 O O . ARG B 1 13 ? 5.473 -26.234 -28.5 1 95.38 13 ARG B O 1
ATOM 2599 N N . VAL B 1 14 ? 4.324 -27.469 -29.953 1 97.25 14 VAL B N 1
ATOM 2600 C CA . VAL B 1 14 ? 4.766 -28.75 -29.438 1 97.25 14 VAL B CA 1
ATOM 2601 C C . VAL B 1 14 ? 6 -29.219 -30.203 1 97.25 14 VAL B C 1
ATOM 2603 O O . VAL B 1 14 ? 5.977 -29.328 -31.422 1 97.25 14 VAL B O 1
ATOM 2606 N N . ALA B 1 15 ? 7.062 -29.406 -29.484 1 97.12 15 ALA B N 1
ATOM 2607 C CA . ALA B 1 15 ? 8.328 -29.75 -30.125 1 97.12 15 ALA B CA 1
ATOM 2608 C C . ALA B 1 15 ? 9.055 -30.844 -29.344 1 97.12 15 ALA B C 1
ATOM 2610 O O . ALA B 1 15 ? 8.82 -31.016 -28.156 1 97.12 15 ALA B O 1
ATOM 2611 N N . GLU B 1 16 ? 9.875 -31.547 -30.109 1 97.69 16 GLU B N 1
ATOM 2612 C CA . GLU B 1 16 ? 10.75 -32.531 -29.469 1 97.69 16 GLU B CA 1
ATOM 2613 C C . GLU B 1 16 ? 11.883 -31.844 -28.703 1 97.69 16 GLU B C 1
ATOM 2615 O O . GLU B 1 16 ? 12.562 -30.969 -29.25 1 97.69 16 GLU B O 1
ATOM 2620 N N . VAL B 1 17 ? 12.031 -32.156 -27.438 1 97.69 17 VAL B N 1
ATOM 2621 C CA . VAL B 1 17 ? 13.109 -31.625 -26.609 1 97.69 17 VAL B CA 1
ATOM 2622 C C . VAL B 1 17 ? 13.844 -32.781 -25.922 1 97.69 17 VAL B C 1
ATOM 2624 O O . VAL B 1 17 ? 13.305 -33.875 -25.812 1 97.69 17 VAL B O 1
ATOM 2627 N N . PRO B 1 18 ? 15.078 -32.562 -25.547 1 97.12 18 PRO B N 1
ATOM 2628 C CA . PRO B 1 18 ? 15.797 -33.594 -24.812 1 97.12 18 PRO B CA 1
ATOM 2629 C C . PRO B 1 18 ? 15.141 -33.969 -23.484 1 97.12 18 PRO B C 1
ATOM 2631 O O . PRO B 1 18 ? 14.555 -33.094 -22.828 1 97.12 18 PRO B O 1
ATOM 2634 N N . GLU B 1 19 ? 15.195 -35.25 -23.125 1 97.44 19 GLU B N 1
ATOM 2635 C CA . GLU B 1 19 ? 14.766 -35.625 -21.797 1 97.44 19 GLU B CA 1
ATOM 2636 C C . GLU B 1 19 ? 15.625 -34.969 -20.719 1 97.44 19 GLU B C 1
ATOM 2638 O O . GLU B 1 19 ? 16.812 -34.75 -20.922 1 97.44 19 GLU B O 1
ATOM 2643 N N . PRO B 1 20 ? 15.016 -34.656 -19.625 1 97.94 20 PRO B N 1
ATOM 2644 C CA . PRO B 1 20 ? 15.812 -34.031 -18.562 1 97.94 20 PRO B CA 1
ATOM 2645 C C . PRO B 1 20 ? 16.812 -35 -17.922 1 97.94 20 PRO B C 1
ATOM 2647 O O . PRO B 1 20 ? 16.547 -36.219 -17.828 1 97.94 20 PRO B O 1
ATOM 2650 N N . GLU B 1 21 ? 17.891 -34.469 -17.531 1 97.75 21 GLU B N 1
ATOM 2651 C CA . GLU B 1 21 ? 18.906 -35.219 -16.797 1 97.75 21 GLU B CA 1
ATOM 2652 C C . GLU B 1 21 ? 18.797 -34.969 -15.297 1 97.75 21 GLU B C 1
ATOM 2654 O O . GLU B 1 21 ? 18.547 -33.844 -14.875 1 97.75 21 GLU B O 1
ATOM 2659 N N . CYS B 1 22 ? 18.969 -36 -14.578 1 98.25 22 CYS B N 1
ATOM 2660 C CA . CYS B 1 22 ? 18.844 -35.906 -13.133 1 98.25 22 CYS B CA 1
ATOM 2661 C C . CYS B 1 22 ? 20.203 -35.719 -12.477 1 98.25 22 CYS B C 1
ATOM 2663 O O . CYS B 1 22 ? 21.031 -36.656 -12.5 1 98.25 22 CYS B O 1
ATOM 2665 N N . GLY B 1 23 ? 20.484 -34.594 -11.922 1 98.06 23 GLY B N 1
ATOM 2666 C CA . GLY B 1 23 ? 21.688 -34.375 -11.141 1 98.06 23 GLY B CA 1
ATOM 2667 C C . GLY B 1 23 ? 21.625 -35 -9.758 1 98.06 23 GLY B C 1
ATOM 2668 O O . GLY B 1 23 ? 20.562 -35.5 -9.359 1 98.06 23 GLY B O 1
ATOM 2669 N N . PRO B 1 24 ? 22.688 -34.906 -8.977 1 98.31 24 PRO B N 1
ATOM 2670 C CA . PRO B 1 24 ? 22.75 -35.594 -7.672 1 98.31 24 PRO B CA 1
ATOM 2671 C C . PRO B 1 24 ? 21.75 -35 -6.68 1 98.31 24 PRO B C 1
ATOM 2673 O O . PRO B 1 24 ? 21.359 -35.688 -5.727 1 98.31 24 PRO B O 1
ATOM 2676 N N . GLU B 1 25 ? 21.312 -33.781 -6.891 1 98.06 25 GLU B N 1
ATOM 2677 C CA . GLU B 1 25 ? 20.422 -33.125 -5.938 1 98.06 25 GLU B CA 1
ATOM 2678 C C . GLU B 1 25 ? 19.031 -32.938 -6.531 1 98.06 25 GLU B C 1
ATOM 2680 O O . GLU B 1 25 ? 18.219 -32.219 -5.973 1 98.06 25 GLU B O 1
ATOM 2685 N N . ASP B 1 26 ? 18.75 -33.562 -7.621 1 98.56 26 ASP B N 1
ATOM 2686 C CA . ASP B 1 26 ? 17.531 -33.344 -8.375 1 98.56 26 ASP B CA 1
ATOM 2687 C C . ASP B 1 26 ? 16.594 -34.531 -8.281 1 98.56 26 ASP B C 1
ATOM 2689 O O . ASP B 1 26 ? 16.984 -35.594 -7.793 1 98.56 26 ASP B O 1
ATOM 2693 N N . VAL B 1 27 ? 15.406 -34.375 -8.648 1 98.81 27 VAL B N 1
ATOM 2694 C CA . VAL B 1 27 ? 14.508 -35.469 -8.953 1 98.81 27 VAL B CA 1
ATOM 2695 C C . VAL B 1 27 ? 13.859 -35.25 -10.32 1 98.81 27 VAL B C 1
ATOM 2697 O O . VAL B 1 27 ? 13.797 -34.094 -10.805 1 98.81 27 VAL B O 1
ATOM 2700 N N . ILE B 1 28 ? 13.492 -36.25 -10.938 1 98.88 28 ILE B N 1
ATOM 2701 C CA . ILE B 1 28 ? 12.656 -36.188 -12.133 1 98.88 28 ILE B CA 1
ATOM 2702 C C . ILE B 1 28 ? 11.234 -36.625 -11.789 1 98.88 28 ILE B C 1
ATOM 2704 O O . ILE B 1 28 ? 11.031 -37.656 -11.117 1 98.88 28 ILE B O 1
ATOM 2708 N N . VAL B 1 29 ? 10.344 -35.875 -12.141 1 98.94 29 VAL B N 1
ATOM 2709 C CA . VAL B 1 29 ? 8.93 -36.156 -11.922 1 98.94 29 VAL B CA 1
ATOM 2710 C C . VAL B 1 29 ? 8.266 -36.5 -13.258 1 98.94 29 VAL B C 1
ATOM 2712 O O . VAL B 1 29 ? 8.398 -35.75 -14.227 1 98.94 29 VAL B O 1
ATOM 2715 N N . ASP B 1 30 ? 7.625 -37.625 -13.352 1 98.88 30 ASP B N 1
ATOM 2716 C CA . ASP B 1 30 ? 6.703 -37.906 -14.445 1 98.88 30 ASP B CA 1
ATOM 2717 C C . ASP B 1 30 ? 5.387 -37.156 -14.266 1 98.88 30 ASP B C 1
ATOM 2719 O O . ASP B 1 30 ? 4.582 -37.531 -13.406 1 98.88 30 ASP B O 1
ATOM 2723 N N . VAL B 1 31 ? 5.191 -36.188 -15.117 1 98.88 31 VAL B N 1
ATOM 2724 C CA . VAL B 1 31 ? 4.09 -35.25 -14.93 1 98.88 31 VAL B CA 1
ATOM 2725 C C . VAL B 1 31 ? 2.775 -35.906 -15.336 1 98.88 31 VAL B C 1
ATOM 2727 O O . VAL B 1 31 ? 2.658 -36.438 -16.453 1 98.88 31 VAL B O 1
ATOM 2730 N N . VAL B 1 32 ? 1.816 -35.875 -14.453 1 98.81 32 VAL B N 1
ATOM 2731 C CA . VAL B 1 32 ? 0.499 -36.438 -14.758 1 98.81 32 VAL B CA 1
ATOM 2732 C C . VAL B 1 32 ? -0.421 -35.312 -15.25 1 98.81 32 VAL B C 1
ATOM 2734 O O . VAL B 1 32 ? -1.107 -35.469 -16.266 1 98.81 32 VAL B O 1
ATOM 2737 N N . LEU B 1 33 ? -0.453 -34.219 -14.539 1 98.81 33 LEU B N 1
ATOM 2738 C CA . LEU B 1 33 ? -1.246 -33.031 -14.898 1 98.81 33 LEU B CA 1
ATOM 2739 C C . LEU B 1 33 ? -0.481 -31.766 -14.594 1 98.81 33 LEU B C 1
ATOM 2741 O O . LEU B 1 33 ? 0.26 -31.688 -13.617 1 98.81 33 LEU B O 1
ATOM 2745 N N . CYS B 1 34 ? -0.632 -30.781 -15.43 1 98.88 34 CYS B N 1
ATOM 2746 C CA . CYS B 1 34 ? -0.071 -29.453 -15.242 1 98.88 34 CYS B CA 1
ATOM 2747 C C . CYS B 1 34 ? -1.08 -28.375 -15.641 1 98.88 34 CYS B C 1
ATOM 2749 O O . CYS B 1 34 ? -1.604 -28.391 -16.75 1 98.88 34 CYS B O 1
ATOM 2751 N N . GLY B 1 35 ? -1.339 -27.484 -14.719 1 98.75 35 GLY B N 1
ATOM 2752 C CA . GLY B 1 35 ? -2.293 -26.422 -14.992 1 98.75 35 GLY B CA 1
ATOM 2753 C C . GLY B 1 35 ? -1.704 -25.281 -15.805 1 98.75 35 GLY B C 1
ATOM 2754 O O . GLY B 1 35 ? -0.496 -25.047 -15.766 1 98.75 35 GLY B O 1
ATOM 2755 N N . ILE B 1 36 ? -2.553 -24.625 -16.578 1 98.44 36 ILE B N 1
ATOM 2756 C CA . ILE B 1 36 ? -2.17 -23.391 -17.266 1 98.44 36 ILE B CA 1
ATOM 2757 C C . ILE B 1 36 ? -2.371 -22.203 -16.344 1 98.44 36 ILE B C 1
ATOM 2759 O O . ILE B 1 36 ? -3.494 -21.922 -15.914 1 98.44 36 ILE B O 1
ATOM 2763 N N . CYS B 1 37 ? -1.307 -21.547 -15.992 1 97.38 37 CYS B N 1
ATOM 2764 C CA . CYS B 1 37 ? -1.352 -20.422 -15.07 1 97.38 37 CYS B CA 1
ATOM 2765 C C . CYS B 1 37 ? -1.585 -19.109 -15.82 1 97.38 37 CYS B C 1
ATOM 2767 O O . CYS B 1 37 ? -1.273 -19 -17 1 97.38 37 CYS B O 1
ATOM 2769 N N . GLY B 1 38 ? -2.213 -18.125 -15.086 1 94.94 38 GLY B N 1
ATOM 2770 C CA . GLY B 1 38 ? -2.303 -16.781 -15.641 1 94.94 38 GLY B CA 1
ATOM 2771 C C . GLY B 1 38 ? -0.968 -16.25 -16.125 1 94.94 38 GLY B C 1
ATOM 2772 O O . GLY B 1 38 ? -0.911 -15.523 -17.125 1 94.94 38 GLY B O 1
ATOM 2773 N N . SER B 1 39 ? 0.109 -16.594 -15.484 1 94.62 39 SER B N 1
ATOM 2774 C CA . SER B 1 39 ? 1.433 -16.141 -15.906 1 94.62 39 SER B CA 1
ATOM 2775 C C . SER B 1 39 ? 1.858 -16.828 -17.203 1 94.62 39 SER B C 1
ATOM 2777 O O . SER B 1 39 ? 2.596 -16.25 -18 1 94.62 39 SER B O 1
ATOM 2779 N N . ASP B 1 40 ? 1.437 -18.047 -17.453 1 96.19 40 ASP B N 1
ATOM 2780 C CA . ASP B 1 40 ? 1.643 -18.672 -18.75 1 96.19 40 ASP B CA 1
ATOM 2781 C C . ASP B 1 40 ? 0.93 -17.875 -19.844 1 96.19 40 ASP B C 1
ATOM 2783 O O . ASP B 1 40 ? 1.5 -17.641 -20.922 1 96.19 40 ASP B O 1
ATOM 2787 N N . LEU B 1 41 ? -0.298 -17.547 -19.547 1 96.19 41 LEU B N 1
ATOM 2788 C CA . LEU B 1 41 ? -1.099 -16.812 -20.516 1 96.19 41 LEU B CA 1
ATOM 2789 C C . LEU B 1 41 ? -0.484 -15.438 -20.797 1 96.19 41 LEU B C 1
ATOM 2791 O O . LEU B 1 41 ? -0.483 -14.977 -21.938 1 96.19 41 LEU B O 1
ATOM 2795 N N . ALA B 1 42 ? -0.011 -14.805 -19.734 1 93.81 42 ALA B N 1
ATOM 2796 C CA . ALA B 1 42 ? 0.656 -13.516 -19.906 1 93.81 42 ALA B CA 1
ATOM 2797 C C . ALA B 1 42 ? 1.899 -13.656 -20.781 1 93.81 42 ALA B C 1
ATOM 2799 O O . ALA B 1 42 ? 2.176 -12.797 -21.625 1 93.81 42 ALA B O 1
ATOM 2800 N N . SER B 1 43 ? 2.676 -14.68 -20.516 1 94.25 43 SER B N 1
ATOM 2801 C CA . SER B 1 43 ? 3.84 -14.945 -21.359 1 94.25 43 SER B CA 1
ATOM 2802 C C . SER B 1 43 ? 3.432 -15.18 -22.812 1 94.25 43 SER B C 1
ATOM 2804 O O . SER B 1 43 ? 4.043 -14.633 -23.734 1 94.25 43 SER B O 1
ATOM 2806 N N . TYR B 1 44 ? 2.369 -15.914 -23.016 1 95.69 44 TYR B N 1
ATOM 2807 C CA . TYR B 1 44 ? 1.866 -16.219 -24.344 1 95.69 44 TYR B CA 1
ATOM 2808 C C . TYR B 1 44 ? 1.401 -14.953 -25.062 1 95.69 44 TYR B C 1
ATOM 2810 O O . TYR B 1 44 ? 1.765 -14.719 -26.219 1 95.69 44 TYR B O 1
ATOM 2818 N N . ARG B 1 45 ? 0.73 -14.109 -24.312 1 94.44 45 ARG B N 1
ATOM 2819 C C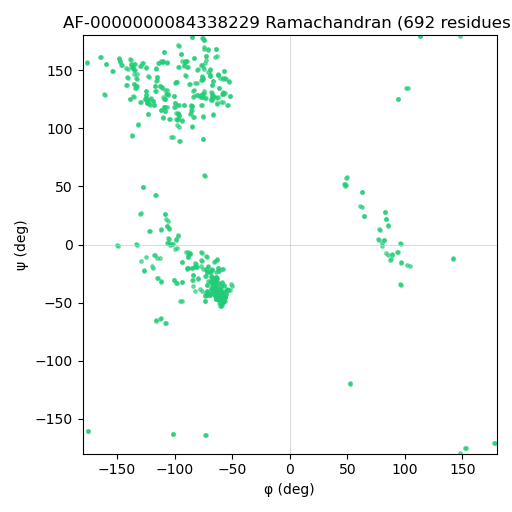A . ARG B 1 45 ? 0.08 -12.953 -24.922 1 94.44 45 ARG B CA 1
ATOM 2820 C C . ARG B 1 45 ? 1.059 -11.797 -25.094 1 94.44 45 ARG B C 1
ATOM 2822 O O . ARG B 1 45 ? 0.937 -11 -26.016 1 94.44 45 ARG B O 1
ATOM 2829 N N . ARG B 1 46 ? 2.086 -11.727 -24.125 1 90.69 46 ARG B N 1
ATOM 2830 C CA . ARG B 1 46 ? 2.844 -10.484 -24.078 1 90.69 46 ARG B CA 1
ATOM 2831 C C . ARG B 1 46 ? 4.344 -10.758 -24.016 1 90.69 46 ARG B C 1
ATOM 2833 O O . ARG B 1 46 ? 5.152 -9.828 -24.062 1 90.69 46 ARG B O 1
ATOM 2840 N N . GLY B 1 47 ? 4.754 -11.906 -24.016 1 85.44 47 GLY B N 1
ATOM 2841 C CA . GLY B 1 47 ? 6.172 -12.219 -23.875 1 85.44 47 GLY B CA 1
ATOM 2842 C C . GLY B 1 47 ? 6.766 -11.742 -22.562 1 85.44 47 GLY B C 1
ATOM 2843 O O . GLY B 1 47 ? 7.914 -11.305 -22.516 1 85.44 47 GLY B O 1
ATOM 2844 N N . ALA B 1 48 ? 6.176 -11.68 -21.484 1 75.75 48 ALA B N 1
ATOM 2845 C CA . ALA B 1 48 ? 6.488 -10.984 -20.25 1 75.75 48 ALA B CA 1
ATOM 2846 C C . ALA B 1 48 ? 7.477 -11.781 -19.406 1 75.75 48 ALA B C 1
ATOM 2848 O O . ALA B 1 48 ? 8.43 -11.219 -18.844 1 75.75 48 ALA B O 1
ATOM 2849 N N . LEU B 1 49 ? 7.434 -13.156 -19.25 1 83.69 49 LEU B N 1
ATOM 2850 C CA . LEU B 1 49 ? 8.07 -13.852 -18.125 1 83.69 49 LEU B CA 1
ATOM 2851 C C . LEU B 1 49 ? 9.031 -14.922 -18.641 1 83.69 49 LEU B C 1
ATOM 2853 O O . LEU B 1 49 ? 9.859 -15.43 -17.875 1 83.69 49 LEU B O 1
ATOM 2857 N N . ILE B 1 50 ? 9 -15.219 -19.875 1 90 50 ILE B N 1
ATOM 2858 C CA . ILE B 1 50 ? 9.828 -16.312 -20.375 1 90 50 ILE B CA 1
ATOM 2859 C C . ILE B 1 50 ? 10.375 -15.945 -21.75 1 90 50 ILE B C 1
ATOM 2861 O O . ILE B 1 50 ? 9.805 -15.117 -22.453 1 90 50 ILE B O 1
ATOM 2865 N N . GLY B 1 51 ? 11.547 -16.5 -22.094 1 90.44 51 GLY B N 1
ATOM 2866 C CA . GLY B 1 51 ? 12.148 -16.297 -23.391 1 90.44 51 GLY B CA 1
ATOM 2867 C C . GLY B 1 51 ? 11.82 -17.391 -24.391 1 90.44 51 GLY B C 1
ATOM 2868 O O . GLY B 1 51 ? 11.328 -18.453 -24 1 90.44 51 GLY B O 1
ATOM 2869 N N . PRO B 1 52 ? 12.078 -17.047 -25.625 1 93.38 52 PRO B N 1
ATOM 2870 C CA . PRO B 1 52 ? 11.828 -18.047 -26.656 1 93.38 52 PRO B CA 1
ATOM 2871 C C . PRO B 1 52 ? 12.625 -19.328 -26.422 1 93.38 52 PRO B C 1
ATOM 2873 O O . PRO B 1 52 ? 13.781 -19.281 -25.984 1 93.38 52 PRO B O 1
ATOM 2876 N N . GLY B 1 53 ? 11.984 -20.438 -26.734 1 95.12 53 GLY B N 1
ATOM 2877 C CA . GLY B 1 53 ? 12.648 -21.734 -26.578 1 95.12 53 GLY B CA 1
ATOM 2878 C C . GLY B 1 53 ? 12.367 -22.391 -25.25 1 95.12 53 GLY B C 1
ATOM 2879 O O . GLY B 1 53 ? 12.672 -23.578 -25.062 1 95.12 53 GLY B O 1
ATOM 2880 N N . GLN B 1 54 ? 11.734 -21.75 -24.391 1 95.56 54 GLN B N 1
ATOM 2881 C CA . GLN B 1 54 ? 11.477 -22.25 -23.031 1 95.56 54 GLN B CA 1
ATOM 2882 C C . GLN B 1 54 ? 10.305 -23.219 -23.016 1 95.56 54 GLN B C 1
ATOM 2884 O O . GLN B 1 54 ? 9.266 -22.969 -23.625 1 95.56 54 GLN B O 1
ATOM 2889 N N . VAL B 1 55 ? 10.523 -24.438 -22.406 1 98.19 55 VAL B N 1
ATOM 2890 C CA . VAL B 1 55 ? 9.398 -25.297 -22.078 1 98.19 55 VAL B CA 1
ATOM 2891 C C . VAL B 1 55 ? 8.547 -24.656 -20.984 1 98.19 55 VAL B C 1
ATOM 2893 O O . VAL B 1 55 ? 9.062 -24.281 -19.938 1 98.19 55 VAL B O 1
ATOM 2896 N N . MET B 1 56 ? 7.211 -24.578 -21.156 1 97.81 56 MET B N 1
ATOM 2897 C CA . MET B 1 56 ? 6.324 -23.844 -20.266 1 97.81 56 MET B CA 1
ATOM 2898 C C . MET B 1 56 ? 5.695 -24.766 -19.234 1 97.81 56 MET B C 1
ATOM 2900 O O . MET B 1 56 ? 5.895 -25.984 -19.281 1 97.81 56 MET B O 1
ATOM 2904 N N . GLY B 1 57 ? 5.02 -24.141 -18.266 1 98.31 57 GLY B N 1
ATOM 2905 C CA . GLY B 1 57 ? 4.242 -24.875 -17.281 1 98.31 57 GLY B CA 1
ATOM 2906 C C . GLY B 1 57 ? 4.941 -24.984 -15.938 1 98.31 57 GLY B C 1
ATOM 2907 O O . GLY B 1 57 ? 6.117 -25.359 -15.875 1 98.31 57 GLY B O 1
ATOM 2908 N N . HIS B 1 58 ? 4.164 -24.719 -14.836 1 98.38 58 HIS B N 1
ATOM 2909 C CA . HIS B 1 58 ? 4.828 -24.766 -13.539 1 98.38 58 HIS B CA 1
ATOM 2910 C C . HIS B 1 58 ? 3.857 -25.188 -12.438 1 98.38 58 HIS B C 1
ATOM 2912 O O . HIS B 1 58 ? 4.242 -25.297 -11.273 1 98.38 58 HIS B O 1
ATOM 2918 N N . GLU B 1 59 ? 2.594 -25.438 -12.758 1 98.75 59 GLU B N 1
ATOM 2919 C CA . GLU B 1 59 ? 1.579 -25.922 -11.836 1 98.75 59 GLU B CA 1
ATOM 2920 C C . GLU B 1 59 ? 1.323 -27.422 -12.047 1 98.75 59 GLU B C 1
ATOM 2922 O O . GLU B 1 59 ? 0.426 -27.797 -12.805 1 98.75 59 GLU B O 1
ATOM 2927 N N . PHE B 1 60 ? 2.066 -28.297 -11.25 1 98.81 60 PHE B N 1
ATOM 2928 C CA . PHE B 1 60 ? 1.952 -29.672 -11.711 1 98.81 60 PHE B CA 1
ATOM 2929 C C . PHE B 1 60 ? 2.049 -30.641 -10.547 1 98.81 60 PHE B C 1
ATOM 2931 O O . PHE B 1 60 ? 2.488 -30.266 -9.453 1 98.81 60 PHE B O 1
ATOM 2938 N N . ALA B 1 61 ? 1.555 -31.844 -10.797 1 98.88 61 ALA B N 1
ATOM 2939 C CA . ALA B 1 61 ? 1.688 -33.031 -9.945 1 98.88 61 ALA B CA 1
ATOM 2940 C C . ALA B 1 61 ? 2.021 -34.25 -10.766 1 98.88 61 ALA B C 1
ATOM 2942 O O . ALA B 1 61 ? 1.692 -34.344 -11.953 1 98.88 61 ALA B O 1
ATOM 2943 N N . GLY B 1 62 ? 2.664 -35.125 -10.172 1 98.81 62 GLY B N 1
ATOM 2944 C CA . GLY B 1 62 ? 3.064 -36.375 -10.836 1 98.81 62 GLY B CA 1
ATOM 2945 C C . GLY B 1 62 ? 3.746 -37.344 -9.906 1 98.81 62 GLY B C 1
ATOM 2946 O O . GLY B 1 62 ? 3.521 -37.312 -8.695 1 98.81 62 GLY B O 1
ATOM 2947 N N . THR B 1 63 ? 4.449 -38.25 -10.555 1 98.81 63 THR B N 1
ATOM 2948 C CA . THR B 1 63 ? 5.133 -39.281 -9.805 1 98.81 63 THR B CA 1
ATOM 2949 C C . THR B 1 63 ? 6.645 -39.188 -9.977 1 98.81 63 THR B C 1
ATOM 2951 O O . THR B 1 63 ? 7.137 -39 -11.086 1 98.81 63 THR B O 1
ATOM 2954 N N . VAL B 1 64 ? 7.348 -39.344 -8.844 1 98.88 64 VAL B N 1
ATOM 2955 C CA . VAL B 1 64 ? 8.805 -39.312 -8.914 1 98.88 64 VAL B CA 1
ATOM 2956 C C . VAL B 1 64 ? 9.32 -40.531 -9.664 1 98.88 64 VAL B C 1
ATOM 2958 O O . VAL B 1 64 ? 8.977 -41.656 -9.328 1 98.88 64 VAL B O 1
ATOM 2961 N N . SER B 1 65 ? 10.156 -40.312 -10.648 1 98.69 65 SER B N 1
ATOM 2962 C CA . SER B 1 65 ? 10.648 -41.438 -11.438 1 98.69 65 SER B CA 1
ATOM 2963 C C . SER B 1 65 ? 12.156 -41.625 -11.266 1 98.69 65 SER B C 1
ATOM 2965 O O . SER B 1 65 ? 12.688 -42.688 -11.516 1 98.69 65 SER B O 1
ATOM 2967 N N . THR B 1 66 ? 12.867 -40.562 -11 1 98.69 66 THR B N 1
ATOM 2968 C CA . THR B 1 66 ? 14.297 -40.594 -10.75 1 98.69 66 THR B CA 1
ATOM 2969 C C . THR B 1 66 ? 14.656 -39.719 -9.539 1 98.69 66 THR B C 1
ATOM 2971 O O . THR B 1 66 ? 14.086 -38.656 -9.352 1 98.69 66 THR B O 1
ATOM 2974 N N . VAL B 1 67 ? 15.547 -40.25 -8.711 1 98.75 67 VAL B N 1
ATOM 2975 C CA . VAL B 1 67 ? 16 -39.531 -7.523 1 98.75 67 VAL B CA 1
ATOM 2976 C C . VAL B 1 67 ? 17.531 -39.438 -7.535 1 98.75 67 VAL B C 1
ATOM 2978 O O . VAL B 1 67 ? 18.219 -40.438 -7.684 1 98.75 67 VAL B O 1
ATOM 2981 N N . GLY B 1 68 ? 17.984 -38.219 -7.43 1 98.62 68 GLY B N 1
ATOM 2982 C CA . GLY B 1 68 ? 19.422 -38.031 -7.352 1 98.62 68 GLY B CA 1
ATOM 2983 C C . GLY B 1 68 ? 20.047 -38.625 -6.109 1 98.62 68 GLY B C 1
ATOM 2984 O O . GLY B 1 68 ? 19.375 -38.812 -5.09 1 98.62 68 GLY B O 1
ATOM 2985 N N . ALA B 1 69 ? 21.328 -38.812 -6.168 1 98.19 69 ALA B N 1
ATOM 2986 C CA . ALA B 1 69 ? 22.047 -39.594 -5.152 1 98.19 69 ALA B CA 1
ATOM 2987 C C . ALA B 1 69 ? 22.078 -38.844 -3.82 1 98.19 69 ALA B C 1
ATOM 2989 O O . ALA B 1 69 ? 22.234 -39.469 -2.764 1 98.19 69 ALA B O 1
ATOM 2990 N N . ARG B 1 70 ? 21.938 -37.531 -3.791 1 98.31 70 ARG B N 1
ATOM 2991 C CA . ARG B 1 70 ? 22.078 -36.75 -2.564 1 98.31 70 ARG B CA 1
ATOM 2992 C C . ARG B 1 70 ? 20.719 -36.281 -2.045 1 98.31 70 ARG B C 1
ATOM 2994 O O . ARG B 1 70 ? 20.641 -35.531 -1.087 1 98.31 70 ARG B O 1
ATOM 3001 N N . VAL B 1 71 ? 19.672 -36.75 -2.717 1 98.38 71 VAL B N 1
ATOM 3002 C CA . VAL B 1 71 ? 18.312 -36.406 -2.291 1 98.38 71 VAL B CA 1
ATOM 3003 C C . VAL B 1 71 ? 17.859 -37.344 -1.185 1 98.38 71 VAL B C 1
ATOM 3005 O O . VAL B 1 71 ? 18.062 -38.562 -1.28 1 98.38 71 VAL B O 1
ATOM 3008 N N . GLU B 1 72 ? 17.312 -36.812 -0.127 1 98 72 GLU B N 1
ATOM 3009 C CA . GLU B 1 72 ? 16.875 -37.625 1.015 1 98 72 GLU B CA 1
ATOM 3010 C C . GLU B 1 72 ? 15.359 -37.531 1.192 1 98 72 GLU B C 1
ATOM 3012 O O . GLU B 1 72 ? 14.766 -36.469 0.985 1 98 72 GLU B O 1
ATOM 3017 N N . GLY B 1 73 ? 14.734 -38.625 1.53 1 98.12 73 GLY B N 1
ATOM 3018 C CA . GLY B 1 73 ? 13.344 -38.625 1.962 1 98.12 73 GLY B CA 1
ATOM 3019 C C . GLY B 1 73 ? 12.359 -38.688 0.809 1 98.12 73 GLY B C 1
ATOM 3020 O O . GLY B 1 73 ? 11.148 -38.781 1.022 1 98.12 73 GLY B O 1
ATOM 3021 N N . ILE B 1 74 ? 12.789 -38.562 -0.389 1 98.62 74 ILE B N 1
ATOM 3022 C CA . ILE B 1 74 ? 11.969 -38.688 -1.591 1 98.62 74 ILE B CA 1
ATOM 3023 C C . ILE B 1 74 ? 12.273 -40 -2.299 1 98.62 74 ILE B C 1
ATOM 3025 O O . ILE B 1 74 ? 13.438 -40.344 -2.506 1 98.62 74 ILE B O 1
ATOM 3029 N N . GLU B 1 75 ? 11.219 -40.688 -2.672 1 98.5 75 GLU B N 1
ATOM 3030 C CA . GLU B 1 75 ? 11.406 -42.031 -3.262 1 98.5 75 GLU B CA 1
ATOM 3031 C C . GLU B 1 75 ? 10.734 -42.125 -4.629 1 98.5 75 GLU B C 1
ATOM 3033 O O . GLU B 1 75 ? 9.758 -41.406 -4.895 1 98.5 75 GLU B O 1
ATOM 3038 N N . ILE B 1 76 ? 11.32 -43 -5.406 1 98.69 76 ILE B N 1
ATOM 3039 C CA . ILE B 1 76 ? 10.68 -43.344 -6.676 1 98.69 76 ILE B CA 1
ATOM 3040 C C . ILE B 1 76 ? 9.273 -43.844 -6.426 1 98.69 76 ILE B C 1
ATOM 3042 O O . ILE B 1 76 ? 9.062 -44.688 -5.539 1 98.69 76 ILE B O 1
ATOM 3046 N N . GLY B 1 77 ? 8.312 -43.312 -7.145 1 98.62 77 GLY B N 1
ATOM 3047 C CA . GLY B 1 77 ? 6.93 -43.75 -6.973 1 98.62 77 GLY B CA 1
ATOM 3048 C C . GLY B 1 77 ? 6.102 -42.781 -6.145 1 98.62 77 GLY B C 1
ATOM 3049 O O . GLY B 1 77 ? 4.871 -42.844 -6.156 1 98.62 77 GLY B O 1
ATOM 3050 N N . ASP B 1 78 ? 6.766 -41.875 -5.391 1 98.69 78 ASP B N 1
ATOM 3051 C CA . ASP B 1 78 ? 6.035 -40.875 -4.613 1 98.69 78 ASP B CA 1
ATOM 3052 C C . ASP B 1 78 ? 5.148 -40.031 -5.516 1 98.69 78 ASP B C 1
ATOM 3054 O O . ASP B 1 78 ? 5.59 -39.562 -6.566 1 98.69 78 ASP B O 1
ATOM 3058 N N . ARG B 1 79 ? 3.82 -39.875 -5.168 1 98.88 79 ARG B N 1
ATOM 3059 C CA . ARG B 1 79 ? 2.955 -38.875 -5.777 1 98.88 79 ARG B CA 1
ATOM 3060 C C . ARG B 1 79 ? 3.244 -37.469 -5.207 1 98.88 79 ARG B C 1
ATOM 3062 O O . ARG B 1 79 ? 3.104 -37.25 -4.004 1 98.88 79 ARG B O 1
ATOM 3069 N N . VAL B 1 80 ? 3.645 -36.531 -6.082 1 98.94 80 VAL B N 1
ATOM 3070 C CA . VAL B 1 80 ? 4.141 -35.281 -5.512 1 98.94 80 VAL B CA 1
ATOM 3071 C C . VAL B 1 80 ? 3.535 -34.094 -6.258 1 98.94 80 VAL B C 1
ATOM 3073 O O . VAL B 1 80 ? 3.078 -34.25 -7.395 1 98.94 80 VAL B O 1
ATOM 3076 N N . THR B 1 81 ? 3.355 -33 -5.609 1 98.88 81 THR B N 1
ATOM 3077 C CA . THR B 1 81 ? 3.285 -31.672 -6.188 1 98.88 81 THR B CA 1
ATOM 3078 C C . THR B 1 81 ? 4.559 -30.891 -5.887 1 98.88 81 THR B C 1
ATOM 3080 O O . THR B 1 81 ? 5.281 -31.203 -4.938 1 98.88 81 THR B O 1
ATOM 3083 N N . VAL B 1 82 ? 4.852 -29.891 -6.695 1 98.62 82 VAL B N 1
ATOM 3084 C CA . VAL B 1 82 ? 6.168 -29.266 -6.641 1 98.62 82 VAL B CA 1
ATOM 3085 C C . VAL B 1 82 ? 6.012 -27.75 -6.547 1 98.62 82 VAL B C 1
ATOM 3087 O O . VAL B 1 82 ? 5.25 -27.141 -7.309 1 98.62 82 VAL B O 1
ATOM 3090 N N . ASN B 1 83 ? 6.574 -27.141 -5.504 1 98.38 83 ASN B N 1
ATOM 3091 C CA . ASN B 1 83 ? 6.855 -25.703 -5.543 1 98.38 83 ASN B CA 1
ATOM 3092 C C . ASN B 1 83 ? 7.934 -25.375 -6.57 1 98.38 83 ASN B C 1
ATOM 3094 O O . ASN B 1 83 ? 9.102 -25.719 -6.387 1 98.38 83 ASN B O 1
ATOM 3098 N N . PRO B 1 84 ? 7.582 -24.703 -7.621 1 97.81 84 PRO B N 1
ATOM 3099 C CA . PRO B 1 84 ? 8.508 -24.5 -8.734 1 97.81 84 PRO B CA 1
ATOM 3100 C C . PRO B 1 84 ? 9.562 -23.438 -8.445 1 97.81 84 PRO B C 1
ATOM 3102 O O . PRO B 1 84 ? 10.508 -23.266 -9.219 1 97.81 84 PRO B O 1
ATOM 3105 N N . LEU B 1 85 ? 9.484 -22.719 -7.367 1 96.69 85 LEU B N 1
ATOM 3106 C CA . LEU B 1 85 ? 10.375 -21.609 -7.07 1 96.69 85 LEU B CA 1
ATOM 3107 C C . LEU B 1 85 ? 11.734 -22.109 -6.602 1 96.69 85 LEU B C 1
ATOM 3109 O O . LEU B 1 85 ? 11.82 -23.109 -5.898 1 96.69 85 LEU B O 1
ATOM 3113 N N . SER B 1 86 ? 12.758 -21.438 -7.031 1 94.19 86 SER B N 1
ATOM 3114 C CA . SER B 1 86 ? 14.117 -21.672 -6.562 1 94.19 86 SER B CA 1
ATOM 3115 C C . SER B 1 86 ? 14.625 -20.5 -5.727 1 94.19 86 SER B C 1
ATOM 3117 O O . SER B 1 86 ? 14.391 -19.344 -6.062 1 94.19 86 SER B O 1
ATOM 3119 N N . HIS B 1 87 ? 15.234 -20.766 -4.645 1 94 87 HIS B N 1
ATOM 3120 C CA . HIS B 1 87 ? 15.797 -19.75 -3.777 1 94 87 HIS B CA 1
ATOM 3121 C C . HIS B 1 87 ? 17.172 -20.156 -3.254 1 94 87 HIS B C 1
ATOM 3123 O O . HIS B 1 87 ? 17.5 -21.344 -3.256 1 94 87 HIS B O 1
ATOM 3129 N N . CYS B 1 88 ? 18 -19.219 -2.818 1 93.75 88 CYS B N 1
ATOM 3130 C CA . CYS B 1 88 ? 19.391 -19.484 -2.48 1 93.75 88 CYS B CA 1
ATOM 3131 C C . CYS B 1 88 ? 19.516 -20.016 -1.057 1 93.75 88 CYS B C 1
ATOM 3133 O O . CYS B 1 88 ? 20.516 -20.641 -0.707 1 93.75 88 CYS B O 1
ATOM 3135 N N . GLY B 1 89 ? 18.641 -19.703 -0.243 1 92.75 89 GLY B N 1
ATOM 3136 C CA . GLY B 1 89 ? 18.625 -20.172 1.135 1 92.75 89 GLY B CA 1
ATOM 3137 C C . GLY B 1 89 ? 19.578 -19.391 2.031 1 92.75 89 GLY B C 1
ATOM 3138 O O . GLY B 1 89 ? 19.609 -19.609 3.244 1 92.75 89 GLY B O 1
ATOM 3139 N N . ARG B 1 90 ? 20.266 -18.391 1.439 1 93.5 90 ARG B N 1
ATOM 3140 C CA . ARG B 1 90 ? 21.312 -17.781 2.246 1 93.5 90 ARG B CA 1
ATOM 3141 C C . ARG B 1 90 ? 21.125 -16.266 2.312 1 93.5 90 ARG B C 1
ATOM 3143 O O . ARG B 1 90 ? 21.688 -15.609 3.203 1 93.5 90 ARG B O 1
ATOM 3150 N N . CYS B 1 91 ? 20.453 -15.688 1.389 1 93.81 91 CYS B N 1
ATOM 3151 C CA . CYS B 1 91 ? 20.281 -14.242 1.438 1 93.81 91 CYS B CA 1
ATOM 3152 C C . CYS B 1 91 ? 19.344 -13.844 2.564 1 93.81 91 CYS B C 1
ATOM 3154 O O . CYS B 1 91 ? 18.719 -14.703 3.195 1 93.81 91 CYS B O 1
ATOM 3156 N N . ARG B 1 92 ? 19.281 -12.617 2.881 1 91.62 92 ARG B N 1
ATOM 3157 C CA . ARG B 1 92 ? 18.453 -12.109 3.963 1 91.62 92 ARG B CA 1
ATOM 3158 C C . ARG B 1 92 ? 16.984 -12.523 3.773 1 91.62 92 ARG B C 1
ATOM 3160 O O . ARG B 1 92 ? 16.328 -12.953 4.723 1 91.62 92 ARG B O 1
ATOM 3167 N N . GLN B 1 93 ? 16.531 -12.43 2.566 1 93.94 93 GLN B N 1
ATOM 3168 C CA . GLN B 1 93 ? 15.141 -12.773 2.271 1 93.94 93 GLN B CA 1
ATOM 3169 C C . GLN B 1 93 ? 14.867 -14.242 2.57 1 93.94 93 GLN B C 1
ATOM 3171 O O . GLN B 1 93 ? 13.859 -14.578 3.205 1 93.94 93 GLN B O 1
ATOM 3176 N N . CYS B 1 94 ? 15.703 -15.07 2.139 1 93.81 94 CYS B N 1
ATOM 3177 C CA . CYS B 1 94 ? 15.539 -16.5 2.355 1 93.81 94 CYS B CA 1
ATOM 3178 C C . CYS B 1 94 ? 15.602 -16.844 3.84 1 93.81 94 CYS B C 1
ATOM 3180 O O . CYS B 1 94 ? 14.844 -17.672 4.324 1 93.81 94 CYS B O 1
ATOM 3182 N N . ARG B 1 95 ? 16.391 -16.125 4.559 1 93 95 ARG B N 1
ATOM 3183 C CA . ARG B 1 95 ? 16.625 -16.453 5.961 1 93 95 ARG B CA 1
ATOM 3184 C C . ARG B 1 95 ? 15.516 -15.891 6.844 1 93 95 ARG B C 1
ATOM 3186 O O . ARG B 1 95 ? 15.367 -16.297 8 1 93 95 ARG B O 1
ATOM 3193 N N . THR B 1 96 ? 14.797 -14.945 6.344 1 90.94 96 THR B N 1
ATOM 3194 C CA . THR B 1 96 ? 13.773 -14.297 7.16 1 90.94 96 THR B CA 1
ATOM 3195 C C . THR B 1 96 ? 12.383 -14.727 6.73 1 90.94 96 THR B C 1
ATOM 3197 O O . THR B 1 96 ? 11.398 -14.039 7 1 90.94 96 THR B O 1
ATOM 3200 N N . GLY B 1 97 ? 12.258 -15.75 6.004 1 90.06 97 GLY B N 1
ATOM 3201 C CA . GLY B 1 97 ? 10.969 -16.328 5.664 1 90.06 97 GLY B CA 1
ATOM 3202 C C . GLY B 1 97 ? 10.289 -15.648 4.496 1 90.06 97 GLY B C 1
ATOM 3203 O O . GLY B 1 97 ? 9.062 -15.531 4.461 1 90.06 97 GLY B O 1
ATOM 3204 N N . HIS B 1 98 ? 11.047 -15.07 3.607 1 93.75 98 HIS B N 1
ATOM 3205 C CA . HIS B 1 98 ? 10.555 -14.445 2.389 1 93.75 98 HIS B CA 1
ATOM 3206 C C . HIS B 1 98 ? 11.289 -14.969 1.16 1 93.75 98 HIS B C 1
ATOM 3208 O O . HIS B 1 98 ? 11.766 -14.18 0.334 1 93.75 98 HIS B O 1
ATOM 3214 N N . ALA B 1 99 ? 11.375 -16.25 1.053 1 93.69 99 ALA B N 1
ATOM 3215 C CA . ALA B 1 99 ? 12.203 -16.875 0.028 1 93.69 99 ALA B CA 1
ATOM 3216 C C . ALA B 1 99 ? 11.695 -16.547 -1.371 1 93.69 99 ALA B C 1
ATOM 3218 O O . ALA B 1 99 ? 12.469 -16.516 -2.33 1 93.69 99 ALA B O 1
ATOM 3219 N N . GLN B 1 100 ? 10.352 -16.297 -1.509 1 94.69 100 GLN B N 1
ATOM 3220 C CA . GLN B 1 100 ? 9.797 -15.938 -2.811 1 94.69 100 GLN B CA 1
ATOM 3221 C C . GLN B 1 100 ? 10.367 -14.609 -3.309 1 94.69 100 GLN B C 1
ATOM 3223 O O . GLN B 1 100 ? 10.242 -14.281 -4.488 1 94.69 100 GLN B O 1
ATOM 3228 N N . LEU B 1 101 ? 11.047 -13.875 -2.385 1 96.56 101 LEU B N 1
ATOM 3229 C CA . LEU B 1 101 ? 11.695 -12.617 -2.736 1 96.56 101 LEU B CA 1
ATOM 3230 C C . LEU B 1 101 ? 13.211 -12.773 -2.744 1 96.56 101 LEU B C 1
ATOM 3232 O O . LEU B 1 101 ? 13.938 -11.812 -2.496 1 96.56 101 LEU B O 1
ATOM 3236 N N . CYS B 1 102 ? 13.695 -13.961 -2.977 1 95.69 102 CYS B N 1
ATOM 3237 C CA . CYS B 1 102 ? 15.125 -14.266 -2.971 1 95.69 102 CYS B CA 1
ATOM 3238 C C . CYS B 1 102 ? 15.883 -13.312 -3.883 1 95.69 102 CYS B C 1
ATOM 3240 O O . CYS B 1 102 ? 15.445 -13.031 -5 1 95.69 102 CYS B O 1
ATOM 3242 N N . LEU B 1 103 ? 17.062 -12.883 -3.447 1 94.56 103 LEU B N 1
ATOM 3243 C CA . LEU B 1 103 ? 17.828 -11.859 -4.145 1 94.56 103 LEU B CA 1
ATOM 3244 C C . LEU B 1 103 ? 18.766 -12.484 -5.176 1 94.56 103 LEU B C 1
ATOM 3246 O O . LEU B 1 103 ? 19.328 -11.781 -6.02 1 94.56 103 LEU B O 1
ATOM 3250 N N . ALA B 1 104 ? 18.875 -13.789 -5.234 1 93.38 104 ALA B N 1
ATOM 3251 C CA . ALA B 1 104 ? 19.844 -14.461 -6.086 1 93.38 104 ALA B CA 1
ATOM 3252 C C . ALA B 1 104 ? 19.344 -14.547 -7.527 1 93.38 104 ALA B C 1
ATOM 3254 O O . ALA B 1 104 ? 20.141 -14.75 -8.453 1 93.38 104 ALA B O 1
ATOM 3255 N N . GLY B 1 105 ? 18.062 -14.406 -7.723 1 90.19 105 GLY B N 1
ATOM 3256 C CA . GLY B 1 105 ? 17.531 -14.445 -9.07 1 90.19 105 GLY B CA 1
ATOM 3257 C C . GLY B 1 105 ? 17.75 -15.773 -9.766 1 90.19 105 GLY B C 1
ATOM 3258 O O . GLY B 1 105 ? 18.219 -15.812 -10.906 1 90.19 105 GLY B O 1
ATOM 3259 N N . LEU B 1 106 ? 17.484 -16.812 -9.062 1 93.06 106 LEU B N 1
ATOM 3260 C CA . LEU B 1 106 ? 17.641 -18.156 -9.609 1 93.06 106 LEU B CA 1
ATOM 3261 C C . LEU B 1 106 ? 16.5 -18.5 -10.555 1 93.06 106 LEU B C 1
ATOM 3263 O O . LEU B 1 106 ? 15.359 -18.062 -10.328 1 93.06 106 LEU B O 1
ATOM 3267 N N . PRO B 1 107 ? 16.812 -19.234 -11.586 1 94.69 107 PRO B N 1
ATOM 3268 C CA . PRO B 1 107 ? 15.711 -19.672 -12.461 1 94.69 107 PRO B CA 1
ATOM 3269 C C . PRO B 1 107 ? 14.789 -20.688 -11.797 1 94.69 107 PRO B C 1
ATOM 3271 O O . PRO B 1 107 ? 15.227 -21.469 -10.961 1 94.69 107 PRO B O 1
ATOM 3274 N N . HIS B 1 108 ? 13.492 -20.703 -12.18 1 96.38 108 HIS B N 1
ATOM 3275 C CA . HIS B 1 108 ? 12.453 -21.562 -11.641 1 96.38 108 HIS B CA 1
ATOM 3276 C C . HIS B 1 108 ? 12 -22.594 -12.672 1 96.38 108 HIS B C 1
ATOM 3278 O O . HIS B 1 108 ? 12.195 -22.391 -13.875 1 96.38 108 HIS B O 1
ATOM 3284 N N . VAL B 1 109 ? 11.445 -23.656 -12.164 1 97.69 109 VAL B N 1
ATOM 3285 C CA . VAL B 1 109 ? 10.789 -24.594 -13.07 1 97.69 109 VAL B CA 1
ATOM 3286 C C . VAL B 1 109 ? 9.688 -23.875 -13.852 1 97.69 109 VAL B C 1
ATOM 3288 O O . VAL B 1 109 ? 8.781 -23.281 -13.258 1 97.69 109 VAL B O 1
ATOM 3291 N N . GLY B 1 110 ? 9.75 -23.891 -15.156 1 96.75 110 GLY B N 1
ATOM 3292 C CA . GLY B 1 110 ? 8.773 -23.219 -15.992 1 96.75 110 GLY B CA 1
ATOM 3293 C C . GLY B 1 110 ? 9.109 -21.766 -16.266 1 96.75 110 GLY B C 1
ATOM 3294 O O . GLY B 1 110 ? 8.492 -21.125 -17.109 1 96.75 110 GLY B O 1
ATOM 3295 N N . TYR B 1 111 ? 10.055 -21.219 -15.523 1 95.06 111 TYR B N 1
ATOM 3296 C CA . TYR B 1 111 ? 10.547 -19.859 -15.703 1 95.06 111 TYR B CA 1
ATOM 3297 C C . TYR B 1 111 ? 12.07 -19.812 -15.602 1 95.06 111 TYR B C 1
ATOM 3299 O O . TYR B 1 111 ? 12.617 -19.547 -14.531 1 95.06 111 TYR B O 1
ATOM 3307 N N . GLY B 1 112 ? 12.773 -19.906 -16.688 1 94.56 112 GLY B N 1
ATOM 3308 C CA . GLY B 1 112 ? 14.227 -19.984 -16.719 1 94.56 112 GLY B CA 1
ATOM 3309 C C . GLY B 1 112 ? 14.734 -21.422 -16.828 1 94.56 112 GLY B C 1
ATOM 3310 O O . GLY B 1 112 ? 15.797 -21.656 -17.406 1 94.56 112 GLY B O 1
ATOM 3311 N N . LEU B 1 113 ? 14.07 -22.359 -16.234 1 96.56 113 LEU B N 1
ATOM 3312 C CA . LEU B 1 113 ? 14.297 -23.781 -16.406 1 96.56 113 LEU B CA 1
ATOM 3313 C C . LEU B 1 113 ? 13.141 -24.438 -17.172 1 96.56 113 LEU B C 1
ATOM 3315 O O . LEU B 1 113 ? 12.031 -23.906 -17.188 1 96.56 113 LEU B O 1
ATOM 3319 N N . PRO B 1 114 ? 13.406 -25.562 -17.797 1 97.75 114 PRO B N 1
ATOM 3320 C CA . PRO B 1 114 ? 12.297 -26.25 -18.469 1 97.75 114 PRO B CA 1
ATOM 3321 C C . PRO B 1 114 ? 11.125 -26.547 -17.547 1 97.75 114 PRO B C 1
ATOM 3323 O O . PRO B 1 114 ? 11.336 -26.906 -16.375 1 97.75 114 PRO B O 1
ATOM 3326 N N . GLY B 1 115 ? 9.891 -26.406 -18.125 1 98.38 115 GLY B N 1
ATOM 3327 C CA . GLY B 1 115 ? 8.695 -26.562 -17.312 1 98.38 115 GLY B CA 1
ATOM 3328 C C . GLY B 1 115 ? 8.016 -27.906 -17.484 1 98.38 115 GLY B C 1
ATOM 3329 O O . GLY B 1 115 ? 8.625 -28.844 -17.969 1 98.38 115 GLY B O 1
ATOM 3330 N N . ALA B 1 116 ? 6.762 -27.906 -17.031 1 98.75 116 ALA B N 1
ATOM 3331 C CA . ALA B 1 116 ? 6.082 -29.188 -16.812 1 98.75 116 ALA B CA 1
ATOM 3332 C C . ALA B 1 116 ? 5.043 -29.453 -17.891 1 98.75 116 ALA B C 1
ATOM 3334 O O . ALA B 1 116 ? 4.297 -30.438 -17.828 1 98.75 116 ALA B O 1
ATOM 3335 N N . PHE B 1 117 ? 4.934 -28.547 -18.875 1 98.75 117 PHE B N 1
ATOM 3336 C CA . PHE B 1 117 ? 4.199 -28.969 -20.062 1 98.75 117 PHE B CA 1
ATOM 3337 C C . PHE B 1 117 ? 5.023 -29.938 -20.906 1 98.75 117 PHE B C 1
ATOM 3339 O O . PHE B 1 117 ? 5.336 -29.656 -22.062 1 98.75 117 PHE B O 1
ATOM 3346 N N . ALA B 1 118 ? 5.359 -30.984 -20.312 1 98.69 118 ALA B N 1
ATOM 3347 C CA . ALA B 1 118 ? 6.18 -32.094 -20.797 1 98.69 118 ALA B CA 1
ATOM 3348 C C . ALA B 1 118 ? 5.934 -33.375 -19.969 1 98.69 118 ALA B C 1
ATOM 3350 O O . ALA B 1 118 ? 5.496 -33.281 -18.828 1 98.69 118 ALA B O 1
ATOM 3351 N N . PRO B 1 119 ? 6.203 -34.562 -20.578 1 98.62 119 PRO B N 1
ATOM 3352 C CA . PRO B 1 119 ? 5.957 -35.781 -19.828 1 98.62 119 PRO B CA 1
ATOM 3353 C C . PRO B 1 119 ? 6.84 -35.938 -18.594 1 98.62 119 PRO B C 1
ATOM 3355 O O . PRO B 1 119 ? 6.465 -36.594 -17.625 1 98.62 119 PRO B O 1
ATOM 3358 N N . ARG B 1 120 ? 8.047 -35.344 -18.656 1 98.69 120 ARG B N 1
ATOM 3359 C CA . ARG B 1 120 ? 8.992 -35.375 -17.531 1 98.69 120 ARG B CA 1
ATOM 3360 C C . ARG B 1 120 ? 9.562 -33.969 -17.266 1 98.69 120 ARG B C 1
ATOM 3362 O O . ARG B 1 120 ? 9.789 -33.188 -18.188 1 98.69 120 ARG B O 1
ATOM 3369 N N . VAL B 1 121 ? 9.836 -33.688 -15.992 1 98.75 121 VAL B N 1
ATOM 3370 C CA . VAL B 1 121 ? 10.414 -32.406 -15.625 1 98.75 121 VAL B CA 1
ATOM 3371 C C . VAL B 1 121 ? 11.453 -32.594 -14.516 1 98.75 121 VAL B C 1
ATOM 3373 O O . VAL B 1 121 ? 11.258 -33.438 -13.617 1 98.75 121 VAL B O 1
ATOM 3376 N N . ARG B 1 122 ? 12.547 -31.922 -14.633 1 98.75 122 ARG B N 1
ATOM 3377 C CA . ARG B 1 122 ? 13.57 -31.906 -13.594 1 98.75 122 ARG B CA 1
ATOM 3378 C C . ARG B 1 122 ? 13.242 -30.875 -12.516 1 98.75 122 ARG B C 1
ATOM 3380 O O . ARG B 1 122 ? 12.945 -29.719 -12.82 1 98.75 122 ARG B O 1
ATOM 3387 N N . VAL B 1 123 ? 13.227 -31.281 -11.297 1 98.56 123 VAL B N 1
ATOM 3388 C CA . VAL B 1 123 ? 13.125 -30.391 -10.133 1 98.56 123 VAL B CA 1
ATOM 3389 C C . VAL B 1 123 ? 14.492 -30.266 -9.469 1 98.56 123 VAL B C 1
ATOM 3391 O O . VAL B 1 123 ? 14.953 -31.188 -8.805 1 98.56 123 VAL B O 1
ATOM 3394 N N . PRO B 1 124 ? 15.102 -29.141 -9.609 1 97.31 124 PRO B N 1
ATOM 3395 C CA . PRO B 1 124 ? 16.453 -28.984 -9.047 1 97.31 124 PRO B CA 1
ATOM 3396 C C . PRO B 1 124 ? 16.438 -28.828 -7.531 1 97.31 124 PRO B C 1
ATOM 3398 O O . PRO B 1 124 ? 15.43 -28.406 -6.957 1 97.31 124 PRO B O 1
ATOM 3401 N N . ARG B 1 125 ? 17.484 -29.203 -6.871 1 95.44 125 ARG B N 1
ATOM 3402 C CA . ARG B 1 125 ? 17.672 -29.031 -5.434 1 95.44 125 ARG B CA 1
ATOM 3403 C C . ARG B 1 125 ? 16.453 -29.5 -4.66 1 95.44 125 ARG B C 1
ATOM 3405 O O . ARG B 1 125 ? 15.898 -28.766 -3.842 1 95.44 125 ARG B O 1
ATOM 3412 N N . ALA B 1 126 ? 16.078 -30.672 -5.012 1 98.19 126 ALA B N 1
ATOM 3413 C CA . ALA B 1 126 ? 14.844 -31.234 -4.473 1 98.19 126 ALA B CA 1
ATOM 3414 C C . ALA B 1 126 ? 14.953 -31.469 -2.967 1 98.19 126 ALA B C 1
ATOM 3416 O O . ALA B 1 126 ? 15.906 -32.094 -2.498 1 98.19 126 ALA B O 1
ATOM 3417 N N . ARG B 1 127 ? 14.023 -30.953 -2.254 1 96.75 127 ARG B N 1
ATOM 3418 C CA . ARG B 1 127 ? 13.93 -31.141 -0.81 1 96.75 127 ARG B CA 1
ATOM 3419 C C . ARG B 1 127 ? 12.5 -31.453 -0.386 1 96.75 127 ARG B C 1
ATOM 3421 O O . ARG B 1 127 ? 11.578 -30.703 -0.677 1 96.75 127 ARG B O 1
ATOM 3428 N N . LEU B 1 128 ? 12.383 -32.562 0.343 1 97.69 128 LEU B N 1
ATOM 3429 C CA . LEU B 1 128 ? 11.078 -32.938 0.857 1 97.69 128 LEU B CA 1
ATOM 3430 C C . LEU B 1 128 ? 10.523 -31.906 1.814 1 97.69 128 LEU B C 1
ATOM 3432 O O . LEU B 1 128 ? 11.227 -31.453 2.719 1 97.69 128 LEU B O 1
ATOM 3436 N N . GLY B 1 129 ? 9.336 -31.453 1.571 1 96 129 GLY B N 1
ATOM 3437 C CA . GLY B 1 129 ? 8.68 -30.516 2.461 1 96 129 GLY B CA 1
ATOM 3438 C C . GLY B 1 129 ? 9 -29.062 2.129 1 96 129 GLY B C 1
ATOM 3439 O O . GLY B 1 129 ? 8.406 -28.141 2.695 1 96 129 GLY B O 1
ATOM 3440 N N . ALA B 1 130 ? 9.898 -28.859 1.249 1 94.38 130 ALA B N 1
ATOM 3441 C CA . ALA B 1 130 ? 10.242 -27.5 0.808 1 94.38 130 ALA B CA 1
ATOM 3442 C C . ALA B 1 130 ? 9.742 -27.25 -0.609 1 94.38 130 ALA B C 1
ATOM 3444 O O . ALA B 1 130 ? 8.719 -26.594 -0.801 1 94.38 130 ALA B O 1
ATOM 3445 N N . ASN B 1 131 ? 10.344 -27.969 -1.568 1 96.81 131 ASN B N 1
ATOM 3446 C CA . ASN B 1 131 ? 9.852 -27.75 -2.928 1 96.81 131 ASN B CA 1
ATOM 3447 C C . ASN B 1 131 ? 9.25 -29.031 -3.512 1 96.81 131 ASN B C 1
ATOM 3449 O O . ASN B 1 131 ? 8.633 -28.984 -4.578 1 96.81 131 ASN B O 1
ATOM 3453 N N . VAL B 1 132 ? 9.406 -30.125 -2.85 1 98.5 132 VAL B N 1
ATOM 3454 C CA . VAL B 1 132 ? 8.727 -31.359 -3.221 1 98.5 132 VAL B CA 1
ATOM 3455 C C . VAL B 1 132 ? 7.809 -31.812 -2.086 1 98.5 132 VAL B C 1
ATOM 3457 O O . VAL B 1 132 ? 8.258 -32 -0.954 1 98.5 132 VAL B O 1
ATOM 3460 N N . HIS B 1 133 ? 6.566 -31.969 -2.387 1 98.81 133 HIS B N 1
ATOM 3461 C CA . HIS B 1 133 ? 5.566 -32.344 -1.393 1 98.81 133 HIS B CA 1
ATOM 3462 C C . HIS B 1 133 ? 4.82 -33.625 -1.817 1 98.81 133 HIS B C 1
ATOM 3464 O O . HIS B 1 133 ? 4.23 -33.656 -2.9 1 98.81 133 HIS B O 1
ATOM 3470 N N . VAL B 1 134 ? 4.84 -34.562 -0.951 1 98.69 134 VAL B N 1
ATOM 3471 C CA . VAL B 1 134 ? 4.105 -35.781 -1.221 1 98.69 134 VAL B CA 1
ATOM 3472 C C . VAL B 1 134 ? 2.607 -35.531 -1.054 1 98.69 134 VAL B C 1
ATOM 3474 O O . VAL B 1 134 ? 2.18 -34.906 -0.083 1 98.69 134 VAL B O 1
ATOM 3477 N N . LEU B 1 135 ? 1.831 -35.969 -2.021 1 98.75 135 LEU B N 1
ATOM 3478 C CA . LEU B 1 135 ? 0.381 -35.844 -1.922 1 98.75 135 LEU B CA 1
ATOM 3479 C C . LEU B 1 135 ? -0.168 -36.75 -0.836 1 98.75 135 LEU B C 1
ATOM 3481 O O . LEU B 1 135 ? 0.121 -37.969 -0.828 1 98.75 135 LEU B O 1
ATOM 3485 N N . PRO B 1 136 ? -0.866 -36.188 0.083 1 97.75 136 PRO B N 1
ATOM 3486 C CA . PRO B 1 136 ? -1.495 -37.062 1.07 1 97.75 136 PRO B CA 1
ATOM 3487 C C . PRO B 1 136 ? -2.549 -38 0.455 1 97.75 136 PRO B C 1
ATOM 3489 O O . PRO B 1 136 ? -2.979 -37.781 -0.68 1 97.75 136 PRO B O 1
ATOM 3492 N N . ASP B 1 137 ? -2.924 -38.938 1.313 1 95 137 ASP B N 1
ATOM 3493 C CA . ASP B 1 137 ? -4.008 -39.812 0.878 1 95 137 ASP B CA 1
ATOM 3494 C C . ASP B 1 137 ? -5.289 -39 0.623 1 95 137 ASP B C 1
ATOM 3496 O O . ASP B 1 137 ? -5.613 -38.094 1.374 1 95 137 ASP B O 1
ATOM 3500 N N . GLY B 1 138 ? -5.918 -39.25 -0.41 1 95 138 GLY B N 1
ATOM 3501 C CA . GLY B 1 138 ? -7.176 -38.594 -0.707 1 95 138 GLY B CA 1
ATOM 3502 C C . GLY B 1 138 ? -7.016 -37.406 -1.628 1 95 138 GLY B C 1
ATOM 3503 O O . GLY B 1 138 ? -8 -36.875 -2.145 1 95 138 GLY B O 1
ATOM 3504 N N . VAL B 1 139 ? -5.805 -36.938 -1.8 1 98 139 VAL B N 1
ATOM 3505 C CA . VAL B 1 139 ? -5.547 -35.844 -2.734 1 98 139 VAL B CA 1
ATOM 3506 C C . VAL B 1 139 ? -5.031 -36.406 -4.059 1 98 139 VAL B C 1
ATOM 3508 O O . VAL B 1 139 ? -3.949 -37 -4.109 1 98 139 VAL B O 1
ATOM 3511 N N . ASP B 1 140 ? -5.836 -36.25 -5.098 1 98.31 140 ASP B N 1
ATOM 3512 C CA . ASP B 1 140 ? -5.461 -36.812 -6.391 1 98.31 140 ASP B CA 1
ATOM 3513 C C . ASP B 1 140 ? -4.547 -35.844 -7.164 1 98.31 140 ASP B C 1
ATOM 3515 O O . ASP B 1 140 ? -4.188 -34.781 -6.66 1 98.31 140 ASP B O 1
ATOM 3519 N N . PHE B 1 141 ? -4.125 -36.25 -8.312 1 98.56 141 PHE B N 1
ATOM 3520 C CA . PHE B 1 141 ? -3.16 -35.5 -9.094 1 98.56 141 PHE B CA 1
ATOM 3521 C C . PHE B 1 141 ? -3.762 -34.156 -9.562 1 98.56 141 PHE B C 1
ATOM 3523 O O . PHE B 1 141 ? -3.059 -33.156 -9.68 1 98.56 141 PHE B O 1
ATOM 3530 N N . GLU B 1 142 ? -5.07 -34.156 -9.891 1 98.5 142 GLU B N 1
ATOM 3531 C CA . GLU B 1 142 ? -5.719 -32.938 -10.305 1 98.5 142 GLU B CA 1
ATOM 3532 C C . GLU B 1 142 ? -5.645 -31.875 -9.203 1 98.5 142 GLU B C 1
ATOM 3534 O O . GLU B 1 142 ? -5.234 -30.734 -9.453 1 98.5 142 GLU B O 1
ATOM 3539 N N . ALA B 1 143 ? -6.031 -32.281 -7.98 1 98.62 143 ALA B N 1
ATOM 3540 C CA . ALA B 1 143 ? -5.91 -31.391 -6.84 1 98.62 143 ALA B CA 1
ATOM 3541 C C . ALA B 1 143 ? -4.453 -31.016 -6.594 1 98.62 143 ALA B C 1
ATOM 3543 O O . ALA B 1 143 ? -4.148 -29.859 -6.293 1 98.62 143 ALA B O 1
ATOM 3544 N N . GLY B 1 144 ? -3.57 -31.984 -6.715 1 98.81 144 GLY B N 1
ATOM 3545 C CA . GLY B 1 144 ? -2.148 -31.734 -6.543 1 98.81 144 GLY B CA 1
ATOM 3546 C C . GLY B 1 144 ? -1.62 -30.656 -7.473 1 98.81 144 GLY B C 1
ATOM 3547 O O . GLY B 1 144 ? -0.814 -29.812 -7.062 1 98.81 144 GLY B O 1
ATOM 3548 N N . ALA B 1 145 ? -2.076 -30.656 -8.727 1 98.81 145 ALA B N 1
ATOM 3549 C CA . ALA B 1 145 ? -1.627 -29.688 -9.727 1 98.81 145 ALA B CA 1
ATOM 3550 C C . ALA B 1 145 ? -2.195 -28.297 -9.445 1 98.81 145 ALA B C 1
ATOM 3552 O O . ALA B 1 145 ? -1.752 -27.312 -10.023 1 98.81 145 ALA B O 1
ATOM 3553 N N . LEU B 1 146 ? -3.148 -28.25 -8.523 1 98.81 146 LEU B N 1
ATOM 3554 C CA . LEU B 1 146 ? -3.773 -26.969 -8.18 1 98.81 146 LEU B CA 1
ATOM 3555 C C . LEU B 1 146 ? -3.207 -26.422 -6.883 1 98.81 146 LEU B C 1
ATOM 3557 O O . LEU B 1 146 ? -3.574 -25.312 -6.461 1 98.81 146 LEU B O 1
ATOM 3561 N N . VAL B 1 147 ? -2.258 -27.125 -6.262 1 98.88 147 VAL B N 1
ATOM 3562 C CA . VAL B 1 147 ? -1.691 -26.656 -4.996 1 98.88 147 VAL B CA 1
ATOM 3563 C C . VAL B 1 147 ? -1.01 -25.312 -5.195 1 98.88 147 VAL B C 1
ATOM 3565 O O . VAL B 1 147 ? -1.149 -24.406 -4.367 1 98.88 147 VAL B O 1
ATOM 3568 N N . GLU B 1 148 ? -0.313 -25.172 -6.266 1 98.69 148 GLU B N 1
ATOM 3569 C CA . GLU B 1 148 ? 0.447 -23.953 -6.523 1 98.69 148 GLU B CA 1
ATOM 3570 C C . GLU B 1 148 ? -0.468 -22.734 -6.578 1 98.69 148 GLU B C 1
ATOM 3572 O O . GLU B 1 148 ? -0.254 -21.766 -5.855 1 98.69 148 GLU B O 1
ATOM 3577 N N . PRO B 1 149 ? -1.555 -22.672 -7.371 1 98.62 149 PRO B N 1
ATOM 3578 C CA . PRO B 1 149 ? -2.412 -21.484 -7.387 1 98.62 149 PRO B CA 1
ATOM 3579 C C . PRO B 1 149 ? -3.127 -21.25 -6.059 1 98.62 149 PRO B C 1
ATOM 3581 O O . PRO B 1 149 ? -3.396 -20.109 -5.691 1 98.62 149 PRO B O 1
ATOM 3584 N N . TYR B 1 150 ? -3.457 -22.328 -5.336 1 98.88 150 TYR B N 1
ATOM 3585 C CA . TYR B 1 150 ? -4.039 -22.141 -4.012 1 98.88 150 TYR B CA 1
ATOM 3586 C C . TYR B 1 150 ? -3.012 -21.562 -3.043 1 98.88 150 TYR B C 1
ATOM 3588 O O . TYR B 1 150 ? -3.365 -20.844 -2.109 1 98.88 150 TYR B O 1
ATOM 3596 N N . ALA B 1 151 ? -1.732 -21.938 -3.262 1 98.81 151 ALA B N 1
ATOM 3597 C CA . ALA B 1 151 ? -0.678 -21.344 -2.447 1 98.81 151 ALA B CA 1
ATOM 3598 C C . ALA B 1 151 ? -0.576 -19.828 -2.701 1 98.81 151 ALA B C 1
ATOM 3600 O O . ALA B 1 151 ? -0.36 -19.062 -1.772 1 98.81 151 ALA B O 1
ATOM 3601 N N . VAL B 1 152 ? -0.757 -19.406 -3.947 1 98.69 152 VAL B N 1
ATOM 3602 C CA . VAL B 1 152 ? -0.803 -17.984 -4.297 1 98.69 152 VAL B CA 1
ATOM 3603 C C . VAL B 1 152 ? -1.921 -17.297 -3.516 1 98.69 152 VAL B C 1
ATOM 3605 O O . VAL B 1 152 ? -1.697 -16.266 -2.883 1 98.69 152 VAL B O 1
ATOM 3608 N N . ALA B 1 153 ? -3.104 -17.891 -3.545 1 98.88 153 ALA B N 1
ATOM 3609 C CA . ALA B 1 153 ? -4.277 -17.328 -2.869 1 98.88 153 ALA B CA 1
ATOM 3610 C C . ALA B 1 153 ? -4.055 -17.25 -1.362 1 98.88 153 ALA B C 1
ATOM 3612 O O . ALA B 1 153 ? -4.348 -16.234 -0.738 1 98.88 153 ALA B O 1
ATOM 3613 N N . LEU B 1 154 ? -3.547 -18.359 -0.82 1 98.81 154 LEU B N 1
ATOM 3614 C CA . LEU B 1 154 ? -3.348 -18.422 0.624 1 98.81 154 LEU B CA 1
ATOM 3615 C C . LEU B 1 154 ? -2.336 -17.375 1.079 1 98.81 154 LEU B C 1
ATOM 3617 O O . LEU B 1 154 ? -2.529 -16.734 2.111 1 98.81 154 LEU B O 1
ATOM 3621 N N . HIS B 1 155 ? -1.268 -17.25 0.318 1 98.62 155 HIS B N 1
ATOM 3622 C CA . HIS B 1 155 ? -0.269 -16.234 0.653 1 98.62 155 HIS B CA 1
ATOM 3623 C C . HIS B 1 155 ? -0.887 -14.844 0.701 1 98.62 155 HIS B C 1
ATOM 3625 O O . HIS B 1 155 ? -0.67 -14.094 1.658 1 98.62 155 HIS B O 1
ATOM 3631 N N . ALA B 1 156 ? -1.657 -14.492 -0.274 1 98.69 156 ALA B N 1
ATOM 3632 C CA . ALA B 1 156 ? -2.318 -13.195 -0.34 1 98.69 156 ALA B CA 1
ATOM 3633 C C . ALA B 1 156 ? -3.24 -12.984 0.858 1 98.69 156 ALA B C 1
ATOM 3635 O O . ALA B 1 156 ? -3.264 -11.906 1.451 1 98.69 156 ALA B O 1
ATOM 3636 N N . VAL B 1 157 ? -3.998 -14.016 1.196 1 98.75 157 VAL B N 1
ATOM 3637 C CA . VAL B 1 157 ? -4.938 -13.938 2.311 1 98.75 157 VAL B CA 1
ATOM 3638 C C . VAL B 1 157 ? -4.172 -13.766 3.621 1 98.75 157 VAL B C 1
ATOM 3640 O O . VAL B 1 157 ? -4.547 -12.938 4.457 1 98.75 157 VAL B O 1
ATOM 3643 N N . LYS B 1 158 ? -3.09 -14.516 3.758 1 97.69 158 LYS B N 1
ATOM 3644 C CA . LYS B 1 158 ? -2.295 -14.414 4.977 1 97.69 158 LYS B CA 1
ATOM 3645 C C . LYS B 1 158 ? -1.7 -13.016 5.133 1 97.69 158 LYS B C 1
ATOM 3647 O O . LYS B 1 158 ? -1.67 -12.469 6.234 1 97.69 158 LYS B O 1
ATOM 3652 N N . LEU B 1 159 ? -1.211 -12.469 4.031 1 97.06 159 LEU B N 1
ATOM 3653 C CA . LEU B 1 159 ? -0.651 -11.117 4.059 1 97.06 159 LEU B CA 1
ATOM 3654 C C . LEU B 1 159 ? -1.69 -10.109 4.527 1 97.06 159 LEU B C 1
ATOM 3656 O O . LEU B 1 159 ? -1.343 -9.086 5.133 1 97.06 159 LEU B O 1
ATOM 3660 N N . SER B 1 160 ? -2.957 -10.328 4.223 1 97.38 160 SER B N 1
ATOM 3661 C CA . SER B 1 160 ? -4.035 -9.398 4.539 1 97.38 160 SER B CA 1
ATOM 3662 C C . SER B 1 160 ? -4.609 -9.664 5.926 1 97.38 160 SER B C 1
ATOM 3664 O O . SER B 1 160 ? -5.324 -8.828 6.48 1 97.38 160 SER B O 1
ATOM 3666 N N . ALA B 1 161 ? -4.438 -10.805 6.488 1 95.56 161 ALA B N 1
ATOM 3667 C CA . ALA B 1 161 ? -4.816 -11.219 7.84 1 95.56 161 ALA B CA 1
ATOM 3668 C C . ALA B 1 161 ? -6.273 -10.859 8.133 1 95.56 161 ALA B C 1
ATOM 3670 O O . ALA B 1 161 ? -6.57 -10.203 9.133 1 95.56 161 ALA B O 1
ATOM 3671 N N . PRO B 1 162 ? -7.207 -11.336 7.344 1 96.31 162 PRO B N 1
ATOM 3672 C CA . PRO B 1 162 ? -8.617 -11.031 7.594 1 96.31 162 PRO B CA 1
ATOM 3673 C C . PRO B 1 162 ? -9.156 -11.711 8.852 1 96.31 162 PRO B C 1
ATOM 3675 O O . PRO B 1 162 ? -8.742 -12.828 9.172 1 96.31 162 PRO B O 1
ATOM 3678 N N . ASP B 1 163 ? -10.07 -11.023 9.578 1 95.62 163 ASP B N 1
ATOM 3679 C CA . ASP B 1 163 ? -10.82 -11.656 10.664 1 95.62 163 ASP B CA 1
ATOM 3680 C C . ASP B 1 163 ? -12.133 -12.234 10.156 1 95.62 163 ASP B C 1
ATOM 3682 O O . ASP B 1 163 ? -12.656 -11.789 9.125 1 95.62 163 ASP B O 1
ATOM 3686 N N . PRO B 1 164 ? -12.641 -13.242 10.828 1 96.19 164 PRO B N 1
ATOM 3687 C CA . PRO B 1 164 ? -13.852 -13.906 10.352 1 96.19 164 PRO B CA 1
ATOM 3688 C C . PRO B 1 164 ? -15.039 -12.953 10.203 1 96.19 164 PRO B C 1
ATOM 3690 O O . PRO B 1 164 ? -15.984 -13.25 9.477 1 96.19 164 PRO B O 1
ATOM 3693 N N . HIS B 1 165 ? -15.016 -11.805 10.883 1 95.06 165 HIS B N 1
ATOM 3694 C CA . HIS B 1 165 ? -16.172 -10.914 10.898 1 95.06 165 HIS B CA 1
ATOM 3695 C C . HIS B 1 165 ? -16 -9.781 9.883 1 95.06 165 HIS B C 1
ATOM 3697 O O . HIS B 1 165 ? -16.891 -8.953 9.719 1 95.06 165 HIS B O 1
ATOM 3703 N N . CYS B 1 166 ? -14.922 -9.82 9.102 1 97.56 166 CYS B N 1
ATOM 3704 C CA . CYS B 1 166 ? -14.648 -8.727 8.172 1 97.56 166 CYS B CA 1
ATOM 3705 C C . CYS B 1 166 ? -15.445 -8.906 6.883 1 97.56 166 CYS B C 1
ATOM 3707 O O . CYS B 1 166 ? -16 -9.969 6.633 1 97.56 166 CYS B O 1
ATOM 3709 N N . SER B 1 167 ? -15.609 -7.828 6.129 1 98.62 167 SER B N 1
ATOM 3710 C CA . SER B 1 167 ? -16.141 -7.855 4.766 1 98.62 167 SER B CA 1
ATOM 3711 C C . SER B 1 167 ? -15.008 -7.797 3.74 1 98.62 167 SER B C 1
ATOM 3713 O O . SER B 1 167 ? -14.016 -7.094 3.941 1 98.62 167 SER B O 1
ATOM 3715 N N . VAL B 1 168 ? -15.188 -8.594 2.682 1 98.88 168 VAL B N 1
ATOM 3716 C CA . VAL B 1 168 ? -14.125 -8.711 1.693 1 98.88 168 VAL B CA 1
ATOM 3717 C C . VAL B 1 168 ? -14.703 -8.57 0.288 1 98.88 168 VAL B C 1
ATOM 3719 O O . VAL B 1 168 ? -15.789 -9.086 0.004 1 98.88 168 VAL B O 1
ATOM 3722 N N . ALA B 1 169 ? -14.008 -7.805 -0.554 1 98.94 169 ALA B N 1
ATOM 3723 C CA . ALA B 1 169 ? -14.289 -7.805 -1.988 1 98.94 169 ALA B CA 1
ATOM 3724 C C . ALA B 1 169 ? -13.188 -8.531 -2.758 1 98.94 169 ALA B C 1
ATOM 3726 O O . ALA B 1 169 ? -12 -8.32 -2.506 1 98.94 169 ALA B O 1
ATOM 3727 N N . VAL B 1 170 ? -13.531 -9.422 -3.578 1 98.94 170 VAL B N 1
ATOM 3728 C CA . VAL B 1 170 ? -12.609 -10.102 -4.488 1 98.94 170 VAL B CA 1
ATOM 3729 C C . VAL B 1 170 ? -12.914 -9.695 -5.926 1 98.94 170 VAL B C 1
ATOM 3731 O O . VAL B 1 170 ? -13.992 -9.992 -6.445 1 98.94 170 VAL B O 1
ATOM 3734 N N . LEU B 1 171 ? -11.945 -9.016 -6.574 1 98.81 171 LEU B N 1
ATOM 3735 C CA . LEU B 1 171 ? -12.133 -8.484 -7.922 1 98.81 171 LEU B CA 1
ATOM 3736 C C . LEU B 1 171 ? -11.562 -9.445 -8.961 1 98.81 171 LEU B C 1
ATOM 3738 O O . LEU B 1 171 ? -10.344 -9.547 -9.117 1 98.81 171 LEU B O 1
ATOM 3742 N N . GLY B 1 172 ? -12.414 -10.039 -9.75 1 98.44 172 GLY B N 1
ATOM 3743 C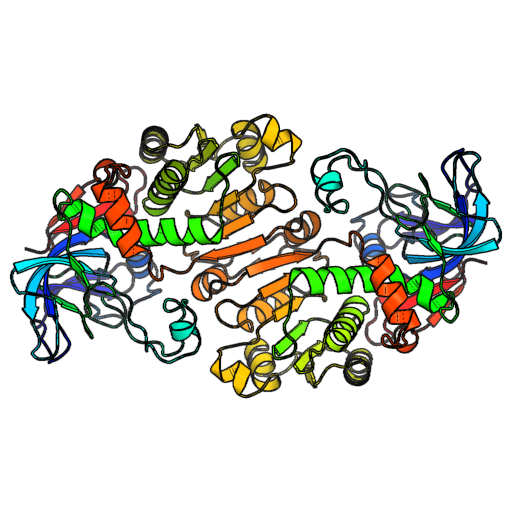 CA . GLY B 1 172 ? -12.047 -11.094 -10.68 1 98.44 172 GLY B CA 1
ATOM 3744 C C . GLY B 1 172 ? -12.234 -12.484 -10.109 1 98.44 172 GLY B C 1
ATOM 3745 O O . GLY B 1 172 ? -11.719 -12.797 -9.031 1 98.44 172 GLY B O 1
ATOM 3746 N N . MET B 1 173 ? -13.008 -13.258 -10.875 1 98.44 173 MET B N 1
ATOM 3747 C CA . MET B 1 173 ? -13.289 -14.609 -10.406 1 98.44 173 MET B CA 1
ATOM 3748 C C . MET B 1 173 ? -12.719 -15.648 -11.359 1 98.44 173 MET B C 1
ATOM 3750 O O . MET B 1 173 ? -13.414 -16.594 -11.742 1 98.44 173 MET B O 1
ATOM 3754 N N . GLY B 1 174 ? -11.484 -15.352 -11.805 1 98.12 174 GLY B N 1
ATOM 3755 C CA . GLY B 1 174 ? -10.688 -16.391 -12.43 1 98.12 174 GLY B CA 1
ATOM 3756 C C . GLY B 1 174 ? -10.148 -17.406 -11.438 1 98.12 174 GLY B C 1
ATOM 3757 O O . GLY B 1 174 ? -10.641 -17.516 -10.312 1 98.12 174 GLY B O 1
ATOM 3758 N N . PRO B 1 175 ? -9.148 -18.188 -11.859 1 98.31 175 PRO B N 1
ATOM 3759 C CA . PRO B 1 175 ? -8.641 -19.25 -10.984 1 98.31 175 PRO B CA 1
ATOM 3760 C C . PRO B 1 175 ? -8.18 -18.703 -9.625 1 98.31 175 PRO B C 1
ATOM 3762 O O . PRO B 1 175 ? -8.539 -19.266 -8.586 1 98.31 175 PRO B O 1
ATOM 3765 N N . ILE B 1 176 ? -7.453 -17.625 -9.633 1 98.75 176 ILE B N 1
ATOM 3766 C CA . ILE B 1 176 ? -6.898 -17.094 -8.398 1 98.75 176 ILE B CA 1
ATOM 3767 C C . ILE B 1 176 ? -8.016 -16.5 -7.547 1 98.75 176 ILE B C 1
ATOM 3769 O O . ILE B 1 176 ? -8.047 -16.672 -6.328 1 98.75 176 ILE B O 1
ATOM 3773 N N . GLY B 1 177 ? -8.922 -15.766 -8.164 1 98.88 177 GLY B N 1
ATOM 3774 C CA . GLY B 1 177 ? -10.031 -15.195 -7.422 1 98.88 177 GLY B CA 1
ATOM 3775 C C . GLY B 1 177 ? -10.891 -16.25 -6.742 1 98.88 177 GLY B C 1
ATOM 3776 O O . GLY B 1 177 ? -11.297 -16.078 -5.594 1 98.88 177 GLY B O 1
ATOM 3777 N N . LEU B 1 178 ? -11.18 -17.281 -7.445 1 98.88 178 LEU B N 1
ATOM 3778 C CA . LEU B 1 178 ? -11.953 -18.375 -6.883 1 98.88 178 LEU B CA 1
ATOM 3779 C C . LEU B 1 178 ? -11.188 -19.062 -5.754 1 98.88 178 LEU B C 1
ATOM 3781 O O . LEU B 1 178 ? -11.781 -19.438 -4.738 1 98.88 178 LEU B O 1
ATOM 3785 N N . ALA B 1 179 ? -9.883 -19.219 -5.949 1 98.88 179 ALA B N 1
ATOM 3786 C CA . ALA B 1 179 ? -9.055 -19.797 -4.891 1 98.88 179 ALA B CA 1
ATOM 3787 C C . ALA B 1 179 ? -9.047 -18.891 -3.654 1 98.88 179 ALA B C 1
ATOM 3789 O O . ALA B 1 179 ? -9.18 -19.375 -2.527 1 98.88 179 ALA B O 1
ATOM 3790 N N . VAL B 1 180 ? -8.906 -17.594 -3.822 1 98.94 180 VAL B N 1
ATOM 3791 C CA . VAL B 1 180 ? -8.945 -16.641 -2.719 1 98.94 180 VAL B CA 1
ATOM 3792 C C . VAL B 1 180 ? -10.273 -16.75 -1.978 1 98.94 180 VAL B C 1
ATOM 3794 O O . VAL B 1 180 ? -10.305 -16.781 -0.745 1 98.94 180 VAL B O 1
ATOM 3797 N N . THR B 1 181 ? -11.344 -16.844 -2.727 1 98.88 181 THR B N 1
ATOM 3798 C CA . THR B 1 181 ? -12.68 -16.953 -2.146 1 98.88 181 THR B CA 1
ATOM 3799 C C . THR B 1 181 ? -12.758 -18.172 -1.229 1 98.88 181 THR B C 1
ATOM 3801 O O . THR B 1 181 ? -13.211 -18.062 -0.085 1 98.88 181 THR B O 1
ATOM 3804 N N . GLN B 1 182 ? -12.281 -19.266 -1.68 1 98.88 182 GLN B N 1
ATOM 3805 C CA . GLN B 1 182 ? -12.352 -20.484 -0.885 1 98.88 182 GLN B CA 1
ATOM 3806 C C . GLN B 1 182 ? -11.438 -20.406 0.331 1 98.88 182 GLN B C 1
ATOM 3808 O O . GLN B 1 182 ? -11.789 -20.875 1.416 1 98.88 182 GLN B O 1
ATOM 3813 N N . VAL B 1 183 ? -10.234 -19.891 0.142 1 98.81 183 VAL B N 1
ATOM 3814 C CA . VAL B 1 183 ? -9.297 -19.766 1.251 1 98.81 183 VAL B CA 1
ATOM 3815 C C . VAL B 1 183 ? -9.875 -18.844 2.322 1 98.81 183 VAL B C 1
ATOM 3817 O O . VAL B 1 183 ? -9.742 -19.109 3.52 1 98.81 183 VAL B O 1
ATOM 3820 N N . LEU B 1 184 ? -10.516 -17.719 1.899 1 98.81 184 LEU B N 1
ATOM 3821 C CA . LEU B 1 184 ? -11.195 -16.844 2.842 1 98.81 184 LEU B CA 1
ATOM 3822 C C . LEU B 1 184 ? -12.25 -17.594 3.639 1 98.81 184 LEU B C 1
ATOM 3824 O O . LEU B 1 184 ? -12.312 -17.484 4.863 1 98.81 184 LEU B O 1
ATOM 3828 N N . ARG B 1 185 ? -13.055 -18.422 2.959 1 98.62 185 ARG B N 1
ATOM 3829 C CA . ARG B 1 185 ? -14.07 -19.234 3.625 1 98.62 185 ARG B CA 1
ATOM 3830 C C . ARG B 1 185 ? -13.438 -20.203 4.621 1 98.62 185 ARG B C 1
ATOM 3832 O O . ARG B 1 185 ? -13.945 -20.375 5.73 1 98.62 185 ARG B O 1
ATOM 3839 N N . ALA B 1 186 ? -12.375 -20.781 4.195 1 97.81 186 ALA B N 1
ATOM 3840 C CA . ALA B 1 186 ? -11.672 -21.719 5.059 1 97.81 186 ALA B CA 1
ATOM 3841 C C . ALA B 1 186 ? -11.164 -21.031 6.324 1 97.81 186 ALA B C 1
ATOM 3843 O O . ALA B 1 186 ? -10.961 -21.688 7.355 1 97.81 186 ALA B O 1
ATOM 3844 N N . HIS B 1 187 ? -10.984 -19.719 6.277 1 96.5 187 HIS B N 1
ATOM 3845 C CA . HIS B 1 187 ? -10.516 -18.953 7.422 1 96.5 187 HIS B CA 1
ATOM 3846 C C . HIS B 1 187 ? -11.672 -18.312 8.172 1 96.5 187 HIS B C 1
ATOM 3848 O O . HIS B 1 187 ? -11.469 -17.453 9.039 1 96.5 187 HIS B O 1
ATOM 3854 N N . GLY B 1 188 ? -12.867 -18.641 7.812 1 97.5 188 GLY B N 1
ATOM 3855 C CA . GLY B 1 188 ? -14.047 -18.266 8.578 1 97.5 188 GLY B CA 1
ATOM 3856 C C . GLY B 1 188 ? -14.727 -17.016 8.047 1 97.5 188 GLY B C 1
ATOM 3857 O O . GLY B 1 188 ? -15.734 -16.562 8.594 1 97.5 188 GLY B O 1
ATOM 3858 N N . VAL B 1 189 ? -14.211 -16.422 6.992 1 98.38 189 VAL B N 1
ATOM 3859 C CA . VAL B 1 189 ? -14.812 -15.227 6.41 1 98.38 189 VAL B CA 1
ATOM 3860 C C . VAL B 1 189 ? -16.062 -15.602 5.625 1 98.38 189 VAL B C 1
ATOM 3862 O O . VAL B 1 189 ? -16.016 -16.484 4.77 1 98.38 189 VAL B O 1
ATOM 3865 N N . THR B 1 190 ? -17.156 -14.914 5.914 1 97.38 190 THR B N 1
ATOM 3866 C CA . THR B 1 190 ? -18.406 -15.32 5.281 1 97.38 190 THR B CA 1
ATOM 3867 C C . THR B 1 190 ? -18.969 -14.195 4.418 1 97.38 190 THR B C 1
ATOM 3869 O O . THR B 1 190 ? -19.844 -14.43 3.586 1 97.38 190 THR B O 1
ATOM 3872 N N . ASN B 1 191 ? -18.562 -12.969 4.641 1 98.56 191 ASN B N 1
ATOM 3873 C CA . ASN B 1 191 ? -19.016 -11.836 3.84 1 98.56 191 ASN B CA 1
ATOM 3874 C C . ASN B 1 191 ? -18.031 -11.516 2.715 1 98.56 191 ASN B C 1
ATOM 3876 O O . ASN B 1 191 ? -17.125 -10.719 2.893 1 98.56 191 ASN B O 1
ATOM 3880 N N . ILE B 1 192 ? -18.266 -12.18 1.579 1 98.88 192 ILE B N 1
ATOM 3881 C CA . ILE B 1 192 ? -17.375 -12.062 0.434 1 98.88 192 ILE B CA 1
ATOM 3882 C C . ILE B 1 192 ? -18.156 -11.594 -0.789 1 98.88 192 ILE B C 1
ATOM 3884 O O . ILE B 1 192 ? -18.984 -12.328 -1.332 1 98.88 192 ILE B O 1
ATOM 3888 N N . VAL B 1 193 ? -17.891 -10.375 -1.269 1 98.94 193 VAL B N 1
ATOM 3889 C CA . VAL B 1 193 ? -18.484 -9.828 -2.482 1 98.94 193 VAL B CA 1
ATOM 3890 C C . VAL B 1 193 ? -17.531 -10.016 -3.658 1 98.94 193 VAL B C 1
ATOM 3892 O O . VAL B 1 193 ? -16.406 -9.523 -3.637 1 98.94 193 VAL B O 1
ATOM 3895 N N . GLY B 1 194 ? -17.969 -10.727 -4.672 1 98.81 194 GLY B N 1
ATOM 3896 C CA . GLY B 1 194 ? -17.172 -10.891 -5.887 1 98.81 194 GLY B CA 1
ATOM 3897 C C . GLY B 1 194 ? -17.562 -9.914 -6.984 1 98.81 194 GLY B C 1
ATOM 3898 O O . GLY B 1 194 ? -18.688 -9.398 -6.996 1 98.81 194 GLY B O 1
ATOM 3899 N N . VAL B 1 195 ? -16.641 -9.609 -7.809 1 98.75 195 VAL B N 1
ATOM 3900 C CA . VAL B 1 195 ? -16.891 -8.883 -9.039 1 98.75 195 VAL B CA 1
ATOM 3901 C C . VAL B 1 195 ? -16.422 -9.703 -10.242 1 98.75 195 VAL B C 1
ATOM 3903 O O . VAL B 1 195 ? -15.242 -10.062 -10.32 1 98.75 195 VAL B O 1
ATOM 3906 N N . GLU B 1 196 ? -17.25 -10.023 -11.125 1 98.56 196 GLU B N 1
ATOM 3907 C CA . GLU B 1 196 ? -16.969 -10.859 -12.289 1 98.56 196 GLU B CA 1
ATOM 3908 C C . GLU B 1 196 ? -18.016 -10.68 -13.375 1 98.56 196 GLU B C 1
ATOM 3910 O O . GLU B 1 196 ? -19.219 -10.812 -13.109 1 98.56 196 GLU B O 1
ATOM 3915 N N . ARG B 1 197 ? -17.562 -10.438 -14.586 1 96.31 197 ARG B N 1
ATOM 3916 C CA . ARG B 1 197 ? -18.484 -10.203 -15.695 1 96.31 197 ARG B CA 1
ATOM 3917 C C . ARG B 1 197 ? -19.062 -11.523 -16.203 1 96.31 197 ARG B C 1
ATOM 3919 O O . ARG B 1 197 ? -20.234 -11.57 -16.609 1 96.31 197 ARG B O 1
ATOM 3926 N N . SER B 1 198 ? -18.281 -12.555 -16.25 1 97.75 198 SER B N 1
ATOM 3927 C CA . SER B 1 198 ? -18.703 -13.859 -16.75 1 97.75 198 SER B CA 1
ATOM 3928 C C . SER B 1 198 ? -19.734 -14.5 -15.812 1 97.75 198 SER B C 1
ATOM 3930 O O . SER B 1 198 ? -19.438 -14.742 -14.641 1 97.75 198 SER B O 1
ATOM 3932 N N . ALA B 1 199 ? -20.859 -14.859 -16.391 1 97 199 ALA B N 1
ATOM 3933 C CA . ALA B 1 199 ? -21.875 -15.539 -15.594 1 97 199 ALA B CA 1
ATOM 3934 C C . ALA B 1 199 ? -21.375 -16.906 -15.117 1 97 199 ALA B C 1
ATOM 3936 O O . ALA B 1 199 ? -21.656 -17.297 -13.984 1 97 199 ALA B O 1
ATOM 3937 N N . LEU B 1 200 ? -20.672 -17.516 -15.977 1 97.44 200 LEU B N 1
ATOM 3938 C CA . LEU B 1 200 ? -20.141 -18.828 -15.656 1 97.44 200 LEU B CA 1
ATOM 3939 C C . LEU B 1 200 ? -19.234 -18.766 -14.43 1 97.44 200 LEU B C 1
ATOM 3941 O O . LEU B 1 200 ? -19.438 -19.484 -13.461 1 97.44 200 LEU B O 1
ATOM 3945 N N . ARG B 1 201 ? -18.297 -17.875 -14.43 1 98.31 201 ARG B N 1
ATOM 3946 C CA . ARG B 1 201 ? -17.344 -17.75 -13.328 1 98.31 201 ARG B CA 1
ATOM 3947 C C . ARG B 1 201 ? -18.016 -17.172 -12.086 1 98.31 201 ARG B C 1
ATOM 3949 O O . ARG B 1 201 ? -17.703 -17.547 -10.961 1 98.31 201 ARG B O 1
ATOM 3956 N N . GLY B 1 202 ? -18.969 -16.266 -12.312 1 98.19 202 GLY B N 1
ATOM 3957 C CA . GLY B 1 202 ? -19.719 -15.703 -11.203 1 98.19 202 GLY B CA 1
ATOM 3958 C C . GLY B 1 202 ? -20.547 -16.734 -10.461 1 98.19 202 GLY B C 1
ATOM 3959 O O . GLY B 1 202 ? -20.547 -16.781 -9.227 1 98.19 202 GLY B O 1
ATOM 3960 N N . ASP B 1 203 ? -21.266 -17.547 -11.234 1 98.25 203 ASP B N 1
ATOM 3961 C CA . ASP B 1 203 ? -22.078 -18.609 -10.641 1 98.25 203 ASP B CA 1
ATOM 3962 C C . ASP B 1 203 ? -21.203 -19.578 -9.844 1 98.25 203 ASP B C 1
ATOM 3964 O O . ASP B 1 203 ? -21.578 -20 -8.742 1 98.25 203 ASP B O 1
ATOM 3968 N N . LEU B 1 204 ? -20.109 -19.875 -10.406 1 98.5 204 LEU B N 1
ATOM 3969 C CA . LEU B 1 204 ? -19.188 -20.766 -9.711 1 98.5 204 LEU B CA 1
ATOM 3970 C C . LEU B 1 204 ? -18.672 -20.141 -8.422 1 98.5 204 LEU B C 1
ATOM 3972 O O . LEU B 1 204 ? -18.531 -20.812 -7.402 1 98.5 204 LEU B O 1
ATOM 3976 N N . ALA B 1 205 ? -18.406 -18.859 -8.414 1 98.75 205 ALA B N 1
ATOM 3977 C CA . ALA B 1 205 ? -17.922 -18.156 -7.234 1 98.75 205 ALA B CA 1
ATOM 3978 C C . ALA B 1 205 ? -18.938 -18.234 -6.098 1 98.75 205 ALA B C 1
ATOM 3980 O O . ALA B 1 205 ? -18.562 -18.453 -4.941 1 98.75 205 ALA B O 1
ATOM 3981 N N . CYS B 1 206 ? -20.188 -18.094 -6.438 1 98.56 206 CYS B N 1
ATOM 3982 C CA . CYS B 1 206 ? -21.234 -18.203 -5.426 1 98.56 206 CYS B CA 1
ATOM 3983 C C . CYS B 1 206 ? -21.266 -19.609 -4.828 1 98.56 206 CYS B C 1
ATOM 3985 O O . CYS B 1 206 ? -21.391 -19.766 -3.613 1 98.56 206 CYS B O 1
ATOM 3987 N N . LYS B 1 207 ? -21.062 -20.578 -5.645 1 98.25 207 LYS B N 1
ATOM 3988 C CA . LYS B 1 207 ? -21.062 -21.953 -5.188 1 98.25 207 LYS B CA 1
ATOM 3989 C C . LYS B 1 207 ? -19.859 -22.234 -4.281 1 98.25 207 LYS B C 1
ATOM 3991 O O . LYS B 1 207 ? -19.922 -23.062 -3.385 1 98.25 207 LYS B O 1
ATOM 3996 N N . LEU B 1 208 ? -18.844 -21.453 -4.52 1 98.44 208 LEU B N 1
ATOM 3997 C CA . LEU B 1 208 ? -17.609 -21.75 -3.818 1 98.44 208 LEU B CA 1
ATOM 3998 C C . LEU B 1 208 ? -17.438 -20.844 -2.605 1 98.44 208 LEU B C 1
ATOM 4000 O O . LEU B 1 208 ? -16.438 -20.938 -1.886 1 98.44 208 LEU B O 1
ATOM 4004 N N . GLY B 1 209 ? -18.344 -19.891 -2.389 1 98.38 209 GLY B N 1
ATOM 4005 C CA . GLY B 1 209 ? -18.281 -19.234 -1.09 1 98.38 209 GLY B CA 1
ATOM 4006 C C . GLY B 1 209 ? -18.562 -17.75 -1.154 1 98.38 209 GLY B C 1
ATOM 4007 O O . GLY B 1 209 ? -18.75 -17.109 -0.122 1 98.38 209 GLY B O 1
ATOM 4008 N N . ALA B 1 210 ? -18.594 -17.156 -2.355 1 98.69 210 ALA B N 1
ATOM 4009 C CA . ALA B 1 210 ? -18.953 -15.742 -2.455 1 98.69 210 ALA B CA 1
ATOM 4010 C C . ALA B 1 210 ? -20.422 -15.523 -2.076 1 98.69 210 ALA B C 1
ATOM 4012 O O . ALA B 1 210 ? -21.281 -16.328 -2.445 1 98.69 210 ALA B O 1
ATOM 4013 N N . THR B 1 211 ? -20.656 -14.469 -1.315 1 98.25 211 THR B N 1
ATOM 4014 C CA . THR B 1 211 ? -22.031 -14.172 -0.906 1 98.25 211 THR B CA 1
ATOM 4015 C C . THR B 1 211 ? -22.844 -13.648 -2.086 1 98.25 211 THR B C 1
ATOM 4017 O O . THR B 1 211 ? -24.031 -13.961 -2.213 1 98.25 211 THR B O 1
ATOM 4020 N N . VAL B 1 212 ? -22.25 -12.852 -2.877 1 97.94 212 VAL B N 1
ATOM 4021 C CA . VAL B 1 212 ? -22.844 -12.273 -4.078 1 97.94 212 VAL B CA 1
ATOM 4022 C C . VAL B 1 212 ? -21.734 -11.922 -5.078 1 97.94 212 VAL B C 1
ATOM 4024 O O . VAL B 1 212 ? -20.594 -11.695 -4.695 1 97.94 212 VAL B O 1
ATOM 4027 N N . VAL B 1 213 ? -22.062 -11.992 -6.332 1 98.5 213 VAL B N 1
ATOM 4028 C CA . VAL B 1 213 ? -21.125 -11.586 -7.371 1 98.5 213 VAL B CA 1
ATOM 4029 C C . VAL B 1 213 ? -21.766 -10.5 -8.242 1 98.5 213 VAL B C 1
ATOM 4031 O O . VAL B 1 213 ? -22.859 -10.695 -8.773 1 98.5 213 VAL B O 1
ATOM 4034 N N . LEU B 1 214 ? -21.062 -9.383 -8.281 1 98.25 214 LEU B N 1
ATOM 4035 C CA . LEU B 1 214 ? -21.484 -8.266 -9.125 1 98.25 214 LEU B CA 1
ATOM 4036 C C . LEU B 1 214 ? -20.859 -8.375 -10.516 1 98.25 214 LEU B C 1
ATOM 4038 O O . LEU B 1 214 ? -19.703 -8.781 -10.656 1 98.25 214 LEU B O 1
ATOM 4042 N N . ASP B 1 215 ? -21.516 -7.984 -11.57 1 94.56 215 ASP B N 1
ATOM 4043 C CA . ASP B 1 215 ? -20.969 -8.078 -12.93 1 94.56 215 ASP B CA 1
ATOM 4044 C C . ASP B 1 215 ? -20.172 -6.832 -13.289 1 94.56 215 ASP B C 1
ATOM 4046 O O . ASP B 1 215 ? -19.453 -6.82 -14.289 1 94.56 215 ASP B O 1
ATOM 4050 N N . GLY B 1 216 ? -20.266 -5.777 -12.445 1 88 216 GLY B N 1
ATOM 4051 C CA . GLY B 1 216 ? -19.484 -4.57 -12.656 1 88 216 GLY B CA 1
ATOM 4052 C C . GLY B 1 216 ? -20.031 -3.68 -13.75 1 88 216 GLY B C 1
ATOM 4053 O O . GLY B 1 216 ? -19.375 -2.719 -14.164 1 88 216 GLY B O 1
ATOM 4054 N N . ALA B 1 217 ? -21.156 -3.977 -14.375 1 84.25 217 ALA B N 1
ATOM 4055 C CA . ALA B 1 217 ? -21.688 -3.25 -15.523 1 84.25 217 ALA B CA 1
ATOM 4056 C C . ALA B 1 217 ? -22.875 -2.369 -15.117 1 84.25 217 ALA B C 1
ATOM 4058 O O . ALA B 1 217 ? -23.562 -1.804 -15.977 1 84.25 217 ALA B O 1
ATOM 4059 N N . GLY B 1 218 ? -23.062 -2.158 -13.938 1 81.69 218 GLY B N 1
ATOM 4060 C CA . GLY B 1 218 ? -24.219 -1.389 -13.492 1 81.69 218 GLY B CA 1
ATOM 4061 C C . GLY B 1 218 ? -24.078 0.099 -13.758 1 81.69 218 GLY B C 1
ATOM 4062 O O . GLY B 1 218 ? -23.031 0.557 -14.219 1 81.69 218 GLY B O 1
ATOM 4063 N N . ALA B 1 219 ? -25.188 0.848 -13.562 1 86.38 219 ALA B N 1
ATOM 4064 C CA . ALA B 1 219 ? -25.25 2.287 -13.805 1 86.38 219 ALA B CA 1
ATOM 4065 C C . ALA B 1 219 ? -24.578 3.066 -12.68 1 86.38 219 ALA B C 1
ATOM 4067 O O . ALA B 1 219 ? -24.172 4.219 -12.875 1 86.38 219 ALA B O 1
ATOM 4068 N N . ARG B 1 220 ? -24.422 2.434 -11.617 1 91.88 220 ARG B N 1
ATOM 4069 C CA . ARG B 1 220 ? -23.797 3.064 -10.469 1 91.88 220 ARG B CA 1
ATOM 4070 C C . ARG B 1 220 ? -22.297 2.773 -10.438 1 91.88 220 ARG B C 1
ATOM 4072 O O . ARG B 1 220 ? -21.828 1.797 -11.031 1 91.88 220 ARG B O 1
ATOM 4079 N N . PRO B 1 221 ? -21.531 3.697 -9.695 1 95.94 221 PRO B N 1
ATOM 4080 C CA . PRO B 1 221 ? -20.109 3.381 -9.516 1 95.94 221 PRO B CA 1
ATOM 4081 C C . PRO B 1 221 ? -19.891 2.033 -8.836 1 95.94 221 PRO B C 1
ATOM 4083 O O . PRO B 1 221 ? -20.547 1.728 -7.836 1 95.94 221 PRO B O 1
ATOM 4086 N N . LEU B 1 222 ? -19.062 1.232 -9.383 1 97.69 222 LEU B N 1
ATOM 4087 C CA . LEU B 1 222 ? -18.828 -0.129 -8.914 1 97.69 222 LEU B CA 1
ATOM 4088 C C . LEU B 1 222 ? -18.453 -0.138 -7.434 1 97.69 222 LEU B C 1
ATOM 4090 O O . LEU B 1 222 ? -18.875 -1.036 -6.695 1 97.69 222 LEU B O 1
ATOM 4094 N N . ALA B 1 223 ? -17.672 0.834 -7.004 1 98 223 ALA B N 1
ATOM 4095 C CA . ALA B 1 223 ? -17.297 0.917 -5.598 1 98 223 ALA B CA 1
ATOM 4096 C C . ALA B 1 223 ? -18.516 0.958 -4.691 1 98 223 ALA B C 1
ATOM 4098 O O . ALA B 1 223 ? -18.547 0.284 -3.658 1 98 223 ALA B O 1
ATOM 4099 N N . GLU B 1 224 ? -19.484 1.764 -5.059 1 97.81 224 GLU B N 1
ATOM 4100 C CA . GLU B 1 224 ? -20.719 1.875 -4.273 1 97.81 224 GLU B CA 1
ATOM 4101 C C . GLU B 1 224 ? -21.5 0.563 -4.281 1 97.81 224 GLU B C 1
ATOM 4103 O O . GLU B 1 224 ? -22.047 0.16 -3.256 1 97.81 224 GLU B O 1
ATOM 4108 N N . GLU B 1 225 ? -21.547 -0.089 -5.43 1 98.12 225 GLU B N 1
ATOM 4109 C CA . GLU B 1 225 ? -22.219 -1.375 -5.531 1 98.12 225 GLU B CA 1
ATOM 4110 C C . GLU B 1 225 ? -21.578 -2.416 -4.625 1 98.12 225 GLU B C 1
ATOM 4112 O O . GLU B 1 225 ? -22.281 -3.201 -3.977 1 98.12 225 GLU B O 1
ATOM 4117 N N . ILE B 1 226 ? -20.266 -2.422 -4.578 1 98.69 226 ILE B N 1
ATOM 4118 C CA . ILE B 1 226 ? -19.516 -3.355 -3.734 1 98.69 226 ILE B CA 1
ATOM 4119 C C . ILE B 1 226 ? -19.891 -3.127 -2.27 1 98.69 226 ILE B C 1
ATOM 4121 O O . ILE B 1 226 ? -20.188 -4.078 -1.544 1 98.69 226 ILE B O 1
ATOM 4125 N N . VAL B 1 227 ? -19.875 -1.885 -1.832 1 98.56 227 VAL B N 1
ATOM 4126 C CA . VAL B 1 227 ? -20.141 -1.533 -0.44 1 98.56 227 VAL B CA 1
ATOM 4127 C C . VAL B 1 227 ? -21.562 -1.904 -0.071 1 98.56 227 VAL B C 1
ATOM 4129 O O . VAL B 1 227 ? -21.812 -2.49 0.986 1 98.56 227 VAL B O 1
ATOM 4132 N N . ASP B 1 228 ? -22.5 -1.58 -0.961 1 98 228 ASP B N 1
ATOM 4133 C CA . ASP B 1 228 ? -23.906 -1.923 -0.722 1 98 228 ASP B CA 1
ATOM 4134 C C . ASP B 1 228 ? -24.078 -3.434 -0.6 1 98 228 ASP B C 1
ATOM 4136 O O . ASP B 1 228 ? -24.797 -3.91 0.29 1 98 228 ASP B O 1
ATOM 4140 N N . ALA B 1 229 ? -23.469 -4.156 -1.476 1 98.25 229 ALA B N 1
ATOM 4141 C CA . ALA B 1 229 ? -23.578 -5.613 -1.493 1 98.25 229 ALA B CA 1
ATOM 4142 C C . ALA B 1 229 ? -22.969 -6.23 -0.237 1 98.25 229 ALA B C 1
ATOM 4144 O O . ALA B 1 229 ? -23.422 -7.281 0.224 1 98.25 229 ALA B O 1
ATOM 4145 N N . ALA B 1 230 ? -21.953 -5.602 0.326 1 9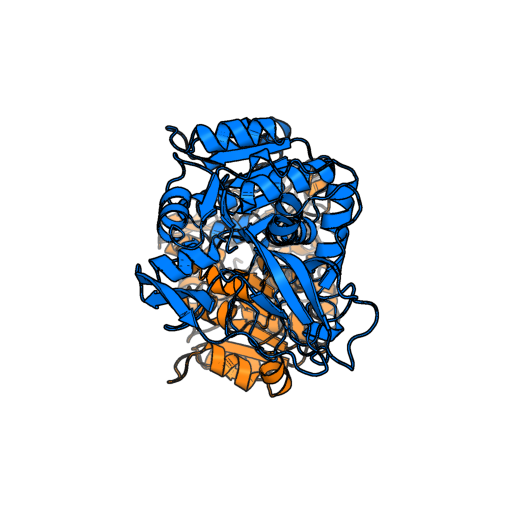8.5 230 ALA B N 1
ATOM 4146 C CA . ALA B 1 230 ? -21.281 -6.102 1.52 1 98.5 230 ALA B CA 1
ATOM 4147 C C . ALA B 1 230 ? -22.156 -5.918 2.76 1 98.5 230 ALA B C 1
ATOM 4149 O O . ALA B 1 230 ? -21.891 -6.523 3.803 1 98.5 230 ALA B O 1
ATOM 4150 N N . GLY B 1 231 ? -23.172 -4.938 2.697 1 97.94 231 GLY B N 1
ATOM 4151 C CA . GLY B 1 231 ? -24.156 -4.84 3.766 1 97.94 231 GLY B CA 1
ATOM 4152 C C . GLY B 1 231 ? -24.047 -3.551 4.559 1 97.94 231 GLY B C 1
ATOM 4153 O O . GLY B 1 231 ? -23.188 -2.709 4.273 1 97.94 231 GLY B O 1
ATOM 4154 N N . PRO B 1 232 ? -24.922 -3.426 5.516 1 97.06 232 PRO B N 1
ATOM 4155 C CA . PRO B 1 232 ? -25.062 -2.164 6.25 1 97.06 232 PRO B CA 1
ATOM 4156 C C . PRO B 1 232 ? -23.828 -1.844 7.094 1 97.06 232 PRO B C 1
ATOM 4158 O O . PRO B 1 232 ? -23.484 -0.672 7.281 1 97.06 232 PRO B O 1
ATOM 4161 N N . VAL B 1 233 ? -23.25 -2.869 7.609 1 96.19 233 VAL B N 1
ATOM 4162 C CA . VAL B 1 233 ? -22.078 -2.641 8.438 1 96.19 233 VAL B CA 1
ATOM 4163 C C . VAL B 1 233 ? -20.953 -2.033 7.59 1 96.19 233 VAL B C 1
ATOM 4165 O O . VAL B 1 233 ? -20.328 -1.047 7.988 1 96.19 233 VAL B O 1
ATOM 4168 N N . ALA B 1 234 ? -20.703 -2.609 6.426 1 96.88 234 ALA B N 1
ATOM 4169 C CA . ALA B 1 234 ? -19.703 -2.062 5.516 1 96.88 234 ALA B CA 1
ATOM 4170 C C . ALA B 1 234 ? -20.047 -0.63 5.117 1 96.88 234 ALA B C 1
ATOM 4172 O O . ALA B 1 234 ? -19.172 0.232 5.062 1 96.88 234 ALA B O 1
ATOM 4173 N N . ALA B 1 235 ? -21.266 -0.381 4.82 1 96.25 235 ALA B N 1
ATOM 4174 C CA . ALA B 1 235 ? -21.719 0.968 4.484 1 96.25 235 ALA B CA 1
ATOM 4175 C C . ALA B 1 235 ? -21.438 1.94 5.625 1 96.25 235 ALA B C 1
ATOM 4177 O O . ALA B 1 235 ? -20.922 3.041 5.398 1 96.25 235 ALA B O 1
ATOM 4178 N N . ALA B 1 236 ? -21.781 1.508 6.801 1 94.62 236 ALA B N 1
ATOM 4179 C CA . ALA B 1 236 ? -21.578 2.352 7.977 1 94.62 236 ALA B CA 1
ATOM 4180 C C . ALA B 1 236 ? -20.094 2.621 8.219 1 94.62 236 ALA B C 1
ATOM 4182 O O . ALA B 1 236 ? -19.734 3.691 8.703 1 94.62 236 ALA B O 1
ATOM 4183 N N . LEU B 1 237 ? -19.281 1.688 7.828 1 95.5 237 LEU B N 1
ATOM 4184 C CA . LEU B 1 237 ? -17.844 1.823 8.039 1 95.5 237 LEU B CA 1
ATOM 4185 C C . LEU B 1 237 ? -17.203 2.586 6.887 1 95.5 237 LEU B C 1
ATOM 4187 O O . LEU B 1 237 ? -16 2.877 6.922 1 95.5 237 LEU B O 1
ATOM 4191 N N . GLY B 1 238 ? -17.984 2.84 5.875 1 95.12 238 GLY B N 1
ATOM 4192 C CA . GLY B 1 238 ? -17.5 3.576 4.727 1 95.12 238 GLY B CA 1
ATOM 4193 C C . GLY B 1 238 ? -16.812 2.691 3.701 1 95.12 238 GLY B C 1
ATOM 4194 O O . GLY B 1 238 ? -16.016 3.172 2.887 1 95.12 238 GLY B O 1
ATOM 4195 N N . GLY B 1 239 ? -16.984 1.375 3.75 1 98.12 239 GLY B N 1
ATOM 4196 C CA . GLY B 1 239 ? -16.375 0.473 2.779 1 98.12 239 GLY B CA 1
ATOM 4197 C C . GLY B 1 239 ? -16.125 -0.918 3.33 1 98.12 239 GLY B C 1
ATOM 4198 O O . GLY B 1 239 ? -16.516 -1.222 4.461 1 98.12 239 GLY B O 1
ATOM 4199 N N . VAL B 1 240 ? -15.484 -1.711 2.502 1 98.69 240 VAL B N 1
ATOM 4200 C CA . VAL B 1 240 ? -15.164 -3.076 2.902 1 98.69 240 VAL B CA 1
ATOM 4201 C C . VAL B 1 240 ? -13.781 -3.107 3.557 1 98.69 240 VAL B C 1
ATOM 4203 O O . VAL B 1 240 ? -12.945 -2.244 3.291 1 98.69 240 VAL B O 1
ATOM 4206 N N . ASP B 1 241 ? -13.5 -4.129 4.395 1 98.44 241 ASP B N 1
ATOM 4207 C CA . ASP B 1 241 ? -12.273 -4.23 5.172 1 98.44 241 ASP B CA 1
ATOM 4208 C C . ASP B 1 241 ? -11.086 -4.59 4.277 1 98.44 241 ASP B C 1
ATOM 4210 O O . ASP B 1 241 ? -9.992 -4.047 4.445 1 98.44 241 ASP B O 1
ATOM 4214 N N . HIS B 1 242 ? -11.312 -5.531 3.391 1 98.81 242 HIS B N 1
ATOM 4215 C CA . HIS B 1 242 ? -10.242 -6.031 2.527 1 98.81 242 HIS B CA 1
ATOM 4216 C C . HIS B 1 242 ? -10.711 -6.113 1.076 1 98.81 242 HIS B C 1
ATOM 4218 O O . HIS B 1 242 ? -11.867 -6.434 0.808 1 98.81 242 HIS B O 1
ATOM 4224 N N . VAL B 1 243 ? -9.82 -5.805 0.172 1 98.94 243 VAL B N 1
ATOM 4225 C CA . VAL B 1 243 ? -10.031 -6 -1.259 1 98.94 243 VAL B CA 1
ATOM 4226 C C . VAL B 1 243 ? -8.898 -6.84 -1.836 1 98.94 243 VAL B C 1
ATOM 4228 O O . VAL B 1 243 ? -7.723 -6.59 -1.553 1 98.94 243 VAL B O 1
ATOM 4231 N N . PHE B 1 244 ? -9.211 -7.848 -2.523 1 98.94 244 PHE B N 1
ATOM 4232 C CA . PHE B 1 244 ? -8.25 -8.625 -3.291 1 98.94 244 PHE B CA 1
ATOM 4233 C C . PHE B 1 244 ? -8.43 -8.398 -4.785 1 98.94 244 PHE B C 1
ATOM 4235 O O . PHE B 1 244 ? -9.492 -8.703 -5.344 1 98.94 244 PHE B O 1
ATOM 4242 N N . GLU B 1 245 ? -7.453 -7.832 -5.375 1 98.81 245 GLU B N 1
ATOM 4243 C CA . GLU B 1 245 ? -7.465 -7.613 -6.82 1 98.81 245 GLU B CA 1
ATOM 4244 C C . GLU B 1 245 ? -6.781 -8.758 -7.559 1 98.81 245 GLU B C 1
ATOM 4246 O O . GLU B 1 245 ? -5.555 -8.883 -7.516 1 98.81 245 GLU B O 1
ATOM 4251 N N . THR B 1 246 ? -7.551 -9.562 -8.211 1 98.56 246 THR B N 1
ATOM 4252 C CA . THR B 1 246 ? -7.043 -10.758 -8.867 1 98.56 246 THR B CA 1
ATOM 4253 C C . THR B 1 246 ? -7.363 -10.734 -10.359 1 98.56 246 THR B C 1
ATOM 4255 O O . THR B 1 246 ? -7.188 -11.734 -11.055 1 98.56 246 THR B O 1
ATOM 4258 N N . SER B 1 247 ? -7.797 -9.625 -10.898 1 97.06 247 SER B N 1
ATOM 4259 C CA . SER B 1 247 ? -8.289 -9.562 -12.273 1 97.06 247 SER B CA 1
ATOM 4260 C C . SER B 1 247 ? -7.211 -9.039 -13.219 1 97.06 247 SER B C 1
ATOM 4262 O O . SER B 1 247 ? -7.203 -9.375 -14.398 1 97.06 247 SER B O 1
ATOM 4264 N N . GLY B 1 248 ? -6.367 -8.164 -12.773 1 96.06 248 GLY B N 1
ATOM 4265 C CA . GLY B 1 248 ? -5.414 -7.473 -13.625 1 96.06 248 GLY B CA 1
ATOM 4266 C C . GLY B 1 248 ? -6.039 -6.352 -14.43 1 96.06 248 GLY B C 1
ATOM 4267 O O . GLY B 1 248 ? -5.445 -5.863 -15.398 1 96.06 248 GLY B O 1
ATOM 4268 N N . VAL B 1 249 ? -7.27 -5.973 -14.062 1 95.62 249 VAL B N 1
ATOM 4269 C CA . VAL B 1 249 ? -7.988 -4.914 -14.766 1 95.62 249 VAL B CA 1
ATOM 4270 C C . VAL B 1 249 ? -7.863 -3.604 -13.992 1 95.62 249 VAL B C 1
ATOM 4272 O O . VAL B 1 249 ? -8.312 -3.512 -12.844 1 95.62 249 VAL B O 1
ATOM 4275 N N . GLY B 1 250 ? -7.32 -2.561 -14.609 1 95.56 250 GLY B N 1
ATOM 4276 C CA . GLY B 1 250 ? -7.051 -1.29 -13.953 1 95.56 250 GLY B CA 1
ATOM 4277 C C . GLY B 1 250 ? -8.281 -0.672 -13.32 1 95.56 250 GLY B C 1
ATOM 4278 O O . GLY B 1 250 ? -8.242 -0.231 -12.172 1 95.56 250 GLY B O 1
ATOM 4279 N N . ALA B 1 251 ? -9.367 -0.672 -14.031 1 94.75 251 ALA B N 1
ATOM 4280 C CA . ALA B 1 251 ? -10.602 -0.064 -13.555 1 94.75 251 ALA B CA 1
ATOM 4281 C C . ALA B 1 251 ? -11.102 -0.763 -12.289 1 94.75 251 ALA B C 1
ATOM 4283 O O . ALA B 1 251 ? -11.68 -0.125 -11.406 1 94.75 251 ALA B O 1
ATOM 4284 N N . LEU B 1 252 ? -10.867 -2.021 -12.195 1 96.88 252 LEU B N 1
ATOM 4285 C CA . LEU B 1 252 ? -11.289 -2.766 -11.016 1 96.88 252 LEU B CA 1
ATOM 4286 C C . LEU B 1 252 ? -10.43 -2.418 -9.805 1 96.88 252 LEU B C 1
ATOM 4288 O O . LEU B 1 252 ? -10.93 -2.299 -8.688 1 96.88 252 LEU B O 1
ATOM 4292 N N . LEU B 1 253 ? -9.148 -2.309 -10.07 1 97.06 253 LEU B N 1
ATOM 4293 C CA . LEU B 1 253 ? -8.281 -1.881 -8.977 1 97.06 253 LEU B CA 1
ATOM 4294 C C . LEU B 1 253 ? -8.711 -0.514 -8.445 1 97.06 253 LEU B C 1
ATOM 4296 O O . LEU B 1 253 ? -8.797 -0.311 -7.234 1 97.06 253 LEU B O 1
ATOM 4300 N N . GLU B 1 254 ? -8.961 0.402 -9.352 1 95.94 254 GLU B N 1
ATOM 4301 C CA . GLU B 1 254 ? -9.43 1.729 -8.969 1 95.94 254 GLU B CA 1
ATOM 4302 C C . GLU B 1 254 ? -10.703 1.644 -8.133 1 95.94 254 GLU B C 1
ATOM 4304 O O . GLU B 1 254 ? -10.82 2.289 -7.09 1 95.94 254 GLU B O 1
ATOM 4309 N N . ALA B 1 255 ? -11.68 0.877 -8.578 1 96.94 255 ALA B N 1
ATOM 4310 C CA . ALA B 1 255 ? -12.93 0.69 -7.859 1 96.94 255 ALA B CA 1
ATOM 4311 C C . ALA B 1 255 ? -12.695 0.039 -6.5 1 96.94 255 ALA B C 1
ATOM 4313 O O . ALA B 1 255 ? -13.375 0.362 -5.52 1 96.94 255 ALA B O 1
ATOM 4314 N N . GLY B 1 256 ? -11.781 -0.923 -6.496 1 98 256 GLY B N 1
ATOM 4315 C CA . GLY B 1 256 ? -11.445 -1.59 -5.246 1 98 256 GLY B CA 1
ATOM 4316 C C . GLY B 1 256 ? -10.875 -0.648 -4.199 1 98 256 GLY B C 1
ATOM 4317 O O . GLY B 1 256 ? -11.266 -0.706 -3.031 1 98 256 GLY B O 1
ATOM 4318 N N . ILE B 1 257 ? -9.977 0.203 -4.59 1 97.69 257 ILE B N 1
ATOM 4319 C CA . ILE B 1 257 ? -9.398 1.193 -3.686 1 97.69 257 ILE B CA 1
ATOM 4320 C C . ILE B 1 257 ? -10.508 2.109 -3.158 1 97.69 257 ILE B C 1
ATOM 4322 O O . ILE B 1 257 ? -10.57 2.387 -1.959 1 97.69 257 ILE B O 1
ATOM 4326 N N . ALA B 1 258 ? -11.375 2.508 -4.043 1 97.56 258 ALA B N 1
ATOM 4327 C CA . ALA B 1 258 ? -12.484 3.381 -3.668 1 97.56 258 ALA B CA 1
ATOM 4328 C C . ALA B 1 258 ? -13.445 2.668 -2.721 1 97.56 258 ALA B C 1
ATOM 4330 O O . ALA B 1 258 ? -14.039 3.295 -1.843 1 97.56 258 ALA B O 1
ATOM 4331 N N . ALA B 1 259 ? -13.562 1.353 -2.818 1 98.44 259 ALA B N 1
ATOM 4332 C CA . ALA B 1 259 ? -14.523 0.569 -2.049 1 98.44 259 ALA B CA 1
ATOM 4333 C C . ALA B 1 259 ? -13.969 0.219 -0.67 1 98.44 259 ALA B C 1
ATOM 4335 O O . ALA B 1 259 ? -14.711 -0.211 0.214 1 98.44 259 ALA B O 1
ATOM 4336 N N . ALA B 1 260 ? -12.68 0.273 -0.509 1 98.44 260 ALA B N 1
ATOM 4337 C CA . ALA B 1 260 ? -12.078 -0.043 0.783 1 98.44 260 ALA B CA 1
ATOM 4338 C C . ALA B 1 260 ? -12.453 1 1.833 1 98.44 260 ALA B C 1
ATOM 4340 O O . ALA B 1 260 ? -12.484 2.197 1.541 1 98.44 260 ALA B O 1
ATOM 4341 N N . ARG B 1 261 ? -12.719 0.6 3.043 1 97.88 261 ARG B N 1
ATOM 4342 C CA . ARG B 1 261 ? -13.039 1.528 4.121 1 97.88 261 ARG B CA 1
ATOM 4343 C C . ARG B 1 261 ? -11.797 2.291 4.574 1 97.88 261 ARG B C 1
ATOM 4345 O O . ARG B 1 261 ? -10.672 1.885 4.285 1 97.88 261 ARG B O 1
ATOM 4352 N N . PRO B 1 262 ? -11.992 3.434 5.293 1 97.44 262 PRO B N 1
ATOM 4353 C CA . PRO B 1 262 ? -10.82 4.055 5.93 1 97.44 262 PRO B CA 1
ATOM 4354 C C . PRO B 1 262 ? -10.023 3.074 6.781 1 97.44 262 PRO B C 1
ATOM 4356 O O . PRO B 1 262 ? -10.594 2.377 7.625 1 97.44 262 PRO B O 1
ATOM 4359 N N . GLY B 1 263 ? -8.703 3.047 6.484 1 96.94 263 GLY B N 1
ATOM 4360 C CA . GLY B 1 263 ? -7.84 2.105 7.184 1 96.94 263 GLY B CA 1
ATOM 4361 C C . GLY B 1 263 ? -7.883 0.707 6.594 1 96.94 263 GLY B C 1
ATOM 4362 O O . GLY B 1 263 ? -7.27 -0.218 7.133 1 96.94 263 GLY B O 1
ATOM 4363 N N . GLY B 1 264 ? -8.617 0.528 5.492 1 97.69 264 GLY B N 1
ATOM 4364 C CA . GLY B 1 264 ? -8.766 -0.782 4.875 1 97.69 264 GLY B CA 1
ATOM 4365 C C . GLY B 1 264 ? -7.527 -1.225 4.121 1 97.69 264 GLY B C 1
ATOM 4366 O O . GLY B 1 264 ? -6.551 -0.477 4.02 1 97.69 264 GLY B O 1
ATOM 4367 N N . THR B 1 265 ? -7.559 -2.486 3.58 1 98.56 265 THR B N 1
ATOM 4368 C CA . THR B 1 265 ? -6.418 -3.088 2.9 1 98.56 265 THR B CA 1
ATOM 4369 C C . THR B 1 265 ? -6.805 -3.549 1.497 1 98.56 265 THR B C 1
ATOM 4371 O O . THR B 1 265 ? -7.859 -4.156 1.309 1 98.56 265 THR B O 1
ATOM 4374 N N . VAL B 1 266 ? -5.988 -3.197 0.547 1 98.69 266 VAL B N 1
ATOM 4375 C CA . VAL B 1 266 ? -6.121 -3.654 -0.832 1 98.69 266 VAL B CA 1
ATOM 4376 C C . VAL B 1 266 ? -4.895 -4.469 -1.229 1 98.69 266 VAL B C 1
ATOM 4378 O O . VAL B 1 266 ? -3.764 -3.986 -1.135 1 98.69 266 VAL B O 1
ATOM 4381 N N . ARG B 1 267 ? -5.07 -5.691 -1.595 1 98.81 267 ARG B N 1
ATOM 4382 C CA . ARG B 1 267 ? -4 -6.602 -1.992 1 98.81 267 ARG B CA 1
ATOM 4383 C C . ARG B 1 267 ? -4.047 -6.875 -3.492 1 98.81 267 ARG B C 1
ATOM 4385 O O . ARG B 1 267 ? -5.051 -7.371 -4.008 1 98.81 267 ARG B O 1
ATOM 4392 N N . VAL B 1 268 ? -2.996 -6.504 -4.168 1 98.69 268 VAL B N 1
ATOM 4393 C CA . VAL B 1 268 ? -2.889 -6.785 -5.594 1 98.69 268 VAL B CA 1
ATOM 4394 C C . VAL B 1 268 ? -2.176 -8.117 -5.805 1 98.69 268 VAL B C 1
ATOM 4396 O O . VAL B 1 268 ? -1.013 -8.273 -5.43 1 98.69 268 VAL B O 1
ATOM 4399 N N . VAL B 1 269 ? -2.863 -9.016 -6.434 1 98.31 269 VAL B N 1
ATOM 4400 C CA . VAL B 1 269 ? -2.33 -10.352 -6.668 1 98.31 269 VAL B CA 1
ATOM 4401 C C . VAL B 1 269 ? -2.07 -10.547 -8.156 1 98.31 269 VAL B C 1
ATOM 4403 O O . VAL B 1 269 ? -1.11 -11.219 -8.547 1 98.31 269 VAL B O 1
ATOM 4406 N N . ALA B 1 270 ? -2.877 -9.922 -8.969 1 96.38 270 ALA B N 1
ATOM 4407 C CA . ALA B 1 270 ? -2.832 -10.125 -10.414 1 96.38 270 ALA B CA 1
ATOM 4408 C C . ALA B 1 270 ? -1.649 -9.391 -11.031 1 96.38 270 ALA B C 1
ATOM 4410 O O . ALA B 1 270 ? -1.179 -8.391 -10.492 1 96.38 270 ALA B O 1
ATOM 4411 N N . LEU B 1 271 ? -1.24 -9.906 -12.148 1 89.62 271 LEU B N 1
ATOM 4412 C CA . LEU B 1 271 ? -0.239 -9.25 -12.984 1 89.62 271 LEU B CA 1
ATOM 4413 C C . LEU B 1 271 ? -0.891 -8.258 -13.93 1 89.62 271 LEU B C 1
ATOM 4415 O O . LEU B 1 271 ? -1.608 -8.648 -14.852 1 89.62 271 LEU B O 1
ATOM 4419 N N . HIS B 1 272 ? -0.627 -7.016 -13.703 1 92.31 272 HIS B N 1
ATOM 4420 C CA . HIS B 1 272 ? -1.165 -5.988 -14.586 1 92.31 272 HIS B CA 1
ATOM 4421 C C . HIS B 1 272 ? -0.252 -5.762 -15.789 1 92.31 272 HIS B C 1
ATOM 4423 O O . HIS B 1 272 ? 0.973 -5.754 -15.648 1 92.31 272 HIS B O 1
ATOM 4429 N N . ALA B 1 273 ? -0.835 -5.613 -16.922 1 87.75 273 ALA B N 1
ATOM 4430 C CA . ALA B 1 273 ? -0.079 -5.461 -18.172 1 87.75 273 ALA B CA 1
ATOM 4431 C C . ALA B 1 273 ? 0.432 -4.031 -18.328 1 87.75 273 ALA B C 1
ATOM 4433 O O . ALA B 1 273 ? 1.421 -3.791 -19.031 1 87.75 273 ALA B O 1
ATOM 4434 N N . GLN B 1 274 ? -0.291 -3.1 -17.781 1 91.06 274 GLN B N 1
ATOM 4435 C CA . GLN B 1 274 ? 0.018 -1.678 -17.875 1 91.06 274 GLN B CA 1
ATOM 4436 C C . GLN B 1 274 ? -0.112 -0.982 -16.531 1 91.06 274 GLN B C 1
ATOM 4438 O O . GLN B 1 274 ? -0.808 -1.472 -15.641 1 91.06 274 GLN B O 1
ATOM 4443 N N . PRO B 1 275 ? 0.615 0.127 -16.422 1 93.38 275 PRO B N 1
ATOM 4444 C CA . PRO B 1 275 ? 0.403 0.907 -15.195 1 93.38 275 PRO B CA 1
ATOM 4445 C C . PRO B 1 275 ? -1.054 1.325 -15.008 1 93.38 275 PRO B C 1
ATOM 4447 O O . PRO B 1 275 ? -1.779 1.506 -15.992 1 93.38 275 PRO B O 1
ATOM 4450 N N . VAL B 1 276 ? -1.416 1.435 -13.805 1 94.69 276 VAL B N 1
ATOM 4451 C CA . VAL B 1 276 ? -2.791 1.783 -13.461 1 94.69 276 VAL B CA 1
ATOM 4452 C C . VAL B 1 276 ? -2.828 3.168 -12.82 1 94.69 276 VAL B C 1
ATOM 4454 O O . VAL B 1 276 ? -1.971 3.502 -12 1 94.69 276 VAL B O 1
ATOM 4457 N N . PRO B 1 277 ? -3.793 3.969 -13.219 1 93.75 277 PRO B N 1
ATOM 4458 C CA . PRO B 1 277 ? -3.918 5.242 -12.508 1 93.75 277 PRO B CA 1
ATOM 4459 C C . PRO B 1 277 ? -4.25 5.066 -11.031 1 93.75 277 PRO B C 1
ATOM 4461 O O . PRO B 1 277 ? -5.238 4.41 -10.695 1 93.75 277 PRO B O 1
ATOM 4464 N N . LEU B 1 278 ? -3.438 5.57 -10.195 1 94.62 278 LEU B N 1
ATOM 4465 C CA . LEU B 1 278 ? -3.611 5.512 -8.742 1 94.62 278 LEU B CA 1
ATOM 4466 C C . LEU B 1 278 ? -4.168 6.828 -8.211 1 94.62 278 LEU B C 1
ATOM 4468 O O . LEU B 1 278 ? -3.566 7.887 -8.406 1 94.62 278 LEU B O 1
ATOM 4472 N N . ASP B 1 279 ? -5.293 6.789 -7.633 1 93.81 279 ASP B N 1
ATOM 4473 C CA . ASP B 1 279 ? -5.793 7.934 -6.879 1 93.81 279 ASP B CA 1
ATOM 4474 C C . ASP B 1 279 ? -5.086 8.055 -5.531 1 93.81 279 ASP B C 1
ATOM 4476 O O . ASP B 1 279 ? -5.574 7.543 -4.52 1 93.81 279 ASP B O 1
ATOM 4480 N N . ALA B 1 280 ? -4.004 8.789 -5.48 1 92.62 280 ALA B N 1
ATOM 4481 C CA . ALA B 1 280 ? -3.207 8.93 -4.266 1 92.62 280 ALA B CA 1
ATOM 4482 C C . ALA B 1 280 ? -3.971 9.703 -3.195 1 92.62 280 ALA B C 1
ATOM 4484 O O . ALA B 1 280 ? -3.711 9.539 -2 1 92.62 280 ALA B O 1
ATOM 4485 N N . GLY B 1 281 ? -4.883 10.586 -3.605 1 91.56 281 GLY B N 1
ATOM 4486 C CA . GLY B 1 281 ? -5.727 11.289 -2.654 1 91.56 281 GLY B CA 1
ATOM 4487 C C . GLY B 1 281 ? -6.59 10.359 -1.822 1 91.56 281 GLY B C 1
ATOM 4488 O O . GLY B 1 281 ? -6.711 10.539 -0.608 1 91.56 281 GLY B O 1
ATOM 4489 N N . ALA B 1 282 ? -7.148 9.328 -2.514 1 91.94 282 ALA B N 1
ATOM 4490 C CA . ALA B 1 282 ? -7.949 8.328 -1.803 1 91.94 282 ALA B CA 1
ATOM 4491 C C . ALA B 1 282 ? -7.082 7.5 -0.862 1 91.94 282 ALA B C 1
ATOM 4493 O O . ALA B 1 282 ? -7.496 7.18 0.255 1 91.94 282 ALA B O 1
ATOM 4494 N N . LEU B 1 283 ? -5.91 7.191 -1.311 1 96.5 283 LEU B N 1
ATOM 4495 C CA . LEU B 1 283 ? -4.977 6.414 -0.504 1 96.5 283 LEU B CA 1
ATOM 4496 C C . LEU B 1 283 ? -4.641 7.145 0.792 1 96.5 283 LEU B C 1
ATOM 4498 O O . LEU B 1 283 ? -4.676 6.551 1.871 1 96.5 283 LEU B O 1
ATOM 4502 N N . VAL B 1 284 ? -4.332 8.398 0.682 1 97.12 284 VAL B N 1
ATOM 4503 C CA . VAL B 1 284 ? -3.947 9.203 1.837 1 97.12 284 VAL B CA 1
ATOM 4504 C C . VAL B 1 284 ? -5.176 9.5 2.691 1 97.12 284 VAL B C 1
ATOM 4506 O O . VAL B 1 284 ? -5.16 9.289 3.908 1 97.12 284 VAL B O 1
ATOM 4509 N N . GLY B 1 285 ? -6.27 9.961 2.057 1 95.75 285 GLY B N 1
ATOM 4510 C CA . GLY B 1 285 ? -7.469 10.367 2.771 1 95.75 285 GLY B CA 1
ATOM 4511 C C . GLY B 1 285 ? -8.047 9.266 3.641 1 95.75 285 GLY B C 1
ATOM 4512 O O . GLY B 1 285 ? -8.539 9.531 4.742 1 95.75 285 GLY B O 1
ATOM 4513 N N . LYS B 1 286 ? -7.938 8.023 3.164 1 96.81 286 LYS B N 1
ATOM 4514 C CA . LYS B 1 286 ? -8.484 6.887 3.895 1 96.81 286 LYS B CA 1
ATOM 4515 C C . LYS B 1 286 ? -7.383 6.098 4.598 1 96.81 286 LYS B C 1
ATOM 4517 O O . LYS B 1 286 ? -7.652 5.082 5.242 1 96.81 286 LYS B O 1
ATOM 4522 N N . GLU B 1 287 ? -6.156 6.598 4.406 1 98.12 287 GLU B N 1
ATOM 4523 C CA . GLU B 1 287 ? -5.008 5.883 4.957 1 98.12 287 GLU B CA 1
ATOM 4524 C C . GLU B 1 287 ? -5.078 4.395 4.621 1 98.12 287 GLU B C 1
ATOM 4526 O O . GLU B 1 287 ? -4.957 3.547 5.508 1 98.12 287 GLU B O 1
ATOM 4531 N N . ILE B 1 288 ? -5.258 4.117 3.377 1 98 288 ILE B N 1
ATOM 4532 C CA . ILE B 1 288 ? -5.363 2.756 2.855 1 98 288 ILE B CA 1
ATOM 4533 C C . ILE B 1 288 ? -3.979 2.109 2.816 1 98 288 ILE B C 1
ATOM 4535 O O . ILE B 1 288 ? -2.982 2.779 2.539 1 98 288 ILE B O 1
ATOM 4539 N N . THR B 1 289 ? -3.891 0.796 3.119 1 98.19 289 THR B N 1
ATOM 4540 C CA . THR B 1 289 ? -2.715 -0.015 2.824 1 98.19 289 THR B CA 1
ATOM 4541 C C . THR B 1 289 ? -2.898 -0.779 1.516 1 98.19 289 THR B C 1
ATOM 4543 O O . THR B 1 289 ? -3.766 -1.65 1.416 1 98.19 289 THR B O 1
ATOM 4546 N N . LEU B 1 290 ? -2.213 -0.378 0.549 1 98.44 290 LEU B N 1
ATOM 4547 C CA . LEU B 1 290 ? -2.143 -1.071 -0.733 1 98.44 290 LEU B CA 1
ATOM 4548 C C . LEU B 1 290 ? -0.863 -1.896 -0.835 1 98.44 290 LEU B C 1
ATOM 4550 O O . LEU B 1 290 ? 0.228 -1.393 -0.559 1 98.44 290 LEU B O 1
ATOM 4554 N N . GLY B 1 291 ? -0.954 -3.146 -1.151 1 97.75 291 GLY B N 1
ATOM 4555 C CA . GLY B 1 291 ? 0.239 -3.977 -1.208 1 97.75 291 GLY B CA 1
ATOM 4556 C C . GLY B 1 291 ? 0.171 -5.047 -2.281 1 97.75 291 GLY B C 1
ATOM 4557 O O . GLY B 1 291 ? -0.917 -5.48 -2.668 1 97.75 291 GLY B O 1
ATOM 4558 N N . GLY B 1 292 ? 1.315 -5.434 -2.705 1 98.12 292 GLY B N 1
ATOM 4559 C CA . GLY B 1 292 ? 1.409 -6.562 -3.619 1 98.12 292 GLY B CA 1
ATOM 4560 C C . GLY B 1 292 ? 1.554 -7.895 -2.908 1 98.12 292 GLY B C 1
ATOM 4561 O O . GLY B 1 292 ? 1.899 -7.941 -1.726 1 98.12 292 GLY B O 1
ATOM 4562 N N . SER B 1 293 ? 1.207 -8.93 -3.574 1 98.31 293 SER B N 1
ATOM 4563 C CA . SER B 1 293 ? 1.444 -10.305 -3.146 1 98.31 293 SER B CA 1
ATOM 4564 C C . SER B 1 293 ? 2.225 -11.086 -4.199 1 98.31 293 SER B C 1
ATOM 4566 O O . SER B 1 293 ? 1.786 -11.195 -5.348 1 98.31 293 SER B O 1
ATOM 4568 N N . ASN B 1 294 ? 3.342 -11.594 -3.822 1 97.62 294 ASN B N 1
ATOM 4569 C CA . ASN B 1 294 ? 4.215 -12.297 -4.754 1 97.62 294 ASN B CA 1
ATOM 4570 C C . ASN B 1 294 ? 4.258 -13.789 -4.461 1 97.62 294 ASN B C 1
ATOM 4572 O O . ASN B 1 294 ? 4.855 -14.219 -3.473 1 97.62 294 ASN B O 1
ATOM 4576 N N . CYS B 1 295 ? 3.699 -14.516 -5.289 1 97.06 295 CYS B N 1
ATOM 4577 C CA . CYS B 1 295 ? 3.762 -15.977 -5.273 1 97.06 295 CYS B CA 1
ATOM 4578 C C . CYS B 1 295 ? 3.371 -16.516 -3.908 1 97.06 295 CYS B C 1
ATOM 4580 O O . CYS B 1 295 ? 2.219 -16.391 -3.49 1 97.06 295 CYS B O 1
ATOM 4582 N N . TYR B 1 296 ? 4.309 -17.25 -3.27 1 96.94 296 TYR B N 1
ATOM 4583 C CA . TYR B 1 296 ? 4.152 -17.938 -1.999 1 96.94 296 TYR B CA 1
ATOM 4584 C C . TYR B 1 296 ? 5.508 -18.328 -1.412 1 96.94 296 TYR B C 1
ATOM 4586 O O . TYR B 1 296 ? 6.535 -18.203 -2.082 1 96.94 296 TYR B O 1
ATOM 4594 N N . HIS B 1 297 ? 5.457 -18.594 -0.067 1 89.88 297 HIS B N 1
ATOM 4595 C CA . HIS B 1 297 ? 6.695 -19.016 0.583 1 89.88 297 HIS B CA 1
ATOM 4596 C C . HIS B 1 297 ? 6.582 -20.438 1.13 1 89.88 297 HIS B C 1
ATOM 4598 O O . HIS B 1 297 ? 7.16 -21.375 0.57 1 89.88 297 HIS B O 1
ATOM 4604 N N . ASP B 1 298 ? 5.773 -20.703 2.057 1 90.75 298 ASP B N 1
ATOM 4605 C CA . ASP B 1 298 ? 5.648 -22 2.699 1 90.75 298 ASP B CA 1
ATOM 4606 C C . ASP B 1 298 ? 4.191 -22.453 2.734 1 90.75 298 ASP B C 1
ATOM 4608 O O . ASP B 1 298 ? 3.818 -23.297 3.557 1 90.75 298 ASP B O 1
ATOM 4612 N N . GLU B 1 299 ? 3.447 -22 1.817 1 97.69 299 GLU B N 1
ATOM 4613 C CA . GLU B 1 299 ? 2.002 -22.203 1.887 1 97.69 299 GLU B CA 1
ATOM 4614 C C . GLU B 1 299 ? 1.611 -23.578 1.364 1 97.69 299 GLU B C 1
ATOM 4616 O O . GLU B 1 299 ? 0.49 -24.031 1.59 1 97.69 299 GLU B O 1
ATOM 4621 N N . PHE B 1 300 ? 2.484 -24.281 0.637 1 98.38 300 PHE B N 1
ATOM 4622 C CA . PHE B 1 300 ? 2.133 -25.531 -0.009 1 98.38 300 PHE B CA 1
ATOM 4623 C C . PHE B 1 300 ? 1.638 -26.547 1.015 1 98.38 300 PHE B C 1
ATOM 4625 O O . PHE B 1 300 ? 0.601 -27.188 0.815 1 98.38 300 PHE B O 1
ATOM 4632 N N . ALA B 1 301 ? 2.346 -26.688 2.104 1 97.88 301 ALA B N 1
ATOM 4633 C CA . ALA B 1 301 ? 1.979 -27.672 3.121 1 97.88 301 ALA B CA 1
ATOM 4634 C C . ALA B 1 301 ? 0.59 -27.375 3.686 1 97.88 301 ALA B C 1
ATOM 4636 O O . ALA B 1 301 ? -0.209 -28.297 3.883 1 97.88 301 ALA B O 1
ATOM 4637 N N . GLU B 1 302 ? 0.362 -26.141 3.957 1 98.06 302 GLU B N 1
ATOM 4638 C CA . GLU B 1 302 ? -0.935 -25.766 4.512 1 98.06 302 GLU B CA 1
ATOM 4639 C C . GLU B 1 302 ? -2.055 -25.984 3.5 1 98.06 302 GLU B C 1
ATOM 4641 O O . GLU B 1 302 ? -3.146 -26.438 3.865 1 98.06 302 GLU B O 1
ATOM 4646 N N . VAL B 1 303 ? -1.826 -25.672 2.262 1 98.75 303 VAL B N 1
ATOM 4647 C CA . VAL B 1 303 ? -2.818 -25.906 1.219 1 98.75 303 VAL B CA 1
ATOM 4648 C C . VAL B 1 303 ? -3.137 -27.406 1.143 1 98.75 303 VAL B C 1
ATOM 4650 O O . VAL B 1 303 ? -4.305 -27.797 1.079 1 98.75 303 VAL B O 1
ATOM 4653 N N . LEU B 1 304 ? -2.107 -28.234 1.154 1 98.62 304 LEU B N 1
ATOM 4654 C CA . LEU B 1 304 ? -2.299 -29.688 1.093 1 98.62 304 LEU B CA 1
ATOM 4655 C C . LEU B 1 304 ? -3.131 -30.172 2.271 1 98.62 304 LEU B C 1
ATOM 4657 O O . LEU B 1 304 ? -3.98 -31.047 2.115 1 98.62 304 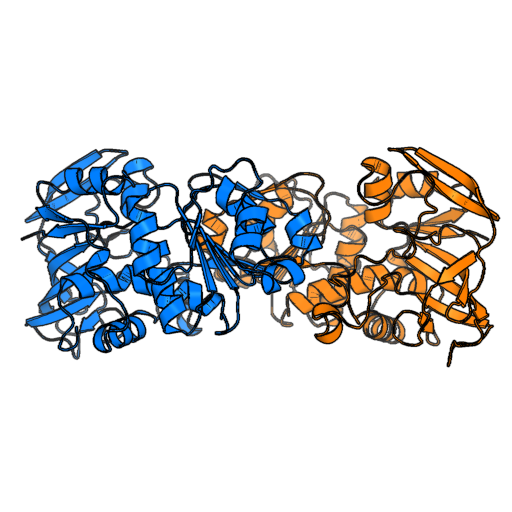LEU B O 1
ATOM 4661 N N . GLU B 1 305 ? -2.869 -29.609 3.396 1 98.12 305 GLU B N 1
ATOM 4662 C CA . GLU B 1 305 ? -3.65 -29.969 4.574 1 98.12 305 GLU B CA 1
ATOM 4663 C C . GLU B 1 305 ? -5.117 -29.578 4.406 1 98.12 305 GLU B C 1
ATOM 4665 O O . GLU B 1 305 ? -6.012 -30.359 4.746 1 98.12 305 GLU B O 1
ATOM 4670 N N . LEU B 1 306 ? -5.359 -28.406 3.908 1 98.31 306 LEU B N 1
ATOM 4671 C CA . LEU B 1 306 ? -6.727 -27.953 3.666 1 98.31 306 LEU B CA 1
ATOM 4672 C C . LEU B 1 306 ? -7.422 -28.859 2.652 1 98.31 306 LEU B C 1
ATOM 4674 O O . LEU B 1 306 ? -8.602 -29.172 2.805 1 98.31 306 LEU B O 1
ATOM 4678 N N . MET B 1 307 ? -6.719 -29.266 1.612 1 98.19 307 MET B N 1
ATOM 4679 C CA . MET B 1 307 ? -7.27 -30.172 0.614 1 98.19 307 MET B CA 1
ATOM 4680 C C . MET B 1 307 ? -7.582 -31.531 1.232 1 98.19 307 MET B C 1
ATOM 4682 O O . MET B 1 307 ? -8.641 -32.094 0.971 1 98.19 307 MET B O 1
ATOM 4686 N N . ARG B 1 308 ? -6.66 -32 2.051 1 97.69 308 ARG B N 1
ATOM 4687 C CA . ARG B 1 308 ? -6.848 -33.281 2.725 1 97.69 308 ARG B CA 1
ATOM 4688 C C . ARG B 1 308 ? -8.094 -33.25 3.6 1 97.69 308 ARG B C 1
ATOM 4690 O O . ARG B 1 308 ? -8.828 -34.25 3.672 1 97.69 308 ARG B O 1
ATOM 4697 N N . GLN B 1 309 ? -8.352 -32.125 4.219 1 97.25 309 GLN B N 1
ATOM 4698 C CA . GLN B 1 309 ? -9.5 -31.953 5.102 1 97.25 309 GLN B CA 1
ATOM 4699 C C . GLN B 1 309 ? -10.789 -31.797 4.301 1 97.25 309 GLN B C 1
ATOM 4701 O O . GLN B 1 309 ? -11.883 -31.812 4.871 1 97.25 309 GLN B O 1
ATOM 4706 N N . GLY B 1 310 ? -10.695 -31.562 3.076 1 96.44 310 GLY B N 1
ATOM 4707 C CA . GLY B 1 310 ? -11.859 -31.469 2.207 1 96.44 310 GLY B CA 1
ATOM 4708 C C . GLY B 1 310 ? -12.508 -30.094 2.227 1 96.44 310 GLY B C 1
ATOM 4709 O O . GLY B 1 310 ? -13.672 -29.938 1.86 1 96.44 310 GLY B O 1
ATOM 4710 N N . VAL B 1 311 ? -11.766 -29.078 2.615 1 96 311 VAL B N 1
ATOM 4711 C CA . VAL B 1 311 ? -12.359 -27.75 2.766 1 96 311 VAL B CA 1
ATOM 4712 C C . VAL B 1 311 ? -12.188 -26.953 1.475 1 96 311 VAL B C 1
ATOM 4714 O O . VAL B 1 311 ? -12.859 -25.953 1.268 1 96 311 VAL B O 1
ATOM 4717 N N . LEU B 1 312 ? -11.344 -27.375 0.594 1 98.25 312 LEU B N 1
ATOM 4718 C CA . LEU B 1 312 ? -11.172 -26.734 -0.712 1 98.25 312 LEU B CA 1
ATOM 4719 C C . LEU B 1 312 ? -11.75 -27.609 -1.816 1 98.25 312 LEU B C 1
ATOM 4721 O O . LEU B 1 312 ? -11.344 -28.766 -1.984 1 98.25 312 LEU B O 1
ATOM 4725 N N . ALA B 1 313 ? -12.734 -27.078 -2.482 1 98.19 313 ALA B N 1
ATOM 4726 C CA . ALA B 1 313 ? -13.273 -27.75 -3.666 1 98.19 313 ALA B CA 1
ATOM 4727 C C . ALA B 1 313 ? -12.461 -27.391 -4.91 1 98.19 313 ALA B C 1
ATOM 4729 O O . ALA B 1 313 ? -12.711 -26.375 -5.559 1 98.19 313 ALA B O 1
ATOM 4730 N N . THR B 1 314 ? -11.609 -28.281 -5.328 1 98.19 314 THR B N 1
ATOM 4731 C CA . THR B 1 314 ? -10.656 -27.953 -6.383 1 98.19 314 THR B CA 1
ATOM 4732 C C . THR B 1 314 ? -11.203 -28.359 -7.75 1 98.19 314 THR B C 1
ATOM 4734 O O . THR B 1 314 ? -11 -27.656 -8.742 1 98.19 314 THR B O 1
ATOM 4737 N N . SER B 1 315 ? -11.969 -29.391 -7.785 1 97.81 315 SER B N 1
ATOM 4738 C CA . SER B 1 315 ? -12.414 -29.969 -9.047 1 97.81 315 SER B CA 1
ATOM 4739 C C . SER B 1 315 ? -13.273 -28.984 -9.836 1 97.81 315 SER B C 1
ATOM 4741 O O . SER B 1 315 ? -13.18 -28.922 -11.062 1 97.81 315 SER B O 1
ATOM 4743 N N . PRO B 1 316 ? -14.148 -28.172 -9.156 1 98.12 316 PRO B N 1
ATOM 4744 C CA . PRO B 1 316 ? -14.984 -27.25 -9.906 1 98.12 316 PRO B CA 1
ATOM 4745 C C . PRO B 1 316 ? -14.172 -26.203 -10.68 1 98.12 316 PRO B C 1
ATOM 4747 O O . PRO B 1 316 ? -14.688 -25.578 -11.609 1 98.12 316 PRO B O 1
ATOM 4750 N N . LEU B 1 317 ? -12.93 -25.969 -10.289 1 98.31 317 LEU B N 1
ATOM 4751 C CA . LEU B 1 317 ? -12.109 -24.984 -10.984 1 98.31 317 LEU B CA 1
ATOM 4752 C C . LEU B 1 317 ? -11.672 -25.516 -12.344 1 98.31 317 LEU B C 1
ATOM 4754 O O . LEU B 1 317 ? -11.32 -24.734 -13.234 1 98.31 317 LEU B O 1
ATOM 4758 N N . VAL B 1 318 ? -11.578 -26.812 -12.484 1 98.62 318 VAL B N 1
ATOM 4759 C CA . VAL B 1 318 ? -11.031 -27.438 -13.695 1 98.62 318 VAL B CA 1
ATOM 4760 C C . VAL B 1 318 ? -12.117 -27.531 -14.758 1 98.62 318 VAL B C 1
ATOM 4762 O O . VAL B 1 318 ? -13.039 -28.344 -14.641 1 98.62 318 VAL B O 1
ATOM 4765 N N . SER B 1 319 ? -11.977 -26.75 -15.758 1 98.38 319 SER B N 1
ATOM 4766 C CA . SER B 1 319 ? -12.977 -26.703 -16.812 1 98.38 319 SER B CA 1
ATOM 4767 C C . SER B 1 319 ? -12.68 -27.719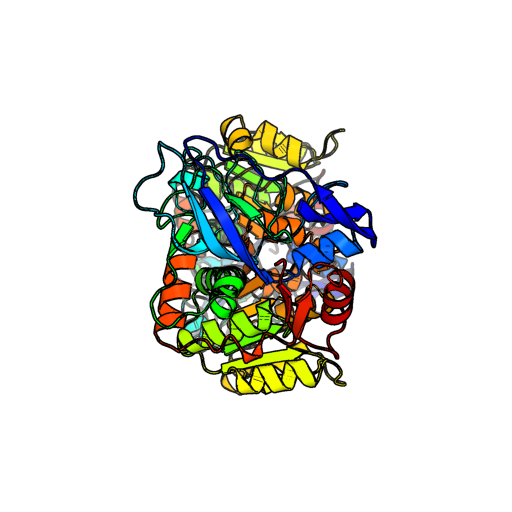 -17.922 1 98.38 319 SER B C 1
ATOM 4769 O O . SER B 1 319 ? -13.562 -28.078 -18.688 1 98.38 319 SER B O 1
ATOM 4771 N N . GLY B 1 320 ? -11.43 -28.125 -17.969 1 98.12 320 GLY B N 1
ATOM 4772 C CA . GLY B 1 320 ? -11.07 -29.094 -18.984 1 98.12 320 GLY B CA 1
ATOM 4773 C C . GLY B 1 320 ? -9.625 -29.562 -18.891 1 98.12 320 GLY B C 1
ATOM 4774 O O . GLY B 1 320 ? -8.797 -28.891 -18.281 1 98.12 320 GLY B O 1
ATOM 4775 N N . VAL B 1 321 ? -9.391 -30.734 -19.438 1 98.5 321 VAL B N 1
ATOM 4776 C CA . VAL B 1 321 ? -8.055 -31.297 -19.578 1 98.5 321 VAL B CA 1
ATOM 4777 C C . VAL B 1 321 ? -7.758 -31.562 -21.047 1 98.5 321 VAL B C 1
ATOM 4779 O O . VAL B 1 321 ? -8.57 -32.156 -21.766 1 98.5 321 VAL B O 1
ATOM 4782 N N . VAL B 1 322 ? -6.66 -31.016 -21.547 1 98.5 322 VAL B N 1
ATOM 4783 C CA . VAL B 1 322 ? -6.281 -31.219 -22.938 1 98.5 322 VAL B CA 1
ATOM 4784 C C . VAL B 1 322 ? -4.988 -32.031 -23 1 98.5 322 VAL B C 1
ATOM 4786 O O . VAL B 1 322 ? -4.195 -32.031 -22.062 1 98.5 322 VAL B O 1
ATOM 4789 N N . ALA B 1 323 ? -4.805 -32.688 -24.125 1 98.38 323 ALA B N 1
ATOM 4790 C CA . ALA B 1 323 ? -3.537 -33.375 -24.375 1 98.38 323 ALA B CA 1
ATOM 4791 C C . ALA B 1 323 ? -2.428 -32.375 -24.688 1 98.38 323 ALA B C 1
ATOM 4793 O O . ALA B 1 323 ? -2.703 -31.219 -25.047 1 98.38 323 ALA B O 1
ATOM 4794 N N . LEU B 1 324 ? -1.222 -32.812 -24.453 1 98.38 324 LEU B N 1
ATOM 4795 C CA . LEU B 1 324 ? -0.058 -31.953 -24.688 1 98.38 324 LEU B CA 1
ATOM 4796 C C . LEU B 1 324 ? -0.09 -31.359 -26.094 1 98.38 324 LEU B C 1
ATOM 4798 O O . LEU B 1 324 ? 0.21 -30.172 -26.266 1 98.38 324 LEU B O 1
ATOM 4802 N N . GLU B 1 325 ? -0.503 -32.156 -27.078 1 97.19 325 GLU B N 1
ATOM 4803 C CA . GLU B 1 325 ? -0.519 -31.734 -28.469 1 97.19 325 GLU B CA 1
ATOM 4804 C C . GLU B 1 325 ? -1.563 -30.641 -28.719 1 97.19 325 GLU B C 1
ATOM 4806 O O . GLU B 1 325 ? -1.487 -29.906 -29.703 1 97.19 325 GLU B O 1
ATOM 4811 N N . ASP B 1 326 ? -2.521 -30.594 -27.812 1 97.25 326 ASP B N 1
ATOM 4812 C CA . ASP B 1 326 ? -3.611 -29.625 -27.953 1 97.25 326 ASP B CA 1
ATOM 4813 C C . ASP B 1 326 ? -3.469 -28.5 -26.938 1 97.25 326 ASP B C 1
ATOM 4815 O O . ASP B 1 326 ? -4.457 -27.859 -26.562 1 97.25 326 ASP B O 1
ATOM 4819 N N . ALA B 1 327 ? -2.248 -28.312 -26.438 1 97.69 327 ALA B N 1
ATOM 4820 C CA . ALA B 1 327 ? -2.016 -27.312 -25.375 1 97.69 327 ALA B CA 1
ATOM 4821 C C . ALA B 1 327 ? -2.533 -25.938 -25.797 1 97.69 327 ALA B C 1
ATOM 4823 O O . ALA B 1 327 ? -3.125 -25.234 -24.984 1 97.69 327 ALA B O 1
ATOM 4824 N N . LEU B 1 328 ? -2.357 -25.562 -27.031 1 97.25 328 LEU B N 1
ATOM 4825 C CA . LEU B 1 328 ? -2.801 -24.25 -27.516 1 97.25 328 LEU B CA 1
ATOM 4826 C C . LEU B 1 328 ? -4.309 -24.094 -27.344 1 97.25 328 LEU B C 1
ATOM 4828 O O . LEU B 1 328 ? -4.785 -23 -27 1 97.25 328 LEU B O 1
ATOM 4832 N N . THR B 1 329 ? -5.031 -25.141 -27.594 1 97.25 329 THR B N 1
ATOM 4833 C CA . THR B 1 329 ? -6.477 -25.109 -27.391 1 97.25 329 THR B CA 1
ATOM 4834 C C . THR B 1 329 ? -6.816 -24.781 -25.938 1 97.25 329 THR B C 1
ATOM 4836 O O . THR B 1 329 ? -7.738 -24 -25.672 1 97.25 329 THR B O 1
ATOM 4839 N N . GLY B 1 330 ? -6.098 -25.359 -25 1 97.81 330 GLY B N 1
ATOM 4840 C CA . GLY B 1 330 ? -6.293 -25.062 -23.594 1 97.81 330 GLY B CA 1
ATOM 4841 C C . GLY B 1 330 ? -5.984 -23.609 -23.25 1 97.81 330 GLY B C 1
ATOM 4842 O O . GLY B 1 330 ? -6.73 -22.969 -22.5 1 97.81 330 GLY B O 1
ATOM 4843 N N . PHE B 1 331 ? -4.859 -23.094 -23.812 1 97.81 331 PHE B N 1
ATOM 4844 C CA . PHE B 1 331 ? -4.477 -21.703 -23.594 1 97.81 331 PHE B CA 1
ATOM 4845 C C . PHE B 1 331 ? -5.59 -20.766 -24.062 1 97.81 331 PHE B C 1
ATOM 4847 O O . PHE B 1 331 ? -6.027 -19.891 -23.297 1 97.81 331 PHE B O 1
ATOM 4854 N N . LEU B 1 332 ? -6.102 -20.984 -25.266 1 97.62 332 LEU B N 1
ATOM 4855 C CA . LEU B 1 332 ? -7.105 -20.109 -25.859 1 97.62 332 LEU B CA 1
ATOM 4856 C C . LEU B 1 332 ? -8.43 -20.219 -25.109 1 97.62 332 LEU B C 1
ATOM 4858 O O . LEU B 1 332 ? -9.125 -19.219 -24.922 1 97.62 332 LEU B O 1
ATOM 4862 N N . ALA B 1 333 ? -8.727 -21.438 -24.703 1 97.44 333 ALA B N 1
ATOM 4863 C CA . ALA B 1 333 ? -9.961 -21.625 -23.953 1 97.44 333 ALA B CA 1
ATOM 4864 C C . ALA B 1 333 ? -9.922 -20.875 -22.625 1 97.44 333 ALA B C 1
ATOM 4866 O O . ALA B 1 333 ? -10.898 -20.234 -22.219 1 97.44 333 ALA B O 1
ATOM 4867 N N . GLN B 1 334 ? -8.836 -20.922 -21.953 1 97.44 334 GLN B N 1
ATOM 4868 C CA . GLN B 1 334 ? -8.727 -20.297 -20.625 1 97.44 334 GLN B CA 1
ATOM 4869 C C . GLN B 1 334 ? -8.703 -18.766 -20.75 1 97.44 334 GLN B C 1
ATOM 4871 O O . GLN B 1 334 ? -9.062 -18.078 -19.797 1 97.44 334 GLN B O 1
ATOM 4876 N N . LEU B 1 335 ? -8.305 -18.281 -21.875 1 96.5 335 LEU B N 1
ATOM 4877 C CA . LEU B 1 335 ? -8.297 -16.828 -22.109 1 96.5 335 LEU B CA 1
ATOM 4878 C C . LEU B 1 335 ? -9.711 -16.297 -22.234 1 96.5 335 LEU B C 1
ATOM 4880 O O . LEU B 1 335 ? -9.938 -15.086 -22.125 1 96.5 335 LEU B O 1
ATOM 4884 N N . ASP B 1 336 ? -10.664 -17.188 -22.5 1 96.5 336 ASP B N 1
ATOM 4885 C CA . ASP B 1 336 ? -12.07 -16.797 -22.641 1 96.5 336 ASP B CA 1
ATOM 4886 C C . ASP B 1 336 ? -12.852 -17.062 -21.359 1 96.5 336 ASP B C 1
ATOM 4888 O O . ASP B 1 336 ? -13.203 -18.203 -21.062 1 96.5 336 ASP B O 1
ATOM 4892 N N . PRO B 1 337 ? -13.211 -16.031 -20.656 1 95.62 337 PRO B N 1
ATOM 4893 C CA . PRO B 1 337 ? -13.891 -16.219 -19.375 1 95.62 337 PRO B CA 1
ATOM 4894 C C . PRO B 1 337 ? -15.266 -16.859 -19.516 1 95.62 337 PRO B C 1
ATOM 4896 O O . PRO B 1 337 ? -15.836 -17.344 -18.547 1 95.62 337 PRO B O 1
ATOM 4899 N N . GLU B 1 338 ? -15.766 -16.875 -20.688 1 96.25 338 GLU B N 1
ATOM 4900 C CA . GLU B 1 338 ? -17.062 -17.484 -20.906 1 96.25 338 GLU B CA 1
ATOM 4901 C C . GLU B 1 338 ? -16.938 -18.984 -21.188 1 96.25 338 GLU B C 1
ATOM 4903 O O . GLU B 1 338 ? -17.938 -19.719 -21.172 1 96.25 338 GLU B O 1
ATOM 4908 N N . ARG B 1 339 ? -15.734 -19.438 -21.359 1 95.12 339 ARG B N 1
ATOM 4909 C CA . ARG B 1 339 ? -15.539 -20.828 -21.734 1 95.12 339 ARG B CA 1
ATOM 4910 C C . ARG B 1 339 ? -15.141 -21.672 -20.516 1 95.12 339 ARG B C 1
ATOM 4912 O O . ARG B 1 339 ? -15.406 -22.875 -20.484 1 95.12 339 ARG B O 1
ATOM 4919 N N . GLY B 1 340 ? -14.523 -21.078 -19.672 1 96.44 340 GLY B N 1
ATOM 4920 C CA . GLY B 1 340 ? -14.109 -21.859 -18.516 1 96.44 340 GLY B CA 1
ATOM 4921 C C . GLY B 1 340 ? -13.281 -21.062 -17.516 1 96.44 340 GLY B C 1
ATOM 4922 O O . GLY B 1 340 ? -13.234 -19.828 -17.594 1 96.44 340 GLY B O 1
ATOM 4923 N N . VAL B 1 341 ? -12.719 -21.75 -16.547 1 98.06 341 VAL B N 1
ATOM 4924 C CA . VAL B 1 341 ? -11.938 -21.156 -15.461 1 98.06 341 VAL B CA 1
ATOM 4925 C C . VAL B 1 341 ? -10.477 -21.562 -15.586 1 98.06 341 VAL B C 1
ATOM 4927 O O . VAL B 1 341 ? -9.625 -20.75 -15.945 1 98.06 341 VAL B O 1
ATOM 4930 N N . LYS B 1 342 ? -10.203 -22.812 -15.469 1 98.38 342 LYS B N 1
ATOM 4931 C CA . LYS B 1 342 ? -8.844 -23.344 -15.516 1 98.38 342 LYS B CA 1
ATOM 4932 C C . LYS B 1 342 ? -8.758 -24.562 -16.422 1 98.38 342 LYS B C 1
ATOM 4934 O O . LYS B 1 342 ? -9.633 -25.422 -16.391 1 98.38 342 LYS B O 1
ATOM 4939 N N . TYR B 1 343 ? -7.762 -24.594 -17.234 1 98.62 343 TYR B N 1
ATOM 4940 C CA . TYR B 1 343 ? -7.477 -25.734 -18.078 1 98.62 343 TYR B CA 1
ATOM 4941 C C . TYR B 1 343 ? -6.148 -26.375 -17.703 1 98.62 343 TYR B C 1
ATOM 4943 O O . TYR B 1 343 ? -5.223 -25.688 -17.266 1 98.62 343 TYR B O 1
ATOM 4951 N N . MET B 1 344 ? -6.105 -27.672 -17.797 1 98.5 344 MET B N 1
ATOM 4952 C CA . MET B 1 344 ? -4.922 -28.469 -17.484 1 98.5 344 MET B CA 1
ATOM 4953 C C . MET B 1 344 ? -4.402 -29.188 -18.734 1 98.5 344 MET B C 1
ATOM 4955 O O . MET B 1 344 ? -5.172 -29.484 -19.641 1 98.5 344 MET B O 1
ATOM 4959 N N . VAL B 1 345 ? -3.156 -29.406 -18.719 1 98.81 345 VAL B N 1
ATOM 4960 C CA . VAL B 1 345 ? -2.516 -30.172 -19.781 1 98.81 345 VAL B CA 1
ATOM 4961 C C . VAL B 1 345 ? -2.076 -31.531 -19.25 1 98.81 345 VAL B C 1
ATOM 4963 O O . VAL B 1 345 ? -1.443 -31.609 -18.188 1 98.81 345 VAL B O 1
ATOM 4966 N N . ARG B 1 346 ? -2.465 -32.562 -19.844 1 98.5 346 ARG B N 1
ATOM 4967 C CA . ARG B 1 346 ? -1.979 -33.906 -19.594 1 98.5 346 ARG B CA 1
ATOM 4968 C C . ARG B 1 346 ? -0.884 -34.281 -20.578 1 98.5 346 ARG B C 1
ATOM 4970 O O . ARG B 1 346 ? -1.167 -34.594 -21.75 1 98.5 346 ARG B O 1
ATOM 4977 N N . PRO B 1 347 ? 0.352 -34.219 -20.156 1 95.5 347 PRO B N 1
ATOM 4978 C CA . PRO B 1 347 ? 1.451 -34.406 -21.109 1 95.5 347 PRO B CA 1
ATOM 4979 C C . PRO B 1 347 ? 1.55 -35.844 -21.641 1 95.5 347 PRO B C 1
ATOM 4981 O O . PRO B 1 347 ? 1.969 -36.062 -22.781 1 95.5 347 PRO B O 1
ATOM 4984 N N . ALA B 1 348 ? 1.408 -37 -20.781 1 86.38 348 ALA B N 1
ATOM 4985 C CA . ALA B 1 348 ? 1.469 -38.375 -21.219 1 86.38 348 ALA B CA 1
ATOM 4986 C C . ALA B 1 348 ? 0.089 -39.031 -21.172 1 86.38 348 ALA B C 1
ATOM 4988 O O . ALA B 1 348 ? -0.754 -38.656 -20.344 1 86.38 348 ALA B O 1
#

pLDDT: mean 96.82, std 2.9, range [75.69, 98.94]

Organism: Pseudonocardia thermophila (NCBI:txid1848)

InterPro domains:
  IPR002328 Alcohol dehydrogenase, zinc-type, conserved site [PS00059] (57-71)
  IPR011032 GroES-like superfamily [SSF50129] (1-174)
  IPR013149 Alcohol dehydrogenase-like, C-terminal [PF00107] (175-307)
  IPR013154 Alcohol dehydrogenase-like, N-terminal [PF08240] (23-127)
  IPR036291 NAD(P)-binding domain superfamily [SSF51735] (138-312)
  IPR050129 Zinc-containing alcohol dehydrogenase [PTHR43401] (1-345)

Radius of gyration: 28.61 Å; Cα contacts (8 Å, |Δi|>4): 1855; chains: 2; bounding box: 51×86×63 Å